Protein AF-A0A7J4PJC7-F1 (afdb_monomer)

Secondary structure (DSSP, 8-state):
---------HHHHHHHHHHHHHHHHHHHT-SS-EEEEETTSBEEEE-HHHHHHH---HHHHHH-BHHHHBTT--GGGHHHHHHHHHHHHHHHSEEEEEEEEE-TTS-EEEEEEEEEEEEETTEEEEEEEEEE-HHHHHHHHHHHHHHHHHHHHHHHHHHHHHHHHTSSEEEEEE-SSTT--EEEE-GGGGGGT--HHHHHTSSS-GGGGB-TTTHHHHHHHHHHHHHTT-SEEEEEEEEE-TT--EEEEEEEEEEEE-TTS-EEEEEEEEEE-HHHHHHHHHHHHHHHHHHHTTS---HHHHHHHHHHHHHHHSS-SEEEEEEE-TTT--EEEEEEES--HHHHHHTSEE-TTSHHHHHHHT---EEEEHHHHHHTSSPPPPGGG---EEEEEEEEETTEEEEEEEEEESS-SS--HHHHHHHHHHHHHHHHHHHHHHHHHHHHHHHHHHHHHHHH-SSEEEEE-TTSBEEEE-HHHHHHHT--HHHHTT-BGGGGS-TTTHHHHHHHHHHHHTTS--EE-PPEE-TTS-EE-EEEEEEEEEETTEEEEEEEEEE-----

Radius of gyration: 55.78 Å; Cα contacts (8 Å, |Δi|>4): 907; chains: 1; bounding box: 103×72×174 Å

Solvent-accessible surface area (backbone atoms only — not comparable to full-atom values): 30239 Å² total; per-residue (Å²): 140,81,82,91,77,80,82,78,54,75,67,58,58,56,49,47,69,56,46,51,62,49,54,52,49,51,56,40,68,30,81,54,28,35,37,31,25,41,86,87,37,37,27,78,41,70,24,58,23,32,25,66,75,35,65,38,54,66,72,56,47,52,74,35,45,53,53,76,37,31,69,86,46,48,83,94,50,36,75,67,53,48,53,54,49,50,55,49,43,65,72,60,36,60,47,76,49,79,47,47,34,41,29,73,89,66,52,73,44,46,26,41,35,41,38,35,51,45,77,56,98,92,43,57,34,36,44,35,39,44,44,79,39,51,70,59,54,54,51,52,53,51,51,52,50,51,52,51,51,50,48,51,53,51,53,50,50,55,50,53,53,52,54,43,48,75,37,76,54,28,42,39,32,32,45,101,51,86,53,32,40,33,73,41,52,42,69,36,40,43,81,44,63,40,60,44,62,50,27,56,72,63,81,37,39,58,52,72,35,36,32,84,90,40,45,64,58,53,51,52,52,53,53,53,36,57,77,69,68,49,52,58,54,74,52,76,48,44,32,43,27,72,88,63,52,80,40,36,30,41,38,41,41,41,49,42,58,47,98,85,69,44,82,73,46,37,37,34,40,39,32,76,40,42,68,58,56,51,51,55,53,49,52,51,52,52,52,56,51,52,58,68,66,70,55,98,64,58,72,60,58,49,43,42,53,54,49,51,51,56,36,72,80,41,96,30,71,25,36,37,34,29,39,52,41,91,86,73,53,24,42,37,57,64,29,73,45,79,71,55,72,70,45,48,66,59,68,33,67,42,58,45,86,36,68,52,47,54,55,48,70,71,60,56,71,44,79,43,36,30,68,60,55,42,70,59,42,100,53,83,68,71,80,86,68,54,62,30,16,31,37,42,35,46,12,31,43,97,90,39,77,52,31,38,41,36,38,28,16,64,85,41,65,69,79,56,70,83,55,50,63,57,51,54,52,48,27,44,54,50,20,53,52,52,53,53,52,49,53,51,50,53,50,54,49,53,54,50,53,54,52,50,54,50,55,68,37,76,51,27,39,37,30,24,41,87,88,37,23,24,77,44,68,25,57,37,41,31,63,73,32,64,47,53,67,76,64,47,49,64,35,48,60,64,75,34,37,53,83,91,46,36,69,57,50,52,49,52,49,51,33,27,77,70,70,75,41,46,73,46,66,72,39,38,41,25,74,87,67,49,78,43,48,26,45,33,39,43,42,77,47,72,54,97,91,36,72,25,36,46,33,44,28,39,74,61,78,80,91,122

Sequence (560 aa):
MDSDNLNLGVTDQIVMKKIFPLVQHSIENGIEPIFWINSEGRFIYVNKAASRYYGYSREELLTMMVYDVETQFSKDSWDEDWEKAWTSHKKEKLVLFEGYYRKKDGSVFPAETTLNYIEFEGEEYLFAFINDITERKKAEEALQKYAEEMRRSHEMKIMIENVINNSPVVIFFWRAEHNWPVEFVSKNINQFGYAAEDFTSGELLYGDIIHPSDILKVRNKYTGSLEAGLKNYIQEYRVLTKSGEVRWVEERTFIEYDEDNTLTSIQGIIVDITENKRSSKFLQIQCDLGNVLAFNNNLQDTYKQVLELALHISPFDSGCLYVFDKSTGALDLVAYKGLSPQYVENDSHYNANSVFVRLLMLGNPVYKTHPEISSMTAVKFPQDEKLRATALMPVKCGGKIIAVLKLISHSKNDIPEASRSSLETIASQVGVVIERVTVEAEFNKKSSDFQNLFDVLEDFLFILSPDGCIIYCNPAFVKRLAYSKEELLGMNILELCARSQMLEAARIFSDTVAGKRSFSDIPFFDKNGIAVPVETRSVKGEWNGYEAIICLSREILDHR

Foldseek 3Di:
DDDPDDDDDPVVVVVCVPVVVVVVVCQQPPQWWKFKAFLLQATCDIHPNNCVVQVHDRVRRNRDGPVVWFVVDDPVCNVVVSVVVSVVCVVVQWDWDWTWTAHPVRDIFIWIKIWGWDADPNTIIIIITIGTCRVVVVVVVVVVVVVVVVVVVVVVVVVVLVVQLPDLKKKFKFDPDPLTQTCFIRQVLCVLVDGRCCRNVSVDGNLNFFDPVCSVVVVVVVVVCVVVVHQKDKDWGWGARPVRDIFIWIKIWGWDADPVRHTDIIMIIIGGCRVVVVVVLLVVLVVLLVVLVVDPDALLVSLASLLVSLCVSAPFPWWWKWFQDPPQRKTATRDIPDDDPQQCVQVGIGGNPQQLNVVVQVQDKDKAFPVVSVVSGPTDGDPVSQWAIWIWHFQDDPNGGGMIMITTHNPDNTGDPVRVVVSNSSSPVVNVVSVVSVVVVVVVVVVVVVLVVQQPDLWWKFKAALQQQTQDTHPNNCVVLVHDPVVRGRDHQLVQADPVCSVVVVVQSVCQSVVNHFWDQTWGAHPVRDTFGWIKGWHFDDDPRHIMIIITIDTDDPPD

Nearest PDB structures (foldseek):
  3bwl-assembly2_D  TM=8.754E-01  e=2.461E-09  Haloarcula marismortui ATCC 43049
  3mjq-assembly1_B  TM=9.221E-01  e=4.104E-08  Desulfitobacterium hafniense Y51
  3bwl-assembly2_C  TM=8.955E-01  e=2.413E-08  Haloarcula marismortui ATCC 43049
  9bkv-assembly1_B  TM=2.701E-01  e=1.233E-17  Escherichia coli
  6kju-assembly1_B  TM=6.498E-01  e=3.999E-04  Vibrio cholerae

pLDDT: mean 86.42, std 10.43, range [35.22, 96.62]

Structure (mmCIF, N/CA/C/O backbone):
data_AF-A0A7J4PJC7-F1
#
_entry.id   AF-A0A7J4PJC7-F1
#
loop_
_atom_site.group_PDB
_atom_site.id
_atom_site.type_symbol
_atom_site.label_atom_id
_atom_site.label_alt_id
_atom_site.label_comp_id
_atom_site.label_asym_id
_atom_site.label_entity_id
_atom_site.label_seq_id
_atom_site.pdbx_PDB_ins_code
_atom_site.Cartn_x
_atom_site.Cartn_y
_atom_site.Cartn_z
_atom_site.occupancy
_atom_site.B_iso_or_equiv
_atom_site.auth_seq_id
_atom_site.auth_comp_id
_atom_site.auth_asym_id
_atom_site.auth_atom_id
_atom_site.pdbx_PDB_model_num
ATOM 1 N N . MET A 1 1 ? 62.719 -40.115 -85.778 1.00 36.06 1 MET A N 1
ATOM 2 C CA . MET A 1 1 ? 62.382 -39.651 -87.131 1.00 36.06 1 MET A CA 1
ATOM 3 C C . MET A 1 1 ? 60.925 -39.978 -87.363 1.00 36.06 1 MET A C 1
ATOM 5 O O . MET A 1 1 ? 60.598 -41.152 -87.333 1.00 36.06 1 MET A O 1
ATOM 9 N N . ASP A 1 2 ? 59.995 -39.064 -87.548 1.00 38.81 2 ASP A N 1
ATOM 10 C CA . ASP A 1 2 ? 59.979 -37.603 -87.486 1.00 38.81 2 ASP A CA 1
ATOM 11 C C . ASP A 1 2 ? 58.489 -37.237 -87.636 1.00 38.81 2 ASP A C 1
ATOM 13 O O . ASP A 1 2 ? 57.799 -37.819 -88.467 1.00 38.81 2 ASP A O 1
ATOM 17 N N . SER A 1 3 ? 57.967 -36.431 -86.711 1.00 37.19 3 SER A N 1
ATOM 18 C CA . SER A 1 3 ? 57.252 -35.171 -86.960 1.00 37.19 3 SER A CA 1
ATOM 19 C C . SER A 1 3 ? 55.908 -35.265 -87.700 1.00 37.19 3 SER A C 1
ATOM 21 O O . SER A 1 3 ? 55.781 -34.944 -88.880 1.00 37.19 3 SER A O 1
ATOM 23 N N . ASP A 1 4 ? 54.852 -35.543 -86.932 1.00 40.00 4 ASP A N 1
ATOM 24 C CA . ASP A 1 4 ? 53.500 -35.090 -87.272 1.00 40.00 4 ASP A CA 1
ATOM 25 C C . ASP A 1 4 ? 53.408 -33.572 -87.040 1.00 40.00 4 ASP A C 1
ATOM 27 O O . ASP A 1 4 ? 53.139 -33.085 -85.942 1.00 40.00 4 ASP A O 1
ATOM 31 N N . ASN A 1 5 ? 53.690 -32.811 -88.098 1.00 41.22 5 ASN A N 1
ATOM 32 C CA . ASN A 1 5 ? 53.486 -31.367 -88.159 1.00 41.22 5 ASN A CA 1
ATOM 33 C C . ASN A 1 5 ? 51.996 -31.058 -88.369 1.00 41.22 5 ASN A C 1
ATOM 35 O O . ASN A 1 5 ? 51.451 -31.238 -89.461 1.00 41.22 5 ASN A O 1
ATOM 39 N N . LEU A 1 6 ? 51.350 -30.545 -87.319 1.00 45.00 6 LEU A N 1
ATOM 40 C CA . LEU A 1 6 ? 50.009 -29.970 -87.367 1.00 45.00 6 LEU A CA 1
ATOM 41 C C . LEU A 1 6 ? 50.035 -28.674 -88.199 1.00 45.00 6 LEU A C 1
ATOM 43 O O . LEU A 1 6 ? 50.624 -27.666 -87.811 1.00 45.00 6 LEU A O 1
ATOM 47 N N . ASN A 1 7 ? 49.387 -28.702 -89.359 1.00 45.19 7 ASN A N 1
ATOM 48 C CA . ASN A 1 7 ? 49.268 -27.565 -90.266 1.00 45.19 7 ASN A CA 1
ATOM 49 C C . ASN A 1 7 ? 48.139 -26.635 -89.766 1.00 45.19 7 ASN A C 1
ATOM 51 O O . ASN A 1 7 ? 46.978 -26.800 -90.140 1.00 45.19 7 ASN A O 1
ATOM 55 N N . LEU A 1 8 ? 48.459 -25.694 -88.868 1.00 45.22 8 LEU A N 1
ATOM 56 C CA . LEU A 1 8 ? 47.541 -24.628 -88.437 1.00 45.22 8 LEU A CA 1
ATOM 57 C C . LEU A 1 8 ? 47.214 -23.701 -89.622 1.00 45.22 8 LEU A C 1
ATOM 59 O O . LEU A 1 8 ? 48.105 -23.110 -90.233 1.00 45.22 8 LEU A O 1
ATOM 63 N N . GLY A 1 9 ? 45.927 -23.576 -89.951 1.00 49.41 9 GLY A N 1
ATOM 64 C CA . GLY A 1 9 ? 45.439 -22.777 -91.074 1.00 49.41 9 GLY A CA 1
ATOM 65 C C . GLY A 1 9 ? 45.694 -21.275 -90.896 1.00 49.41 9 GLY A C 1
ATOM 66 O O . GLY A 1 9 ? 45.627 -20.731 -89.798 1.00 49.41 9 GLY A O 1
ATOM 67 N N . VAL A 1 10 ? 45.942 -20.577 -92.006 1.00 56.94 10 VAL A N 1
ATOM 68 C CA . VAL A 1 10 ? 46.281 -19.138 -92.089 1.00 56.94 10 VAL A CA 1
ATOM 69 C C . VAL A 1 10 ? 45.303 -18.218 -91.323 1.00 56.94 10 VAL A C 1
ATOM 71 O O . VAL A 1 10 ? 45.696 -17.149 -90.855 1.00 56.94 10 VAL A O 1
ATOM 74 N N . THR A 1 11 ? 44.048 -18.635 -91.136 1.00 53.62 11 THR A N 1
ATOM 75 C CA . THR A 1 11 ? 43.026 -17.911 -90.361 1.00 53.62 11 THR A CA 1
ATOM 76 C C . THR A 1 11 ? 43.343 -17.862 -88.858 1.00 53.62 11 THR A C 1
ATOM 78 O O . THR A 1 11 ? 43.197 -16.800 -88.250 1.00 53.62 11 THR A O 1
ATOM 81 N N . ASP A 1 12 ? 43.870 -18.944 -88.273 1.00 58.78 12 ASP A N 1
ATOM 82 C CA . ASP A 1 12 ? 44.225 -19.015 -86.846 1.00 58.78 12 ASP A CA 1
ATOM 83 C C . ASP A 1 12 ? 45.454 -18.157 -86.526 1.00 58.78 12 ASP A C 1
ATOM 85 O O . ASP A 1 12 ? 45.498 -17.484 -85.498 1.00 58.78 12 ASP A O 1
ATOM 89 N N . GLN A 1 13 ? 46.422 -18.067 -87.445 1.00 60.38 13 GLN A N 1
ATOM 90 C CA . GLN A 1 13 ? 47.585 -17.187 -87.274 1.00 60.38 13 GLN A CA 1
ATOM 91 C C . GLN A 1 13 ? 47.219 -15.695 -87.290 1.00 60.38 13 GLN A C 1
ATOM 93 O O . GLN A 1 13 ? 47.832 -14.904 -86.569 1.00 60.38 13 GLN A O 1
ATOM 98 N N . ILE A 1 14 ? 46.234 -15.286 -88.099 1.00 62.69 14 ILE A N 1
ATOM 99 C CA . ILE A 1 14 ? 45.783 -13.884 -88.172 1.00 62.69 14 ILE A CA 1
ATOM 100 C C . ILE A 1 14 ? 44.993 -13.507 -86.916 1.00 62.69 14 ILE A C 1
ATOM 102 O O . ILE A 1 14 ? 45.180 -12.413 -86.374 1.00 62.69 14 ILE A O 1
ATOM 106 N N . VAL A 1 15 ? 44.133 -14.412 -86.446 1.00 64.56 15 VAL A N 1
ATOM 107 C CA . VAL A 1 15 ? 43.363 -14.241 -85.211 1.00 64.56 15 VAL A CA 1
ATOM 108 C C . VAL A 1 15 ? 44.304 -14.199 -84.003 1.00 64.56 15 VAL A C 1
ATOM 110 O O . VAL A 1 15 ? 44.236 -13.252 -83.221 1.00 64.56 15 VAL A O 1
ATOM 113 N N . MET A 1 16 ? 45.266 -15.121 -83.907 1.00 68.44 16 MET A N 1
ATOM 114 C CA . MET A 1 16 ? 46.239 -15.166 -82.810 1.00 68.44 16 MET A CA 1
ATOM 115 C C . MET A 1 16 ? 47.148 -13.926 -82.782 1.00 68.44 16 MET A C 1
ATOM 117 O O . MET A 1 16 ? 47.363 -13.351 -81.717 1.00 68.44 16 MET A O 1
ATOM 121 N N . LYS A 1 17 ? 47.596 -13.419 -83.945 1.00 72.81 17 LYS A N 1
ATOM 122 C CA . LYS A 1 17 ? 48.377 -12.165 -84.032 1.00 72.81 17 LYS A CA 1
ATOM 123 C C . LYS A 1 17 ? 47.626 -10.924 -83.542 1.00 72.81 17 LYS A C 1
ATOM 125 O O . LYS A 1 17 ? 48.275 -9.966 -83.133 1.00 72.81 17 LYS A O 1
ATOM 130 N N . LYS A 1 18 ? 46.290 -10.906 -83.610 1.00 73.06 18 LYS A N 1
ATOM 131 C CA . LYS A 1 18 ? 45.469 -9.776 -83.135 1.00 73.06 18 LYS A CA 1
ATOM 132 C C . LYS A 1 18 ? 44.992 -9.947 -81.694 1.00 73.06 18 LYS A C 1
ATOM 134 O O . LYS A 1 18 ? 44.960 -8.965 -80.960 1.00 73.06 18 LYS A O 1
ATOM 139 N N . ILE A 1 19 ? 44.623 -11.162 -81.294 1.00 79.88 19 ILE A N 1
ATOM 140 C CA . ILE A 1 19 ? 44.065 -11.442 -79.965 1.00 79.88 19 ILE A CA 1
ATOM 141 C C . ILE A 1 19 ? 45.160 -11.501 -78.901 1.00 79.88 19 ILE A C 1
ATOM 143 O O . ILE A 1 19 ? 44.958 -10.970 -77.815 1.00 79.88 19 ILE A O 1
ATOM 147 N N . PHE A 1 20 ? 46.326 -12.079 -79.198 1.00 78.75 20 PHE A N 1
ATOM 148 C CA . PHE A 1 20 ? 47.386 -12.229 -78.199 1.00 78.75 20 PHE A CA 1
ATOM 149 C C . PHE A 1 20 ? 47.851 -10.884 -77.601 1.00 78.75 20 PHE A C 1
ATOM 151 O O . PHE A 1 20 ? 47.840 -10.758 -76.375 1.00 78.75 20 PHE A O 1
ATOM 158 N N . PRO A 1 21 ? 48.143 -9.830 -78.399 1.00 83.31 21 PRO A N 1
ATOM 159 C CA . PRO A 1 21 ? 48.472 -8.516 -77.843 1.00 83.31 21 PRO A CA 1
ATOM 160 C C . PRO A 1 21 ? 47.323 -7.891 -77.045 1.00 83.31 21 PRO A C 1
ATOM 162 O O . PRO A 1 21 ? 47.573 -7.155 -76.094 1.00 83.31 21 PRO A O 1
ATOM 165 N N . LEU A 1 22 ? 46.069 -8.177 -77.417 1.00 83.62 22 LEU A N 1
ATOM 166 C CA . LEU A 1 22 ? 44.892 -7.672 -76.715 1.00 83.62 22 LEU A CA 1
ATOM 167 C C . LEU A 1 22 ? 44.752 -8.327 -75.336 1.00 83.62 22 LEU A C 1
ATOM 169 O O . LEU A 1 22 ? 44.627 -7.613 -74.349 1.00 83.62 22 LEU A O 1
ATOM 173 N N . VAL A 1 23 ? 44.853 -9.658 -75.255 1.00 85.44 23 VAL A N 1
ATOM 174 C CA . VAL A 1 23 ? 44.829 -10.410 -73.987 1.00 85.44 23 VAL A CA 1
ATOM 175 C C . VAL A 1 23 ? 45.976 -9.968 -73.084 1.00 85.44 23 VAL A C 1
ATOM 177 O O . VAL A 1 23 ? 45.755 -9.663 -71.915 1.00 85.44 23 VAL A O 1
ATOM 180 N N . GLN A 1 24 ? 47.187 -9.851 -73.635 1.00 84.62 24 GLN A N 1
ATOM 181 C CA . GLN A 1 24 ? 48.345 -9.369 -72.888 1.00 84.62 24 GLN A CA 1
ATOM 182 C C . GLN A 1 24 ? 48.116 -7.948 -72.358 1.00 84.62 24 GLN A C 1
ATOM 184 O O . GLN A 1 24 ? 48.389 -7.676 -71.193 1.00 84.62 24 GLN A O 1
ATOM 189 N N . HIS A 1 25 ? 47.575 -7.045 -73.179 1.00 86.94 25 HIS A N 1
ATOM 190 C CA . HIS A 1 25 ? 47.264 -5.682 -72.756 1.00 86.94 25 HIS A CA 1
ATOM 191 C C . HIS A 1 25 ? 46.171 -5.632 -71.677 1.00 86.94 25 HIS A C 1
ATOM 193 O O . HIS A 1 25 ? 46.271 -4.820 -70.755 1.00 86.94 25 HIS A O 1
ATOM 199 N N . SER A 1 26 ? 45.152 -6.491 -71.772 1.00 87.38 26 SER A N 1
ATOM 200 C CA . SER A 1 26 ? 44.076 -6.607 -70.783 1.00 87.38 26 SER A CA 1
ATOM 201 C C . SER A 1 26 ? 44.579 -7.122 -69.434 1.00 87.38 26 SER A C 1
ATOM 203 O O . SER A 1 26 ? 44.214 -6.555 -68.410 1.00 87.38 26 SER A O 1
ATOM 205 N N . ILE A 1 27 ? 45.446 -8.140 -69.421 1.00 89.44 27 ILE A N 1
ATOM 206 C CA . ILE A 1 27 ? 46.052 -8.664 -68.185 1.00 89.44 27 ILE A CA 1
ATOM 207 C C . ILE A 1 27 ? 47.001 -7.620 -67.574 1.00 89.44 27 ILE A C 1
ATOM 209 O O . ILE A 1 27 ? 46.929 -7.324 -66.380 1.00 89.44 27 ILE A O 1
ATOM 213 N N . GLU A 1 28 ? 47.842 -6.999 -68.405 1.00 91.25 28 GLU A N 1
ATOM 214 C CA . GLU A 1 28 ? 48.856 -6.029 -67.978 1.00 91.25 28 GLU A CA 1
ATOM 215 C C . GLU A 1 28 ? 48.257 -4.767 -67.342 1.00 91.25 28 GLU A C 1
ATOM 217 O O . GLU A 1 28 ? 48.809 -4.230 -66.377 1.00 91.25 28 GLU A O 1
ATOM 222 N N . ASN A 1 29 ? 47.133 -4.284 -67.880 1.00 88.06 29 ASN A N 1
ATOM 223 C CA . ASN A 1 29 ? 46.444 -3.086 -67.395 1.00 88.06 29 ASN A CA 1
ATOM 224 C C . ASN A 1 29 ? 45.173 -3.408 -66.594 1.00 88.06 29 ASN A C 1
ATOM 226 O O . ASN A 1 29 ? 44.367 -2.507 -66.363 1.00 88.06 29 ASN A O 1
ATOM 230 N N . GLY A 1 30 ? 45.013 -4.662 -66.157 1.00 86.81 30 GLY A N 1
ATOM 231 C CA . GLY A 1 30 ? 43.955 -5.068 -65.236 1.00 86.81 30 GLY A CA 1
ATOM 232 C C . GLY A 1 30 ? 43.947 -4.223 -63.957 1.00 86.81 30 GLY A C 1
ATOM 233 O O . GLY A 1 30 ? 44.954 -3.608 -63.586 1.00 86.81 30 GLY A O 1
ATOM 234 N N . ILE A 1 31 ? 42.784 -4.156 -63.307 1.00 87.31 31 ILE A N 1
ATOM 235 C CA . ILE A 1 31 ? 42.593 -3.368 -62.081 1.00 87.31 31 ILE A CA 1
ATOM 236 C C . ILE A 1 31 ? 43.188 -4.109 -60.885 1.00 87.31 31 ILE A C 1
ATOM 238 O O . ILE A 1 31 ? 43.898 -3.491 -60.091 1.00 87.31 31 ILE A O 1
ATOM 242 N N . GLU A 1 32 ? 42.952 -5.416 -60.796 1.00 90.62 32 GLU A N 1
ATOM 243 C CA . GLU A 1 32 ? 43.457 -6.249 -59.708 1.00 90.62 32 GLU A CA 1
ATOM 244 C C . GLU A 1 32 ? 44.873 -6.781 -59.964 1.00 90.62 32 GLU A C 1
ATOM 246 O O . GLU A 1 32 ? 45.276 -6.988 -61.119 1.00 90.62 32 GLU A O 1
ATOM 251 N N . PRO A 1 33 ? 45.647 -7.010 -58.889 1.00 94.62 33 PRO A N 1
ATOM 252 C CA . PRO A 1 33 ? 46.897 -7.748 -58.948 1.00 94.62 33 PRO A CA 1
ATOM 253 C C . PRO A 1 33 ? 46.732 -9.135 -59.569 1.00 94.62 33 PRO A C 1
ATOM 255 O O . PRO A 1 33 ? 45.918 -9.948 -59.126 1.00 94.62 33 PRO A O 1
ATOM 258 N N . ILE A 1 34 ? 47.555 -9.399 -60.580 1.00 95.31 34 ILE A N 1
ATOM 259 C CA . ILE A 1 34 ? 47.633 -10.689 -61.263 1.00 95.31 34 ILE A CA 1
ATOM 260 C C . ILE A 1 34 ? 49.072 -11.183 -61.214 1.00 95.31 34 ILE A C 1
ATOM 262 O O . ILE A 1 34 ? 49.993 -10.433 -61.557 1.00 95.31 34 ILE A O 1
ATOM 266 N N . PHE A 1 35 ? 49.240 -12.453 -60.853 1.00 95.44 35 PHE A N 1
ATOM 267 C CA . PHE A 1 35 ? 50.529 -13.129 -60.787 1.00 95.44 35 PHE A CA 1
ATOM 268 C C . PHE A 1 35 ? 50.493 -14.438 -61.575 1.00 95.44 35 PHE A C 1
ATOM 270 O O . PHE A 1 35 ? 49.493 -15.151 -61.563 1.00 95.44 35 PHE A O 1
ATOM 277 N N . TRP A 1 36 ? 51.609 -14.774 -62.218 1.00 95.19 36 TRP A N 1
ATOM 278 C CA . TRP A 1 36 ? 51.917 -16.164 -62.547 1.00 95.19 36 TRP A CA 1
ATOM 279 C C . TRP A 1 36 ? 53.023 -16.643 -61.624 1.00 95.19 36 TRP A C 1
ATOM 281 O O . TRP A 1 36 ? 54.019 -15.940 -61.431 1.00 95.19 36 TRP A O 1
ATOM 291 N N . ILE A 1 37 ? 52.840 -17.835 -61.078 1.00 95.44 37 ILE A N 1
ATOM 292 C CA . ILE A 1 37 ? 53.723 -18.444 -60.092 1.00 95.44 37 ILE A CA 1
ATOM 293 C C . ILE A 1 37 ? 54.146 -19.812 -60.630 1.00 95.44 37 ILE A C 1
ATOM 295 O O . ILE A 1 37 ? 53.301 -20.554 -61.128 1.00 95.44 37 ILE A O 1
ATOM 299 N N . ASN A 1 38 ? 55.436 -20.138 -60.573 1.00 93.94 38 ASN A N 1
ATOM 300 C CA . ASN A 1 38 ? 55.932 -21.465 -60.956 1.00 93.94 38 ASN A CA 1
ATOM 301 C C . ASN A 1 38 ? 55.801 -22.482 -59.801 1.00 93.94 38 ASN A C 1
ATOM 303 O O . ASN A 1 38 ? 55.419 -22.125 -58.687 1.00 93.94 38 ASN A O 1
ATOM 307 N N . SER A 1 39 ? 56.171 -23.741 -60.043 1.00 90.81 39 SER A N 1
ATOM 308 C CA . SER A 1 39 ? 56.148 -24.815 -59.034 1.00 90.81 39 SER A CA 1
ATOM 309 C C . SER A 1 39 ? 56.999 -24.556 -57.791 1.00 90.81 39 SER A C 1
ATOM 311 O O . SER A 1 39 ? 56.705 -25.094 -56.731 1.00 90.81 39 SER A O 1
ATOM 313 N N . GLU A 1 40 ? 58.013 -23.696 -57.880 1.00 90.06 40 GLU A N 1
ATOM 314 C CA . GLU A 1 40 ? 58.861 -23.300 -56.747 1.00 90.06 40 GLU A CA 1
ATOM 315 C C . GLU A 1 40 ? 58.265 -22.146 -55.918 1.00 90.06 40 GLU A C 1
ATOM 317 O O . GLU A 1 40 ? 58.856 -21.738 -54.920 1.00 90.06 40 GLU A O 1
ATOM 322 N N . GLY A 1 41 ? 57.124 -21.586 -56.339 1.00 90.62 41 GLY A N 1
ATOM 323 C CA . GLY A 1 41 ? 56.480 -20.433 -55.705 1.00 90.62 41 GLY A CA 1
ATOM 324 C C . GLY A 1 41 ? 57.126 -19.082 -56.016 1.00 90.62 41 GLY A C 1
ATOM 325 O O . GLY A 1 41 ? 56.900 -18.109 -55.294 1.00 90.62 41 GLY A O 1
ATOM 326 N N . ARG A 1 42 ? 57.907 -18.993 -57.098 1.00 94.19 42 ARG A N 1
ATOM 327 C CA . ARG A 1 42 ? 58.476 -17.741 -57.613 1.00 94.19 42 ARG A CA 1
ATOM 328 C C . ARG A 1 42 ? 57.496 -17.051 -58.553 1.00 94.19 42 ARG A C 1
ATOM 330 O O . ARG A 1 42 ? 56.912 -17.688 -59.432 1.00 94.19 42 ARG A O 1
ATOM 337 N N . PHE A 1 43 ? 57.392 -15.728 -58.445 1.00 95.75 43 PHE A N 1
ATOM 338 C CA . PHE A 1 43 ? 56.635 -14.922 -59.400 1.00 95.75 43 PHE A CA 1
ATOM 339 C C . PHE A 1 43 ? 57.370 -14.819 -60.741 1.00 95.75 43 PHE A C 1
ATOM 341 O O . PHE A 1 43 ? 58.440 -14.223 -60.835 1.00 95.75 43 PHE A O 1
ATOM 348 N N . ILE A 1 44 ? 56.781 -15.371 -61.800 1.00 94.31 44 ILE A N 1
ATOM 349 C CA . ILE A 1 44 ? 57.333 -15.320 -63.166 1.00 94.31 44 ILE A CA 1
ATOM 350 C C . ILE A 1 44 ? 56.668 -14.241 -64.029 1.00 94.31 44 ILE A C 1
ATOM 352 O O . ILE A 1 44 ? 57.223 -13.806 -65.037 1.00 94.31 44 ILE A O 1
ATOM 356 N N . TYR A 1 45 ? 55.489 -13.773 -63.621 1.00 94.75 45 TYR A N 1
ATOM 357 C CA . TYR A 1 45 ? 54.819 -12.619 -64.208 1.00 94.75 45 TYR A CA 1
ATOM 358 C C . TYR A 1 45 ? 54.049 -11.866 -63.134 1.00 94.75 45 TYR A C 1
ATOM 360 O O . TYR A 1 45 ? 53.398 -12.482 -62.293 1.00 94.75 45 TYR A O 1
ATOM 368 N N . VAL A 1 46 ? 54.067 -10.538 -63.231 1.00 95.62 46 VAL A N 1
ATOM 369 C CA . VAL A 1 46 ? 53.211 -9.630 -62.465 1.00 95.62 46 VAL A CA 1
ATOM 370 C C . VAL A 1 46 ? 52.706 -8.524 -63.384 1.00 95.62 46 VAL A C 1
ATOM 372 O O . VAL A 1 46 ? 53.464 -8.033 -64.230 1.00 95.62 46 VAL A O 1
ATOM 375 N N . ASN A 1 47 ? 51.441 -8.134 -63.226 1.00 94.88 47 ASN A N 1
ATOM 376 C CA . ASN A 1 47 ? 50.872 -6.999 -63.952 1.00 94.88 47 ASN A CA 1
ATOM 377 C C . ASN A 1 47 ? 51.161 -5.660 -63.244 1.00 94.88 47 ASN A C 1
ATOM 379 O O . ASN A 1 47 ? 51.669 -5.610 -62.122 1.00 94.88 47 ASN A O 1
ATOM 383 N N . LYS A 1 48 ? 50.789 -4.536 -63.871 1.00 92.88 48 LYS A N 1
ATOM 384 C CA . LYS A 1 48 ? 51.016 -3.206 -63.273 1.00 92.88 48 LYS A CA 1
ATOM 385 C C . LYS A 1 48 ? 50.232 -2.984 -61.982 1.00 92.88 48 LYS A C 1
ATOM 387 O O . LYS A 1 48 ? 50.660 -2.185 -61.150 1.00 92.88 48 LYS A O 1
ATOM 392 N N . ALA A 1 49 ? 49.070 -3.620 -61.832 1.00 92.44 49 ALA A N 1
ATOM 393 C CA . ALA A 1 49 ? 48.279 -3.508 -60.615 1.00 92.44 49 ALA A CA 1
ATOM 394 C C . ALA A 1 49 ? 49.002 -4.119 -59.416 1.00 92.44 49 ALA A C 1
ATOM 396 O O . ALA A 1 49 ? 49.063 -3.464 -58.382 1.00 92.44 49 ALA A O 1
ATOM 397 N N . ALA A 1 50 ? 49.634 -5.285 -59.571 1.00 93.25 50 ALA A N 1
ATOM 398 C CA . ALA A 1 50 ? 50.432 -5.907 -58.519 1.00 93.25 50 ALA A CA 1
ATOM 399 C C . ALA A 1 50 ? 51.520 -4.962 -57.983 1.00 93.25 50 ALA A C 1
ATOM 401 O O . ALA A 1 50 ? 51.587 -4.720 -56.778 1.00 93.25 50 ALA A O 1
ATOM 402 N N . SER A 1 51 ? 52.294 -4.323 -58.865 1.00 93.00 51 SER A N 1
ATOM 403 C CA . SER A 1 51 ? 53.302 -3.339 -58.446 1.00 93.00 51 SER A CA 1
ATOM 404 C C . SER A 1 51 ? 52.697 -2.139 -57.705 1.00 93.00 51 SER A C 1
ATOM 406 O O . SER A 1 51 ? 53.226 -1.714 -56.680 1.00 93.00 51 SER A O 1
ATOM 408 N N . ARG A 1 52 ? 51.560 -1.602 -58.179 1.00 89.94 52 ARG A N 1
ATOM 409 C CA . ARG A 1 52 ? 50.876 -0.473 -57.518 1.00 89.94 52 ARG A CA 1
ATOM 410 C C . ARG A 1 52 ? 50.317 -0.841 -56.142 1.00 89.94 52 ARG A C 1
ATOM 412 O O . ARG A 1 52 ? 50.467 -0.059 -55.211 1.00 89.94 52 ARG A O 1
ATOM 419 N N . TYR A 1 53 ? 49.663 -1.996 -56.021 1.00 88.00 53 TYR A N 1
ATOM 420 C CA . TYR A 1 53 ? 48.974 -2.417 -54.796 1.00 88.00 53 TYR A CA 1
ATOM 421 C C . TYR A 1 53 ? 49.941 -2.844 -53.692 1.00 88.00 53 TYR A C 1
ATOM 423 O O . TYR A 1 53 ? 49.724 -2.491 -52.532 1.00 88.00 53 TYR A O 1
ATOM 431 N N . TYR A 1 54 ? 51.002 -3.575 -54.046 1.00 91.00 54 TYR A N 1
ATOM 432 C CA . TYR A 1 54 ? 51.979 -4.079 -53.078 1.00 91.00 54 TYR A CA 1
ATOM 433 C C . TYR A 1 54 ? 53.130 -3.097 -52.805 1.00 91.00 54 TYR A C 1
ATOM 435 O O . TYR A 1 54 ? 53.826 -3.236 -51.799 1.00 91.00 54 TYR A O 1
ATOM 443 N N . GLY A 1 55 ? 53.335 -2.096 -53.670 1.00 92.06 55 GLY A N 1
ATOM 444 C CA . GLY A 1 55 ? 54.372 -1.067 -53.515 1.00 92.06 55 GLY A CA 1
ATOM 445 C C . GLY A 1 55 ? 55.782 -1.500 -53.938 1.00 92.06 55 GLY A C 1
ATOM 446 O O . GLY A 1 55 ? 56.734 -0.743 -53.745 1.00 92.06 55 GLY A O 1
ATOM 447 N N . TYR A 1 56 ? 55.929 -2.694 -54.512 1.00 94.38 56 TYR A N 1
ATOM 448 C CA . TYR A 1 56 ? 57.180 -3.195 -55.087 1.00 94.38 56 TYR A CA 1
ATOM 449 C C . TYR A 1 56 ? 57.272 -2.864 -56.579 1.00 94.38 56 TYR A C 1
ATOM 451 O O . TYR A 1 56 ? 56.262 -2.828 -57.289 1.00 94.38 56 TYR A O 1
ATOM 459 N N . SER A 1 57 ? 58.490 -2.663 -57.082 1.00 94.69 57 SER A N 1
ATOM 460 C CA . SER A 1 57 ? 58.712 -2.613 -58.528 1.00 94.69 57 SER A CA 1
ATOM 461 C C . SER A 1 57 ? 58.428 -3.984 -59.155 1.00 94.69 57 SER A C 1
ATOM 463 O O . SER A 1 57 ? 58.421 -5.016 -58.481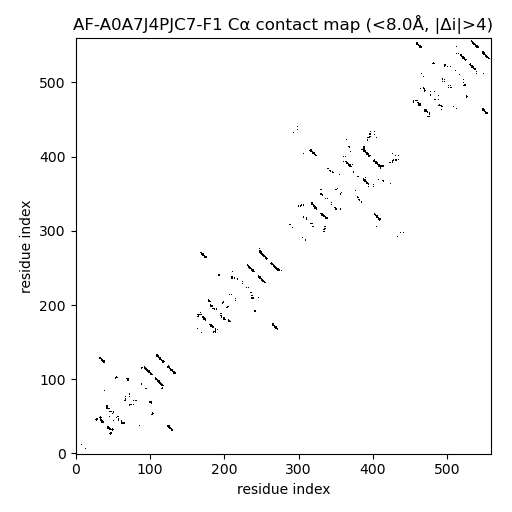 1.00 94.69 57 SER A O 1
ATOM 465 N N . ARG A 1 58 ? 58.179 -4.013 -60.467 1.00 94.38 58 ARG A N 1
ATOM 466 C CA . ARG A 1 58 ? 57.979 -5.271 -61.199 1.00 94.38 58 ARG A CA 1
ATOM 467 C C . ARG A 1 58 ? 59.208 -6.173 -61.089 1.00 94.38 58 ARG A C 1
ATOM 469 O O . ARG A 1 58 ? 59.071 -7.371 -60.885 1.00 94.38 58 ARG A O 1
ATOM 476 N N . GLU A 1 59 ? 60.394 -5.589 -61.203 1.00 94.75 59 GLU A N 1
ATOM 477 C CA . GLU A 1 59 ? 61.674 -6.286 -61.091 1.00 94.75 59 GLU A CA 1
ATOM 478 C C . GLU A 1 59 ? 61.870 -6.866 -59.689 1.00 94.75 59 GLU A C 1
ATOM 480 O O . GLU A 1 59 ? 62.315 -8.002 -59.570 1.00 94.75 59 GLU A O 1
ATOM 485 N N . GLU A 1 60 ? 61.489 -6.126 -58.642 1.00 94.44 60 GLU A N 1
ATOM 486 C CA . GLU A 1 60 ? 61.517 -6.624 -57.264 1.00 94.44 60 GLU A CA 1
ATOM 487 C C . GLU A 1 60 ? 60.580 -7.830 -57.110 1.00 94.44 60 GLU A C 1
ATOM 489 O O . GLU A 1 60 ? 61.035 -8.895 -56.695 1.00 94.44 60 GLU A O 1
ATOM 494 N N . LEU A 1 61 ? 59.315 -7.714 -57.536 1.00 94.06 61 LEU A N 1
ATOM 495 C CA . LEU A 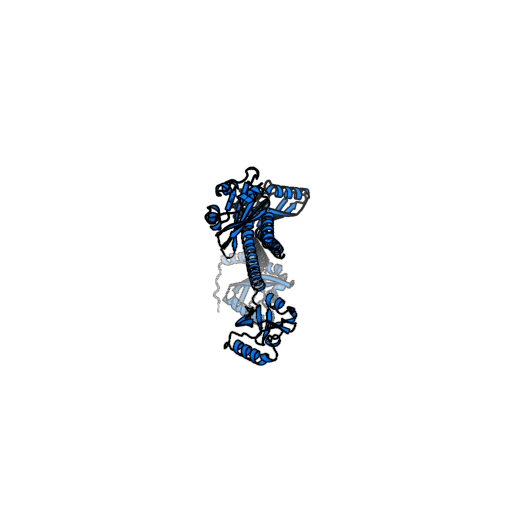1 61 ? 58.338 -8.805 -57.431 1.00 94.06 61 LEU A CA 1
ATOM 496 C C . LEU A 1 61 ? 58.784 -10.076 -58.163 1.00 94.06 61 LEU A C 1
ATOM 498 O O . LEU A 1 61 ? 58.631 -11.161 -57.623 1.00 94.06 61 LEU A O 1
ATOM 502 N N . LEU A 1 62 ? 59.390 -9.972 -59.349 1.00 94.50 62 LEU A N 1
ATOM 503 C CA . LEU A 1 62 ? 59.873 -11.142 -60.103 1.00 94.50 62 LEU A CA 1
ATOM 504 C C . LEU A 1 62 ? 61.049 -11.876 -59.425 1.00 94.50 62 LEU A C 1
ATOM 506 O O . LEU A 1 62 ? 61.380 -13.009 -59.782 1.00 94.50 62 LEU A O 1
ATOM 510 N N . THR A 1 63 ? 61.702 -11.244 -58.446 1.00 94.12 63 THR A N 1
ATOM 511 C CA . THR A 1 63 ? 62.752 -11.886 -57.638 1.00 94.12 63 THR A CA 1
ATOM 512 C C . THR A 1 63 ? 62.231 -12.514 -56.347 1.00 94.12 63 THR A C 1
ATOM 514 O O . THR A 1 63 ? 62.965 -13.295 -55.736 1.00 94.12 63 THR A O 1
ATOM 517 N N . MET A 1 64 ? 60.987 -12.211 -55.968 1.00 94.06 64 MET A N 1
ATOM 518 C CA . MET A 1 64 ? 60.350 -12.624 -54.718 1.00 94.06 64 MET A CA 1
ATOM 519 C C . MET A 1 64 ? 59.628 -13.972 -54.841 1.00 94.06 64 MET A C 1
ATOM 521 O O . MET A 1 64 ? 59.309 -14.448 -55.937 1.00 94.06 64 MET A O 1
ATOM 525 N N . MET A 1 65 ? 59.365 -14.564 -53.680 1.00 93.19 65 MET A N 1
ATOM 526 C CA . MET A 1 65 ? 58.559 -15.767 -53.496 1.00 93.19 65 MET A CA 1
ATOM 527 C C . MET A 1 65 ? 57.194 -15.412 -52.896 1.00 93.19 65 MET A C 1
ATOM 529 O O . MET A 1 65 ? 57.022 -14.350 -52.297 1.00 93.19 65 MET A O 1
ATOM 533 N N . VAL A 1 66 ? 56.221 -16.320 -52.995 1.00 92.25 66 VAL A N 1
ATOM 534 C CA . VAL A 1 66 ? 54.877 -16.123 -52.414 1.00 92.25 66 VAL A CA 1
ATOM 535 C C . VAL A 1 66 ? 54.930 -15.789 -50.916 1.00 92.25 66 VAL A C 1
ATOM 537 O O . VAL A 1 66 ? 54.252 -14.856 -50.486 1.00 92.25 66 VAL A O 1
ATOM 540 N N . TYR A 1 67 ? 55.794 -16.445 -50.132 1.00 91.81 67 TYR A N 1
ATOM 541 C CA . TYR A 1 67 ? 55.935 -16.167 -48.693 1.00 91.81 67 TYR A CA 1
ATOM 542 C C . TYR A 1 67 ? 56.438 -14.747 -48.368 1.00 91.81 67 TYR A C 1
ATOM 544 O O . TYR A 1 67 ? 56.300 -14.291 -47.233 1.00 91.81 67 TYR A O 1
ATOM 552 N N . ASP A 1 68 ? 57.041 -14.032 -49.327 1.00 90.88 68 ASP A N 1
ATOM 553 C CA . ASP A 1 68 ? 57.494 -12.655 -49.104 1.00 90.88 68 ASP A CA 1
ATOM 554 C C . ASP A 1 68 ? 56.309 -11.672 -49.046 1.00 90.88 68 ASP A C 1
ATOM 556 O O . ASP A 1 68 ? 56.417 -10.606 -48.434 1.00 90.88 68 ASP A O 1
ATOM 560 N N . VAL A 1 69 ? 55.174 -12.023 -49.666 1.00 90.81 69 VAL A N 1
ATOM 561 C CA . VAL A 1 69 ? 53.983 -11.163 -49.766 1.00 90.81 69 VAL A CA 1
ATOM 562 C C . VAL A 1 69 ? 52.743 -11.747 -49.099 1.00 90.81 69 VAL A C 1
ATOM 564 O O . VAL A 1 69 ? 51.853 -10.984 -48.738 1.00 90.81 69 VAL A O 1
ATOM 567 N N . GLU A 1 70 ? 52.653 -13.058 -48.905 1.00 89.88 70 GLU A N 1
ATOM 568 C CA . GLU A 1 70 ? 51.522 -13.720 -48.255 1.00 89.88 70 GLU A CA 1
ATOM 569 C C . GLU A 1 70 ? 51.889 -14.147 -46.834 1.00 89.88 70 GLU A C 1
ATOM 571 O O . GLU A 1 70 ? 52.886 -14.826 -46.608 1.00 89.88 70 GLU A O 1
ATOM 576 N N . THR A 1 71 ? 51.085 -13.760 -45.843 1.00 88.50 71 THR A N 1
ATOM 577 C CA . THR A 1 71 ? 51.469 -13.934 -44.434 1.00 88.50 71 THR A CA 1
ATOM 578 C C . THR A 1 71 ? 51.222 -15.334 -43.883 1.00 88.50 71 THR A C 1
ATOM 580 O O . THR A 1 71 ? 51.627 -15.600 -42.754 1.00 88.50 71 THR A O 1
ATOM 583 N N . GLN A 1 72 ? 50.498 -16.192 -44.608 1.00 83.94 72 GLN A N 1
ATOM 584 C CA . GLN A 1 72 ? 50.204 -17.560 -44.164 1.00 83.94 72 GLN A CA 1
ATOM 585 C C . GLN A 1 72 ? 51.399 -18.499 -44.345 1.00 83.94 72 GLN A C 1
ATOM 587 O O . GLN A 1 72 ? 51.524 -19.467 -43.599 1.00 83.94 72 GLN A O 1
ATOM 592 N N . PHE A 1 73 ? 52.297 -18.187 -45.280 1.00 84.69 73 PHE A N 1
ATOM 593 C CA . PHE A 1 73 ? 53.524 -18.940 -45.487 1.00 84.69 73 PHE A CA 1
ATOM 594 C C . PHE A 1 73 ? 54.673 -18.325 -44.687 1.00 84.69 73 PHE A C 1
ATOM 596 O O . PHE A 1 73 ? 54.879 -17.111 -44.684 1.00 84.69 73 PHE A O 1
ATOM 603 N N . SER A 1 74 ? 55.440 -19.179 -44.010 1.00 83.00 74 SER A N 1
ATOM 604 C CA . SER A 1 74 ? 56.699 -18.802 -43.372 1.00 83.00 74 SER A CA 1
ATOM 605 C C . SER A 1 74 ? 57.866 -19.340 -44.183 1.00 83.00 74 SER A C 1
ATOM 607 O O . SER A 1 74 ? 57.801 -20.435 -44.737 1.00 83.00 74 SER A O 1
ATOM 609 N N . LYS A 1 75 ? 58.976 -18.602 -44.188 1.00 84.12 75 LYS A N 1
ATOM 610 C CA . LYS A 1 75 ? 60.224 -19.072 -44.791 1.00 84.12 75 LYS A CA 1
ATOM 611 C C . LYS A 1 75 ? 60.751 -20.345 -44.116 1.00 84.12 75 LYS A C 1
ATOM 613 O O . LYS A 1 75 ? 61.352 -21.176 -44.784 1.00 84.12 75 LYS A O 1
ATOM 618 N N . ASP A 1 76 ? 60.511 -20.499 -42.814 1.00 85.81 76 ASP A N 1
ATOM 619 C CA . ASP A 1 76 ? 61.039 -21.616 -42.021 1.00 85.81 76 ASP A CA 1
ATOM 620 C C . ASP A 1 76 ? 60.334 -22.953 -42.308 1.00 85.81 76 ASP A C 1
ATOM 622 O O . ASP A 1 76 ? 60.909 -24.011 -42.065 1.00 85.81 76 ASP A O 1
ATOM 626 N N . SER A 1 77 ? 59.103 -22.915 -42.829 1.00 87.12 77 SER A N 1
ATOM 627 C CA . SER A 1 77 ? 58.278 -24.092 -43.144 1.00 87.12 77 SER A CA 1
ATOM 628 C C . SER A 1 77 ? 57.909 -24.190 -44.628 1.00 87.12 77 SER A C 1
ATOM 630 O O . SER A 1 77 ? 57.050 -24.988 -45.004 1.00 87.12 77 SER A O 1
ATOM 632 N N . TRP A 1 78 ? 58.573 -23.396 -45.475 1.00 90.62 78 TRP A N 1
ATOM 633 C CA . TRP A 1 78 ? 58.207 -23.206 -46.877 1.00 90.62 78 TRP A CA 1
ATOM 634 C C . TRP A 1 78 ? 58.092 -24.516 -47.656 1.00 90.62 78 TRP A C 1
ATOM 636 O O . TRP A 1 78 ? 57.052 -24.764 -48.252 1.00 90.62 78 TRP A O 1
ATOM 646 N N . ASP A 1 79 ? 59.120 -25.366 -47.614 1.00 86.44 79 ASP A N 1
ATOM 647 C CA . ASP A 1 79 ? 59.166 -26.577 -48.441 1.00 86.44 79 ASP A CA 1
ATOM 648 C C . ASP A 1 79 ? 58.004 -27.535 -48.127 1.00 86.44 79 ASP A C 1
ATOM 650 O O . ASP A 1 79 ? 57.386 -28.091 -49.032 1.00 86.44 79 ASP A O 1
ATOM 654 N N . GLU A 1 80 ? 57.658 -27.704 -46.847 1.00 87.75 80 GLU A N 1
ATOM 655 C CA . GLU A 1 80 ? 56.559 -28.585 -46.443 1.00 87.75 80 GLU A CA 1
ATOM 656 C C . GLU A 1 80 ? 55.176 -27.975 -46.700 1.00 87.75 80 GLU A C 1
ATOM 658 O O . GLU A 1 80 ? 54.251 -28.693 -47.089 1.00 87.75 80 GLU A O 1
ATOM 663 N N . ASP A 1 81 ? 55.006 -26.678 -46.440 1.00 88.62 81 ASP A N 1
ATOM 664 C CA . ASP A 1 81 ? 53.712 -26.001 -46.565 1.00 88.62 81 ASP A CA 1
ATOM 665 C C . ASP A 1 81 ? 53.365 -25.725 -48.030 1.00 88.62 81 ASP A C 1
ATOM 667 O O . ASP A 1 81 ? 52.217 -25.916 -48.444 1.00 88.62 81 ASP A O 1
ATOM 671 N N . TRP A 1 82 ? 54.360 -25.348 -48.836 1.00 90.62 82 TRP A N 1
ATOM 672 C CA . TRP A 1 82 ? 54.189 -25.110 -50.262 1.00 90.62 82 TRP A CA 1
ATOM 673 C C . TRP A 1 82 ? 53.930 -26.403 -51.029 1.00 90.62 82 TRP A C 1
ATOM 675 O O . TRP A 1 82 ? 53.014 -26.429 -51.842 1.00 90.62 82 TRP A O 1
ATOM 685 N N . GLU A 1 83 ? 54.629 -27.504 -50.731 1.00 89.94 83 GLU A N 1
ATOM 686 C CA . GLU A 1 83 ? 54.381 -28.793 -51.399 1.00 89.94 83 GLU A CA 1
ATOM 687 C C . GLU A 1 83 ? 52.947 -29.295 -51.149 1.00 89.94 83 GLU A C 1
ATOM 689 O O . GLU A 1 83 ? 52.264 -29.784 -52.059 1.00 89.94 83 GLU A O 1
ATOM 694 N N . LYS A 1 84 ? 52.443 -29.121 -49.918 1.00 89.12 84 LYS A N 1
ATOM 695 C CA . LYS A 1 84 ? 51.049 -29.439 -49.566 1.00 89.12 84 LYS A CA 1
ATOM 696 C C . LYS A 1 84 ? 50.066 -28.542 -50.318 1.00 89.12 84 LYS A C 1
ATOM 698 O O . LYS A 1 84 ? 49.111 -29.059 -50.905 1.00 89.12 84 LYS A O 1
ATOM 703 N N . ALA A 1 85 ? 50.294 -27.226 -50.316 1.00 87.31 85 ALA A N 1
ATOM 704 C CA . ALA A 1 85 ? 49.450 -26.264 -51.022 1.00 87.31 85 ALA A CA 1
ATOM 705 C C . ALA A 1 85 ? 49.440 -26.540 -52.535 1.00 87.31 85 ALA A C 1
ATOM 707 O O . ALA A 1 85 ? 48.372 -26.678 -53.130 1.00 87.31 85 ALA A O 1
ATOM 708 N N . TRP A 1 86 ? 50.612 -26.743 -53.138 1.00 89.44 86 TRP A N 1
ATOM 709 C CA . TRP A 1 86 ? 50.798 -27.063 -54.553 1.00 89.44 86 TRP A CA 1
ATOM 710 C C . TRP A 1 86 ? 50.065 -28.343 -54.954 1.00 89.44 86 TRP A C 1
ATOM 712 O O . TRP A 1 86 ? 49.288 -28.344 -55.913 1.00 89.44 86 TRP A O 1
ATOM 722 N N . THR A 1 87 ? 50.231 -29.421 -54.179 1.00 90.06 87 THR A N 1
ATOM 723 C CA . THR A 1 87 ? 49.522 -30.691 -54.403 1.00 90.06 87 THR A CA 1
ATOM 724 C C . THR A 1 87 ? 48.004 -30.501 -54.346 1.00 90.06 87 THR A C 1
ATOM 726 O O . THR A 1 87 ? 47.271 -31.056 -55.172 1.00 90.06 87 THR A O 1
ATOM 729 N N . SER A 1 88 ? 47.520 -29.689 -53.401 1.00 89.19 88 SER A N 1
ATOM 730 C CA . SER A 1 88 ? 46.096 -29.369 -53.270 1.00 89.19 88 SER A CA 1
ATOM 731 C C . SER A 1 88 ? 45.582 -28.565 -54.466 1.00 89.19 88 SER A C 1
ATOM 733 O O . SER A 1 88 ? 44.599 -28.958 -55.094 1.00 89.19 88 SER A O 1
ATOM 735 N N . HIS A 1 89 ? 46.274 -27.492 -54.857 1.00 88.81 89 HIS A N 1
ATOM 736 C CA . HIS A 1 89 ? 45.895 -26.651 -55.996 1.00 88.81 89 HIS A CA 1
ATOM 737 C C . HIS A 1 89 ? 45.916 -27.426 -57.319 1.00 88.81 89 HIS A C 1
ATOM 739 O O . HIS A 1 89 ? 45.004 -27.285 -58.135 1.00 88.81 89 HIS A O 1
ATOM 745 N N . LYS A 1 90 ? 46.896 -28.319 -57.509 1.00 89.00 90 LYS A N 1
ATOM 746 C CA . LYS A 1 90 ? 46.972 -29.212 -58.675 1.00 89.00 90 LYS A CA 1
ATOM 747 C C . LYS A 1 90 ? 45.771 -30.155 -58.767 1.00 89.00 90 LYS A C 1
ATOM 749 O O . LYS A 1 90 ? 45.293 -30.430 -59.872 1.00 89.00 90 LYS A O 1
ATOM 754 N N . LYS A 1 91 ? 45.276 -30.637 -57.621 1.00 90.88 91 LYS A N 1
ATOM 755 C CA . LYS A 1 91 ? 44.096 -31.506 -57.527 1.00 90.88 91 LYS A CA 1
ATOM 756 C C . LYS A 1 91 ? 42.790 -30.742 -57.759 1.00 90.88 91 LYS A C 1
ATOM 758 O O . LYS A 1 91 ? 41.936 -31.234 -58.491 1.00 90.88 91 LYS A O 1
ATOM 763 N N . GLU A 1 92 ? 42.628 -29.577 -57.137 1.00 87.81 92 GLU A N 1
ATOM 764 C CA . GLU A 1 92 ? 41.377 -28.801 -57.156 1.00 87.81 92 GLU A CA 1
ATOM 765 C C . GLU A 1 92 ? 41.214 -27.935 -58.413 1.00 87.81 92 GLU A C 1
ATOM 767 O O . GLU A 1 92 ? 40.090 -27.585 -58.767 1.00 87.81 92 GLU A O 1
ATOM 772 N N . LYS A 1 93 ? 42.312 -27.654 -59.132 1.00 88.56 93 LYS A N 1
ATOM 773 C CA . LYS A 1 93 ? 42.416 -26.859 -60.374 1.00 88.56 93 LYS A CA 1
ATOM 774 C C . LYS A 1 93 ? 42.030 -25.381 -60.253 1.00 88.56 93 LYS A C 1
ATOM 776 O O . LYS A 1 93 ? 42.685 -24.554 -60.881 1.00 88.56 93 LYS A O 1
ATOM 781 N N . LEU A 1 94 ? 41.024 -25.047 -59.452 1.00 91.38 94 LEU A N 1
ATOM 782 C CA . LEU A 1 94 ? 40.580 -23.693 -59.135 1.00 91.38 94 LEU A CA 1
ATOM 783 C C . LEU A 1 94 ? 40.301 -23.608 -57.630 1.00 91.38 94 LEU A C 1
ATOM 785 O O . LEU A 1 94 ? 39.457 -24.343 -57.123 1.00 91.38 94 LEU A O 1
ATOM 789 N N . VAL A 1 95 ? 40.980 -22.697 -56.933 1.00 91.88 95 VAL A N 1
ATOM 790 C CA . VAL A 1 95 ? 40.827 -22.489 -55.485 1.00 91.88 95 VAL A CA 1
ATOM 791 C C . VAL A 1 95 ? 40.523 -21.024 -55.201 1.00 91.88 95 VAL A C 1
ATOM 793 O O . VAL A 1 95 ? 41.163 -20.136 -55.759 1.00 91.88 95 VAL A O 1
ATOM 796 N N . LEU A 1 96 ? 39.549 -20.781 -54.325 1.00 92.31 96 LEU A N 1
ATOM 797 C CA . LEU A 1 96 ? 39.202 -19.460 -53.808 1.00 92.31 96 LEU A CA 1
ATOM 798 C C . LEU A 1 96 ? 39.379 -19.466 -52.290 1.00 92.31 96 LEU A C 1
ATOM 800 O O . LEU A 1 96 ? 38.787 -20.306 -51.612 1.00 92.31 96 LEU A O 1
ATOM 804 N N . PHE A 1 97 ? 40.161 -18.536 -51.754 1.00 91.81 97 PHE A N 1
ATOM 805 C CA . PHE A 1 97 ? 40.348 -18.406 -50.309 1.00 91.81 97 PHE A CA 1
ATOM 806 C C . PHE A 1 97 ? 40.616 -16.960 -49.898 1.00 91.81 97 PHE A C 1
ATOM 808 O O . PHE A 1 97 ? 41.023 -16.131 -50.708 1.00 91.81 97 PHE A O 1
ATOM 815 N N . GLU A 1 98 ? 40.404 -16.653 -48.620 1.00 93.38 98 GLU A N 1
ATOM 816 C CA . GLU A 1 98 ? 40.803 -15.371 -48.042 1.00 93.38 98 GLU A CA 1
ATOM 817 C C . GLU A 1 98 ? 42.163 -15.498 -47.353 1.00 93.38 98 GLU A C 1
ATOM 819 O O . GLU A 1 98 ? 42.359 -16.333 -46.467 1.00 93.38 98 GLU A O 1
ATOM 824 N N . GLY A 1 99 ? 43.093 -14.637 -47.751 1.00 91.44 99 GLY A N 1
ATOM 825 C CA . GLY A 1 99 ? 44.433 -14.533 -47.195 1.00 91.44 99 GLY A CA 1
ATOM 826 C C . GLY A 1 99 ? 44.702 -13.143 -46.629 1.00 91.44 99 GLY A C 1
ATOM 827 O O . GLY A 1 99 ? 43.945 -12.193 -46.842 1.00 91.44 99 GLY A O 1
ATOM 828 N N . TYR A 1 100 ? 45.808 -13.026 -45.903 1.00 93.06 100 TYR A N 1
ATOM 829 C CA . TYR A 1 100 ? 46.367 -11.738 -45.509 1.00 93.06 100 TYR A CA 1
ATOM 830 C C . TYR A 1 100 ? 47.695 -11.549 -46.229 1.00 93.06 100 TYR A C 1
ATOM 832 O O . TYR A 1 100 ? 48.527 -12.455 -46.285 1.00 93.06 100 TYR A O 1
ATOM 840 N N . TYR A 1 101 ? 47.883 -10.356 -46.776 1.00 93.25 101 TYR A N 1
ATOM 841 C CA . TYR A 1 101 ? 49.012 -10.017 -47.624 1.00 93.25 101 TYR A CA 1
ATOM 842 C C . TYR A 1 101 ? 49.756 -8.821 -47.067 1.00 93.25 101 TYR A C 1
ATOM 844 O O . TYR A 1 101 ? 49.148 -7.903 -46.523 1.00 93.25 101 TYR A O 1
ATOM 852 N N . ARG A 1 102 ? 51.076 -8.826 -47.213 1.00 93.69 102 ARG A N 1
ATOM 853 C CA . ARG A 1 102 ? 51.981 -7.796 -46.722 1.00 93.69 102 ARG A CA 1
ATOM 854 C C . ARG A 1 102 ? 52.506 -6.961 -47.885 1.00 93.69 102 ARG A C 1
ATOM 856 O O . ARG A 1 102 ? 53.001 -7.494 -48.876 1.00 93.69 102 ARG A O 1
ATOM 863 N N . LYS A 1 103 ? 52.408 -5.642 -47.753 1.00 93.94 103 LYS A N 1
ATOM 864 C CA . LYS A 1 103 ? 52.984 -4.668 -48.690 1.00 93.94 103 LYS A CA 1
ATOM 865 C C . LYS A 1 103 ? 54.439 -4.361 -48.330 1.00 93.94 103 LYS A C 1
ATOM 867 O O . LYS A 1 103 ? 54.895 -4.663 -47.227 1.00 93.94 103 LYS A O 1
ATOM 872 N N . LYS A 1 104 ? 55.150 -3.679 -49.233 1.00 93.31 104 LYS A N 1
ATOM 873 C CA . LYS A 1 104 ? 56.545 -3.243 -49.034 1.00 93.31 104 LYS A CA 1
ATOM 874 C C . LYS A 1 104 ? 56.751 -2.359 -47.804 1.00 93.31 104 LYS A C 1
ATOM 876 O O . LYS A 1 104 ? 57.800 -2.425 -47.172 1.00 93.31 104 LYS A O 1
ATOM 881 N N . ASP A 1 105 ? 55.759 -1.542 -47.462 1.00 91.94 105 ASP A N 1
ATOM 882 C CA . ASP A 1 105 ? 55.777 -0.686 -46.268 1.00 91.94 105 ASP A CA 1
ATOM 883 C C . ASP A 1 105 ? 55.512 -1.454 -44.956 1.00 91.94 105 ASP A C 1
ATOM 885 O O . ASP A 1 105 ? 55.532 -0.863 -43.877 1.00 91.94 105 ASP A O 1
ATOM 889 N N . GLY A 1 106 ? 55.279 -2.768 -45.039 1.00 88.75 106 GLY A N 1
ATOM 890 C CA . GLY A 1 106 ? 54.985 -3.648 -43.914 1.00 88.75 106 GLY A CA 1
ATOM 891 C C . GLY A 1 106 ? 53.506 -3.721 -43.530 1.00 88.75 106 GLY A C 1
ATOM 892 O O . GLY A 1 106 ? 53.159 -4.547 -42.683 1.00 88.75 106 GLY A O 1
ATOM 893 N N . SER A 1 107 ? 52.629 -2.912 -44.136 1.00 91.94 107 SER A N 1
ATOM 894 C CA . SER A 1 107 ? 51.187 -2.971 -43.880 1.00 91.94 107 SER A CA 1
ATOM 895 C C . SER A 1 107 ? 50.590 -4.290 -44.368 1.00 91.94 107 SER A C 1
ATOM 897 O O . SER A 1 107 ? 51.011 -4.848 -45.384 1.00 91.94 107 SER A O 1
ATOM 899 N N . VAL A 1 108 ? 49.611 -4.801 -43.620 1.00 92.81 108 VAL A N 1
ATOM 900 C CA . VAL A 1 108 ? 48.917 -6.054 -43.930 1.00 92.81 108 VAL A CA 1
ATOM 901 C C . VAL A 1 108 ? 47.481 -5.749 -44.333 1.00 92.81 108 VAL A C 1
ATOM 903 O O . VAL A 1 108 ? 46.814 -4.956 -43.669 1.00 92.81 108 VAL A O 1
ATOM 906 N N . PHE A 1 109 ? 47.001 -6.380 -45.401 1.00 92.00 109 PHE A N 1
ATOM 907 C CA . PHE A 1 109 ? 45.633 -6.233 -45.885 1.00 92.00 109 PHE A CA 1
ATOM 908 C C . PHE A 1 109 ? 44.996 -7.601 -46.166 1.00 92.00 109 PHE A C 1
ATOM 910 O O . PHE A 1 109 ? 45.690 -8.519 -46.614 1.00 92.00 109 PHE A O 1
ATOM 917 N N . PRO A 1 110 ? 43.697 -7.776 -45.877 1.00 94.25 110 PRO A N 1
ATOM 918 C CA . PRO A 1 110 ? 42.970 -8.970 -46.276 1.00 94.25 110 PRO A CA 1
ATOM 919 C C . PRO A 1 110 ? 42.673 -8.932 -47.778 1.00 94.25 110 PRO A C 1
ATOM 921 O O . PRO A 1 110 ? 42.212 -7.916 -48.302 1.00 94.25 110 PRO A O 1
ATOM 924 N N . ALA A 1 111 ? 42.864 -10.055 -48.460 1.00 93.62 111 ALA A N 1
ATOM 925 C CA . ALA A 1 111 ? 42.463 -10.200 -49.851 1.00 93.62 111 ALA A CA 1
ATOM 926 C C . ALA A 1 111 ? 41.870 -11.581 -50.126 1.00 93.62 111 ALA A C 1
ATOM 928 O O . ALA A 1 111 ? 42.284 -12.589 -49.557 1.00 93.62 111 ALA A O 1
ATOM 929 N N . GLU A 1 112 ? 40.896 -11.618 -51.020 1.00 95.56 112 GLU A N 1
ATOM 930 C CA . GLU A 1 112 ? 40.316 -12.838 -51.558 1.00 95.56 112 GLU A CA 1
ATOM 931 C C . GLU A 1 112 ? 41.105 -13.235 -52.808 1.00 95.56 112 GLU A C 1
ATOM 933 O O . GLU A 1 112 ? 41.314 -12.428 -53.712 1.00 95.56 112 GLU A O 1
ATOM 938 N N . THR A 1 113 ? 41.607 -14.463 -52.839 1.00 94.56 113 THR A N 1
ATOM 939 C CA . THR A 1 113 ? 42.552 -14.935 -53.851 1.00 94.56 113 THR A CA 1
ATOM 940 C C . THR A 1 113 ? 41.948 -16.068 -54.639 1.00 94.56 113 THR A C 1
ATOM 942 O O . THR A 1 113 ? 41.553 -17.085 -54.075 1.00 94.56 113 THR A O 1
ATOM 945 N N . THR A 1 114 ? 41.901 -15.886 -55.954 1.00 95.56 114 THR A N 1
ATOM 946 C CA . THR A 1 114 ? 41.536 -16.928 -56.908 1.00 95.56 114 THR A CA 1
ATOM 947 C C . THR A 1 114 ? 42.810 -17.491 -57.526 1.00 95.56 114 THR A C 1
ATOM 949 O O . THR A 1 114 ? 43.535 -16.767 -58.209 1.00 95.56 114 THR A O 1
ATOM 952 N N . LEU A 1 115 ? 43.077 -18.777 -57.309 1.00 94.31 115 LEU A N 1
ATOM 953 C CA . LEU A 1 115 ? 44.201 -19.504 -57.895 1.00 94.31 115 LEU A CA 1
ATOM 954 C C . LEU A 1 115 ? 43.702 -20.487 -58.947 1.00 94.31 115 LEU A C 1
ATOM 956 O O . LEU A 1 115 ? 42.891 -21.359 -58.647 1.00 94.31 115 LEU A O 1
ATOM 960 N N . ASN A 1 116 ? 44.230 -20.374 -60.162 1.00 95.00 116 ASN A N 1
ATOM 961 C CA . ASN A 1 116 ? 43.992 -21.312 -61.253 1.00 95.00 116 ASN A CA 1
ATOM 962 C C . ASN A 1 116 ? 45.272 -22.080 -61.569 1.00 95.00 116 ASN A C 1
ATOM 964 O O . ASN A 1 116 ? 46.277 -21.476 -61.936 1.00 95.00 116 ASN A O 1
ATOM 968 N N . TYR A 1 117 ? 45.226 -23.403 -61.479 1.00 94.75 117 TYR A N 1
ATOM 969 C CA . TYR A 1 117 ? 46.331 -24.259 -61.891 1.00 94.75 117 TYR A CA 1
ATOM 970 C C . TYR A 1 117 ? 46.299 -24.504 -63.400 1.00 94.75 117 TYR A C 1
ATOM 972 O O . TYR A 1 117 ? 45.280 -24.930 -63.951 1.00 94.75 117 TYR A O 1
ATOM 980 N N . ILE A 1 118 ? 47.432 -24.280 -64.061 1.00 93.12 118 ILE A N 1
ATOM 981 C CA . ILE A 1 118 ? 47.588 -24.375 -65.512 1.00 93.12 118 ILE A CA 1
ATOM 982 C C . ILE A 1 118 ? 48.851 -25.178 -65.821 1.00 93.12 118 ILE A C 1
ATOM 984 O O . ILE A 1 118 ? 49.921 -24.889 -65.301 1.00 93.12 118 ILE A O 1
ATOM 988 N N . GLU A 1 119 ? 48.724 -26.165 -66.702 1.00 92.19 119 GLU A N 1
ATOM 989 C CA . GLU A 1 119 ? 49.850 -26.904 -67.275 1.00 92.19 119 GLU A CA 1
ATOM 990 C C . GLU A 1 119 ? 49.981 -26.495 -68.746 1.00 92.19 119 GLU A C 1
ATOM 992 O O . GLU A 1 119 ? 49.014 -26.594 -69.507 1.00 92.19 119 GLU A O 1
ATOM 997 N N . PHE A 1 120 ? 51.147 -25.986 -69.142 1.00 88.56 120 PHE A N 1
ATOM 998 C CA . PHE A 1 120 ? 51.400 -25.490 -70.492 1.00 88.56 120 PHE A CA 1
ATOM 999 C C . PHE A 1 120 ? 52.792 -25.915 -70.962 1.00 88.56 120 PHE A C 1
ATOM 1001 O O . PHE A 1 120 ? 53.783 -25.632 -70.301 1.00 88.56 120 PHE A O 1
ATOM 1008 N N . GLU A 1 121 ? 52.860 -26.612 -72.101 1.00 86.88 121 GLU A N 1
ATOM 1009 C CA . GLU A 1 121 ? 54.112 -27.120 -72.697 1.00 86.88 121 GLU A CA 1
ATOM 1010 C C . GLU A 1 121 ? 54.990 -27.964 -71.742 1.00 86.88 121 GLU A C 1
ATOM 1012 O O . GLU A 1 121 ? 56.205 -28.028 -71.896 1.00 86.88 121 GLU A O 1
ATOM 1017 N N . GLY A 1 122 ? 54.365 -28.666 -70.787 1.00 86.31 122 GLY A N 1
ATOM 1018 C CA . GLY A 1 122 ? 55.046 -29.517 -69.799 1.00 86.31 122 GLY A CA 1
ATOM 1019 C C . GLY A 1 122 ? 55.498 -28.786 -68.531 1.00 86.31 122 GLY A C 1
ATOM 1020 O O . GLY A 1 122 ? 56.012 -29.430 -67.622 1.00 86.31 122 GLY A O 1
ATOM 1021 N N . GLU A 1 123 ? 55.267 -27.475 -68.453 1.00 90.38 123 GLU A N 1
ATOM 1022 C CA . GLU A 1 123 ? 55.539 -26.646 -67.281 1.00 90.38 123 GLU A CA 1
ATOM 1023 C C . GLU A 1 123 ? 54.245 -26.336 -66.519 1.00 90.38 123 GLU A C 1
ATOM 1025 O O . GLU A 1 123 ? 53.168 -26.170 -67.104 1.00 90.38 123 GLU A O 1
ATOM 1030 N N . GLU A 1 124 ? 54.347 -26.252 -65.194 1.00 92.81 124 GLU A N 1
ATOM 1031 C CA . GLU A 1 124 ? 53.204 -26.063 -64.302 1.00 92.81 124 GLU A CA 1
ATOM 1032 C C . GLU A 1 124 ? 53.207 -24.666 -63.676 1.00 92.81 124 GLU A C 1
ATOM 1034 O O . GLU A 1 124 ? 54.220 -24.195 -63.149 1.00 92.81 124 GLU A O 1
ATOM 1039 N N . TYR A 1 125 ? 52.042 -24.023 -63.680 1.00 93.94 125 TYR A N 1
ATOM 1040 C CA . TYR A 1 125 ? 51.871 -22.667 -63.188 1.00 93.94 125 TYR A CA 1
ATOM 1041 C C . TYR A 1 125 ? 50.603 -22.495 -62.355 1.00 93.94 125 TYR A C 1
ATOM 1043 O O . TYR A 1 125 ? 49.579 -23.135 -62.597 1.00 93.94 125 TYR A O 1
ATOM 1051 N N . LEU A 1 126 ? 50.643 -21.537 -61.432 1.00 94.50 126 LEU A N 1
ATOM 1052 C CA . LEU A 1 126 ? 49.455 -20.956 -60.818 1.00 94.50 126 LEU A CA 1
ATOM 1053 C C . LEU A 1 126 ? 49.238 -19.552 -61.374 1.00 94.50 126 LEU A C 1
ATOM 1055 O O . LEU A 1 126 ? 50.105 -18.684 -61.267 1.00 94.50 126 LEU A O 1
ATOM 1059 N N . PHE A 1 127 ? 48.061 -19.325 -61.941 1.00 94.31 127 PHE A N 1
ATOM 1060 C CA . PHE A 1 127 ? 47.555 -18.005 -62.271 1.00 94.31 127 PHE A CA 1
ATOM 1061 C C . PHE A 1 127 ? 46.735 -17.484 -61.093 1.00 94.31 127 PHE A C 1
ATOM 1063 O O . PHE A 1 127 ? 45.641 -17.983 -60.816 1.00 94.31 127 PHE A O 1
ATOM 1070 N N . ALA A 1 128 ? 47.288 -16.499 -60.392 1.00 94.25 128 ALA A N 1
ATOM 1071 C CA . ALA A 1 128 ? 46.697 -15.907 -59.206 1.00 94.25 128 ALA A CA 1
ATOM 1072 C C . ALA A 1 128 ? 46.083 -14.545 -59.518 1.00 94.25 128 ALA A C 1
ATOM 1074 O O . ALA A 1 128 ? 46.694 -13.697 -60.172 1.00 94.25 128 ALA A O 1
ATOM 1075 N N . PHE A 1 129 ? 44.891 -14.332 -58.986 1.00 92.19 129 PHE A N 1
ATOM 1076 C CA . PHE A 1 129 ? 44.153 -13.083 -59.032 1.00 92.19 129 PHE A CA 1
ATOM 1077 C C . PHE A 1 129 ? 43.764 -12.700 -57.606 1.00 92.19 129 PHE A C 1
ATOM 1079 O O . PHE A 1 129 ? 43.193 -13.523 -56.889 1.00 92.19 129 PHE A O 1
ATOM 1086 N N . ILE A 1 130 ? 44.097 -11.479 -57.187 1.00 94.25 130 ILE A N 1
ATOM 1087 C CA . ILE A 1 130 ? 43.977 -11.050 -55.788 1.00 94.25 130 ILE A CA 1
ATOM 1088 C C . ILE A 1 130 ? 43.047 -9.844 -55.704 1.00 94.25 130 ILE A C 1
ATOM 1090 O O . ILE A 1 130 ? 43.354 -8.780 -56.233 1.00 94.25 130 ILE A O 1
ATOM 1094 N N . ASN A 1 131 ? 41.930 -10.000 -55.005 1.00 93.06 131 ASN A N 1
ATOM 1095 C CA . ASN A 1 131 ? 40.944 -8.953 -54.777 1.00 93.06 131 ASN A CA 1
ATOM 1096 C C . ASN A 1 131 ? 41.069 -8.416 -53.344 1.00 93.06 131 ASN A C 1
ATOM 1098 O O . ASN A 1 131 ? 40.871 -9.157 -52.383 1.00 93.06 131 ASN A O 1
ATOM 1102 N N . ASP A 1 132 ? 41.403 -7.136 -53.181 1.00 90.88 132 ASP A N 1
ATOM 1103 C CA . ASP A 1 132 ? 41.503 -6.496 -51.863 1.00 90.88 132 ASP A CA 1
ATOM 1104 C C . ASP A 1 132 ? 40.104 -6.344 -51.241 1.00 90.88 132 ASP A C 1
ATOM 1106 O O . ASP A 1 132 ? 39.244 -5.630 -51.760 1.00 90.88 132 ASP A O 1
ATOM 1110 N N . ILE A 1 133 ? 39.883 -7.001 -50.100 1.00 92.69 133 ILE A N 1
ATOM 1111 C CA . ILE A 1 133 ? 38.591 -7.007 -49.397 1.00 92.69 133 ILE A CA 1
ATOM 1112 C C . ILE A 1 133 ? 38.609 -6.137 -48.135 1.00 92.69 133 ILE A C 1
ATOM 1114 O O . ILE A 1 133 ? 37.734 -6.269 -47.278 1.00 92.69 133 ILE A O 1
ATOM 1118 N N . THR A 1 134 ? 39.583 -5.231 -48.001 1.00 90.94 134 THR A N 1
ATOM 1119 C CA . THR A 1 134 ? 39.728 -4.346 -46.835 1.00 90.94 134 THR A CA 1
ATOM 1120 C C . THR A 1 134 ? 38.465 -3.529 -46.581 1.00 90.94 134 THR A C 1
ATOM 1122 O O . THR A 1 134 ? 37.945 -3.518 -45.466 1.00 90.94 134 THR A O 1
ATOM 1125 N N . GLU A 1 135 ? 37.944 -2.858 -47.610 1.00 91.38 135 GLU A N 1
ATOM 1126 C CA . GLU A 1 135 ? 36.750 -2.017 -47.469 1.00 91.38 135 GLU A CA 1
ATOM 1127 C C . GLU A 1 135 ? 35.492 -2.854 -47.196 1.00 91.38 135 GLU A C 1
ATOM 1129 O O . GLU A 1 135 ? 34.654 -2.444 -46.393 1.00 91.38 135 GLU A O 1
ATOM 1134 N N . ARG A 1 136 ? 35.403 -4.069 -47.765 1.00 92.12 136 ARG A N 1
ATOM 1135 C CA . ARG A 1 136 ? 34.334 -5.037 -47.460 1.00 92.12 136 ARG A CA 1
ATOM 1136 C C . ARG A 1 136 ? 34.344 -5.406 -45.976 1.00 92.12 136 ARG A C 1
ATOM 1138 O O . ARG A 1 136 ? 33.336 -5.218 -45.301 1.00 92.12 136 ARG A O 1
ATOM 1145 N N . LYS A 1 137 ? 35.492 -5.846 -45.446 1.00 90.50 137 LYS A N 1
ATOM 1146 C CA . LYS A 1 137 ? 35.620 -6.250 -44.034 1.00 90.50 137 LYS A CA 1
ATOM 1147 C C . LYS A 1 137 ? 35.374 -5.095 -43.064 1.00 90.50 137 LYS A C 1
ATOM 1149 O O . LYS A 1 137 ? 34.671 -5.276 -42.074 1.00 90.50 137 LYS A O 1
ATOM 1154 N N . LYS A 1 138 ? 35.862 -3.885 -43.365 1.00 90.56 138 LYS A N 1
ATOM 1155 C CA . LYS A 1 138 ? 35.563 -2.690 -42.551 1.00 90.56 138 LYS A CA 1
ATOM 1156 C C . LYS A 1 138 ? 34.067 -2.374 -42.514 1.00 90.56 138 LYS A C 1
ATOM 1158 O O . LYS A 1 138 ? 33.544 -2.040 -41.451 1.00 90.56 138 LYS A O 1
ATOM 1163 N N . ALA A 1 139 ? 33.383 -2.460 -43.656 1.00 91.56 139 ALA A N 1
ATOM 1164 C CA . ALA A 1 139 ? 31.945 -2.219 -43.727 1.00 91.56 139 ALA A CA 1
ATOM 1165 C C . ALA A 1 139 ? 31.153 -3.277 -42.941 1.00 91.56 139 ALA A C 1
ATOM 1167 O O . ALA A 1 139 ? 30.231 -2.927 -42.205 1.00 91.56 139 ALA A O 1
ATOM 1168 N N . GLU A 1 140 ? 31.537 -4.551 -43.041 1.00 91.88 140 GLU A N 1
ATOM 1169 C CA . GLU A 1 140 ? 30.928 -5.649 -42.282 1.00 91.88 140 GLU A CA 1
ATOM 1170 C C . GLU A 1 140 ? 31.110 -5.479 -40.768 1.00 91.88 140 GLU A C 1
ATOM 1172 O O . GLU A 1 140 ? 30.136 -5.573 -40.020 1.00 91.88 140 GLU A O 1
ATOM 1177 N N . GLU A 1 141 ? 32.319 -5.156 -40.302 1.00 93.25 141 GLU A N 1
ATOM 1178 C CA . GLU A 1 141 ? 32.583 -4.894 -38.882 1.00 93.25 141 GLU A CA 1
ATOM 1179 C C . GLU A 1 141 ? 31.796 -3.687 -38.355 1.00 93.25 141 GLU A C 1
ATOM 1181 O O . GLU A 1 141 ? 31.257 -3.729 -37.245 1.00 93.25 141 GLU A O 1
ATOM 1186 N N . ALA A 1 142 ? 31.705 -2.608 -39.139 1.00 93.31 142 ALA A N 1
ATOM 1187 C CA . ALA A 1 142 ? 30.913 -1.437 -38.773 1.00 93.31 142 ALA A CA 1
ATOM 1188 C C . ALA A 1 142 ? 29.424 -1.792 -38.650 1.00 93.31 142 ALA A C 1
ATOM 1190 O O . ALA A 1 142 ? 28.791 -1.442 -37.654 1.00 93.31 142 ALA A O 1
ATOM 1191 N N . LEU A 1 143 ? 28.876 -2.539 -39.614 1.00 94.50 143 LEU A N 1
ATOM 1192 C CA . LEU A 1 143 ? 27.491 -3.013 -39.574 1.00 94.50 143 LEU A CA 1
ATOM 1193 C C . LEU A 1 143 ? 27.225 -3.913 -38.364 1.00 94.50 143 LEU A C 1
ATOM 1195 O O . LEU A 1 143 ? 26.204 -3.745 -37.700 1.00 94.50 143 LEU A O 1
ATOM 1199 N N . GLN A 1 144 ? 28.141 -4.828 -38.039 1.00 93.38 144 GLN A N 1
ATOM 1200 C CA . GLN A 1 144 ? 28.023 -5.679 -36.853 1.00 93.38 144 GLN A CA 1
ATOM 1201 C C . GLN A 1 144 ? 28.016 -4.858 -35.559 1.00 93.38 144 GLN A C 1
ATOM 1203 O O . GLN A 1 144 ? 27.182 -5.104 -34.686 1.00 93.38 144 GLN A O 1
ATOM 1208 N N . LYS A 1 145 ? 28.894 -3.851 -35.443 1.00 93.56 145 LYS A N 1
ATOM 1209 C CA . LYS A 1 145 ? 28.909 -2.939 -34.288 1.00 93.56 145 LYS A CA 1
ATOM 1210 C C . LYS A 1 145 ? 27.597 -2.171 -34.158 1.00 93.56 145 LYS A C 1
ATOM 1212 O O . LYS A 1 145 ? 27.007 -2.182 -33.081 1.00 93.56 145 LYS A O 1
ATOM 1217 N N . TYR A 1 146 ? 27.099 -1.586 -35.247 1.00 93.94 146 TYR A N 1
ATOM 1218 C CA . TYR A 1 146 ? 25.814 -0.883 -35.235 1.00 93.94 146 TYR A CA 1
ATOM 1219 C C . TYR A 1 146 ? 24.642 -1.806 -34.881 1.00 93.94 146 TYR A C 1
ATOM 1221 O O . TYR A 1 146 ? 23.764 -1.411 -34.117 1.00 93.94 146 TYR A O 1
ATOM 1229 N N . ALA A 1 147 ? 24.621 -3.040 -35.395 1.00 94.12 147 ALA A N 1
ATOM 1230 C CA . ALA A 1 147 ? 23.577 -4.010 -35.073 1.00 94.12 147 ALA A CA 1
ATOM 1231 C C . ALA A 1 147 ? 23.579 -4.381 -33.581 1.00 94.12 147 ALA A C 1
ATOM 1233 O O . ALA A 1 147 ? 22.517 -4.437 -32.960 1.00 94.12 147 ALA A O 1
ATOM 1234 N N . GLU A 1 148 ? 24.757 -4.585 -32.989 1.00 94.44 148 GLU A N 1
ATOM 1235 C CA . GLU A 1 148 ? 24.891 -4.875 -31.560 1.00 94.44 148 GLU A CA 1
ATOM 1236 C C . GLU A 1 148 ? 24.509 -3.667 -30.687 1.00 94.44 148 GLU A C 1
ATOM 1238 O O . GLU A 1 148 ? 23.803 -3.830 -29.691 1.00 94.44 148 GLU A O 1
ATOM 1243 N N . GLU A 1 149 ? 24.897 -2.445 -31.066 1.00 94.19 149 GLU A N 1
ATOM 1244 C CA . GLU A 1 149 ? 24.480 -1.217 -30.373 1.00 94.19 149 GLU A CA 1
ATOM 1245 C C . GLU A 1 149 ? 22.959 -1.015 -30.425 1.00 94.19 149 GLU A C 1
ATOM 1247 O O . GLU A 1 149 ? 22.331 -0.742 -29.398 1.00 94.19 149 GLU A O 1
ATOM 1252 N N . MET A 1 150 ? 22.347 -1.220 -31.595 1.00 92.69 150 MET A N 1
ATOM 1253 C CA . MET A 1 150 ? 20.893 -1.157 -31.769 1.00 92.69 150 MET A CA 1
ATOM 1254 C C . MET A 1 150 ? 20.178 -2.216 -30.932 1.00 92.69 150 MET A C 1
ATOM 1256 O O . MET A 1 150 ? 19.177 -1.911 -30.281 1.00 92.69 150 MET A O 1
ATOM 1260 N N . ARG A 1 151 ? 20.704 -3.447 -30.898 1.00 93.69 151 ARG A N 1
ATOM 1261 C CA . ARG A 1 151 ? 20.155 -4.526 -30.071 1.00 93.69 151 ARG A CA 1
ATOM 1262 C C . ARG A 1 151 ? 20.192 -4.158 -28.591 1.00 93.69 151 ARG A C 1
ATOM 1264 O O . ARG A 1 151 ? 19.163 -4.247 -27.929 1.00 93.69 151 ARG A O 1
ATOM 1271 N N . ARG A 1 152 ? 21.326 -3.657 -28.091 1.00 92.19 152 ARG A N 1
ATOM 1272 C CA . ARG A 1 152 ? 21.459 -3.199 -26.696 1.00 92.19 152 ARG A CA 1
ATOM 1273 C C . ARG A 1 152 ? 20.515 -2.048 -26.362 1.00 92.19 152 ARG A C 1
ATOM 1275 O O . ARG A 1 152 ? 19.901 -2.056 -25.298 1.00 92.19 152 ARG A O 1
ATOM 1282 N N . SER A 1 153 ? 20.374 -1.074 -27.261 1.00 91.06 153 SER A N 1
ATOM 1283 C CA . SER A 1 153 ? 19.431 0.039 -27.092 1.00 91.06 153 SER A CA 1
ATOM 1284 C C . SER A 1 153 ? 17.985 -0.462 -26.998 1.00 91.06 153 SER A C 1
ATOM 1286 O O . SER A 1 153 ? 17.232 -0.048 -26.114 1.00 91.06 153 SER A O 1
ATOM 1288 N N . HIS A 1 154 ? 17.614 -1.416 -27.854 1.00 88.94 154 HIS A N 1
ATOM 1289 C CA . HIS A 1 154 ? 16.288 -2.022 -27.849 1.00 88.94 154 HIS A CA 1
ATOM 1290 C C . HIS A 1 154 ? 16.016 -2.851 -26.582 1.00 88.94 154 HIS A C 1
ATOM 1292 O O . HIS A 1 154 ? 14.968 -2.689 -25.958 1.00 88.94 154 HIS A O 1
ATOM 1298 N N . GLU A 1 155 ? 16.969 -3.687 -26.161 1.00 92.81 155 GLU A N 1
ATOM 1299 C CA . GLU A 1 155 ? 16.882 -4.476 -24.925 1.00 92.81 155 GLU A CA 1
ATOM 1300 C C . GLU A 1 155 ? 16.737 -3.566 -23.689 1.00 92.81 155 GLU A C 1
ATOM 1302 O O . GLU A 1 155 ? 15.879 -3.806 -22.836 1.00 92.81 155 GLU A O 1
ATOM 1307 N N . MET A 1 156 ? 17.505 -2.472 -23.622 1.00 87.81 156 MET A N 1
ATOM 1308 C CA . MET A 1 156 ? 17.394 -1.480 -22.548 1.00 87.81 156 MET A CA 1
ATOM 1309 C C . MET A 1 156 ? 16.020 -0.796 -22.537 1.00 87.81 156 MET A C 1
ATOM 1311 O O . MET A 1 156 ? 15.417 -0.639 -21.474 1.00 87.81 156 MET A O 1
ATOM 1315 N N . LYS A 1 157 ? 15.490 -0.425 -23.711 1.00 87.06 157 LYS A N 1
ATOM 1316 C CA . LYS A 1 157 ? 14.152 0.169 -23.826 1.00 87.06 157 LYS A CA 1
ATOM 1317 C C . LYS A 1 157 ? 13.077 -0.762 -23.257 1.00 87.06 157 LYS A C 1
ATOM 1319 O O . LYS A 1 157 ? 12.275 -0.323 -22.435 1.00 87.06 157 LYS A O 1
ATOM 1324 N N . ILE A 1 158 ? 13.097 -2.044 -23.633 1.00 86.88 158 ILE A N 1
ATOM 1325 C CA . ILE A 1 158 ? 12.155 -3.049 -23.112 1.00 86.88 158 ILE A CA 1
ATOM 1326 C C . ILE A 1 158 ? 12.290 -3.187 -21.590 1.00 86.88 158 ILE A C 1
ATOM 1328 O O . ILE A 1 158 ? 11.288 -3.267 -20.880 1.00 86.88 158 ILE A O 1
ATOM 1332 N N . MET A 1 159 ? 13.520 -3.202 -21.069 1.00 87.94 159 MET A N 1
ATOM 1333 C CA . MET A 1 159 ? 13.762 -3.300 -19.629 1.00 87.94 159 MET A CA 1
ATOM 1334 C C . MET A 1 159 ? 13.141 -2.122 -18.866 1.00 87.94 159 MET A C 1
ATOM 1336 O O . MET A 1 159 ? 12.434 -2.346 -17.883 1.00 87.94 159 MET A O 1
ATOM 1340 N N . ILE A 1 160 ? 13.359 -0.887 -19.328 1.00 83.81 160 ILE A N 1
ATOM 1341 C CA . ILE A 1 160 ? 12.798 0.321 -18.703 1.00 83.81 160 ILE A CA 1
ATOM 1342 C C . ILE A 1 160 ? 11.265 0.297 -18.753 1.00 83.81 160 ILE A C 1
ATOM 1344 O O . ILE A 1 160 ? 10.620 0.536 -17.731 1.00 83.81 160 ILE A O 1
ATOM 1348 N N . GLU A 1 161 ? 10.672 -0.055 -19.899 1.00 84.19 161 GLU A N 1
ATOM 1349 C CA . GLU A 1 161 ? 9.215 -0.193 -20.031 1.00 84.19 161 GLU A CA 1
ATOM 1350 C C . GLU A 1 161 ? 8.651 -1.224 -19.041 1.00 84.19 161 GLU A C 1
ATOM 1352 O O . GLU A 1 161 ? 7.639 -0.967 -18.387 1.00 84.19 161 GLU A O 1
ATOM 1357 N N . ASN A 1 162 ? 9.324 -2.364 -18.865 1.00 85.94 162 ASN A N 1
ATOM 1358 C CA . ASN A 1 162 ? 8.910 -3.392 -17.911 1.00 85.94 162 ASN A CA 1
ATOM 1359 C C . ASN A 1 162 ? 9.009 -2.929 -16.453 1.00 85.94 162 ASN A C 1
ATOM 1361 O O . ASN A 1 162 ? 8.120 -3.240 -15.660 1.00 85.94 162 ASN A O 1
ATOM 1365 N N . VAL A 1 163 ? 10.062 -2.194 -16.085 1.00 86.50 163 VAL A N 1
ATOM 1366 C CA . VAL A 1 163 ? 10.206 -1.642 -14.727 1.00 86.50 163 VAL A CA 1
ATOM 1367 C C . VAL A 1 163 ? 9.085 -0.649 -14.432 1.00 86.50 163 VAL A C 1
ATOM 1369 O O . VAL A 1 163 ? 8.467 -0.731 -13.373 1.00 86.50 163 VAL A O 1
ATOM 1372 N N . ILE A 1 164 ? 8.778 0.246 -15.373 1.00 86.19 164 ILE A N 1
ATOM 1373 C CA . ILE A 1 164 ? 7.693 1.221 -15.216 1.00 86.19 164 ILE A CA 1
ATOM 1374 C C . ILE A 1 164 ? 6.345 0.499 -15.101 1.00 86.19 164 ILE A C 1
ATOM 1376 O O . ILE A 1 164 ? 5.579 0.775 -14.182 1.00 86.19 164 ILE A O 1
ATOM 1380 N N . ASN A 1 165 ? 6.071 -0.473 -15.975 1.00 83.19 165 ASN A N 1
ATOM 1381 C CA . ASN A 1 165 ? 4.782 -1.170 -16.002 1.00 83.19 165 ASN A CA 1
ATOM 1382 C C . ASN A 1 165 ? 4.504 -2.014 -14.745 1.00 83.19 165 ASN A C 1
ATOM 1384 O O . ASN A 1 165 ? 3.341 -2.250 -14.430 1.00 83.19 165 ASN A O 1
ATOM 1388 N N . ASN A 1 166 ? 5.545 -2.449 -14.028 1.00 79.50 166 ASN A N 1
ATOM 1389 C CA . ASN A 1 166 ? 5.422 -3.209 -12.777 1.00 79.50 166 ASN A CA 1
ATOM 1390 C C . ASN A 1 166 ? 5.633 -2.352 -11.515 1.00 79.50 166 ASN A C 1
ATOM 1392 O O . ASN A 1 166 ? 5.674 -2.881 -10.405 1.00 79.50 166 ASN A O 1
ATOM 1396 N N . SER A 1 167 ? 5.786 -1.037 -11.670 1.00 83.62 167 SER A N 1
ATOM 1397 C CA . SER A 1 167 ? 5.934 -0.082 -10.574 1.00 83.62 167 SER A CA 1
ATOM 1398 C C . SER A 1 167 ? 4.585 0.580 -10.255 1.00 83.62 167 SER A C 1
ATOM 1400 O O . SER A 1 167 ? 3.793 0.795 -11.172 1.00 83.62 167 SER A O 1
ATOM 1402 N N . PRO A 1 168 ? 4.306 0.982 -8.999 1.00 80.25 168 PRO A N 1
ATOM 1403 C CA . PRO A 1 168 ? 3.125 1.792 -8.667 1.00 80.25 168 PRO A CA 1
ATOM 1404 C C . PRO A 1 168 ? 3.199 3.231 -9.216 1.00 80.25 168 PRO A C 1
ATOM 1406 O O . PRO A 1 168 ? 2.259 4.009 -9.067 1.00 80.25 168 PRO A O 1
ATOM 1409 N N . VAL A 1 169 ? 4.325 3.600 -9.827 1.00 89.75 169 VAL A N 1
ATOM 1410 C CA . VAL A 1 169 ? 4.643 4.947 -10.298 1.00 89.75 169 VAL A CA 1
ATOM 1411 C C . VAL A 1 169 ? 4.128 5.162 -11.722 1.00 89.75 169 VAL A C 1
ATOM 1413 O O . VAL A 1 169 ? 4.704 4.622 -12.666 1.00 89.75 169 VAL A O 1
ATOM 1416 N N . VAL A 1 170 ? 3.082 5.969 -11.904 1.00 94.94 170 VAL A N 1
ATOM 1417 C CA . VAL A 1 170 ? 2.579 6.339 -13.237 1.00 94.94 170 VAL A CA 1
ATOM 1418 C C . VAL A 1 170 ? 3.282 7.594 -13.729 1.00 94.94 170 VAL A C 1
ATOM 1420 O O . VAL A 1 170 ? 3.405 8.572 -12.995 1.00 94.94 170 VAL A O 1
ATOM 1423 N N . ILE A 1 171 ? 3.725 7.574 -14.979 1.00 94.62 171 ILE A N 1
ATOM 1424 C CA . ILE A 1 171 ? 4.366 8.705 -15.642 1.00 94.62 171 ILE A CA 1
ATOM 1425 C C . ILE A 1 171 ? 3.357 9.319 -16.603 1.00 94.62 171 ILE A C 1
ATOM 1427 O O . ILE A 1 171 ? 2.760 8.594 -17.396 1.00 94.62 171 ILE A O 1
ATOM 1431 N N . PHE A 1 172 ? 3.205 10.637 -16.547 1.00 95.44 172 PHE A N 1
ATOM 1432 C CA . PHE A 1 172 ? 2.382 11.428 -17.452 1.00 95.44 172 PHE A CA 1
ATOM 1433 C C . PHE A 1 172 ? 3.210 12.531 -18.097 1.00 95.44 172 PHE A C 1
ATOM 1435 O O . PHE A 1 172 ? 3.935 13.234 -17.396 1.00 95.44 172 PHE A O 1
ATOM 1442 N N . PHE A 1 173 ? 3.048 12.723 -19.404 1.00 94.56 173 PHE A N 1
ATOM 1443 C CA . PHE A 1 173 ? 3.462 13.940 -20.101 1.00 94.56 173 PHE A CA 1
ATOM 1444 C C . PHE A 1 173 ? 2.210 14.703 -20.515 1.00 94.56 173 PHE A C 1
ATOM 1446 O O . PHE A 1 173 ? 1.319 14.142 -21.160 1.00 94.56 173 PHE A O 1
ATOM 1453 N N . TRP A 1 174 ? 2.140 15.970 -20.126 1.00 93.69 174 TRP A N 1
ATOM 1454 C CA . TRP A 1 174 ? 0.988 16.825 -20.364 1.00 93.69 174 TRP A CA 1
ATOM 1455 C C . TRP A 1 174 ? 1.336 17.976 -21.292 1.00 93.69 174 TRP A C 1
ATOM 1457 O O . TRP A 1 174 ? 2.413 18.570 -21.198 1.00 93.69 174 TRP A O 1
ATOM 1467 N N . ARG A 1 175 ? 0.356 18.377 -22.102 1.00 88.19 175 ARG A N 1
ATOM 1468 C CA . ARG A 1 175 ? 0.382 19.686 -22.749 1.00 88.19 175 ARG A CA 1
ATOM 1469 C C . ARG A 1 175 ? 0.021 20.773 -21.751 1.00 88.19 175 ARG A C 1
ATOM 1471 O O . ARG A 1 175 ? -0.859 20.601 -20.903 1.00 88.19 175 ARG A O 1
ATOM 1478 N N . ALA A 1 176 ? 0.669 21.922 -21.901 1.00 85.69 176 ALA A N 1
ATOM 1479 C CA . ALA A 1 176 ? 0.407 23.136 -21.139 1.00 85.69 176 ALA A CA 1
ATOM 1480 C C . ALA A 1 176 ? -0.894 23.836 -21.579 1.00 85.69 176 ALA A C 1
ATOM 1482 O O . ALA A 1 176 ? -0.910 25.013 -21.933 1.00 85.69 176 ALA A O 1
ATOM 1483 N N . GLU A 1 177 ? -1.995 23.092 -21.581 1.00 86.75 177 GLU A N 1
ATOM 1484 C CA . GLU A 1 177 ? -3.314 23.524 -22.031 1.00 86.75 177 GLU A CA 1
ATOM 1485 C C . GLU A 1 177 ? -4.364 23.322 -20.925 1.00 86.75 177 GLU A C 1
ATOM 1487 O O . GLU A 1 177 ? -4.089 22.792 -19.844 1.00 86.75 177 GLU A O 1
ATOM 1492 N N . HIS A 1 178 ? -5.602 23.750 -21.187 1.00 84.56 178 HIS A N 1
ATOM 1493 C CA . HIS A 1 178 ? -6.696 23.601 -20.233 1.00 84.56 178 HIS A CA 1
ATOM 1494 C C . HIS A 1 178 ? -6.914 22.130 -19.845 1.00 84.56 178 HIS A C 1
ATOM 1496 O O . HIS A 1 178 ? -7.039 21.270 -20.710 1.00 84.56 178 HIS A O 1
ATOM 1502 N N . ASN A 1 179 ? -7.001 21.862 -18.538 1.00 84.31 179 ASN A N 1
ATOM 1503 C CA . ASN A 1 179 ? -7.189 20.523 -17.961 1.00 84.31 179 ASN A CA 1
ATOM 1504 C C . ASN A 1 179 ? -6.106 19.488 -18.302 1.00 84.31 179 ASN A C 1
ATOM 1506 O O . ASN A 1 179 ? -6.318 18.304 -18.038 1.00 84.31 179 ASN A O 1
ATOM 1510 N N . TRP A 1 180 ? -4.942 19.931 -18.784 1.00 91.88 180 TRP A N 1
ATOM 1511 C CA . TRP A 1 180 ? -3.763 19.094 -19.015 1.00 91.88 180 TRP A CA 1
ATOM 1512 C C . TRP A 1 180 ? -4.069 17.867 -19.893 1.00 91.88 180 TRP A C 1
ATOM 1514 O O . TRP A 1 180 ? -4.135 16.735 -19.396 1.00 91.88 180 TRP A O 1
ATOM 1524 N N . PRO A 1 181 ? -4.270 18.070 -21.208 1.00 93.31 181 PRO A N 1
ATOM 1525 C CA . PRO A 1 181 ? -4.317 16.974 -22.164 1.00 93.31 181 PRO A CA 1
ATOM 1526 C C . PRO A 1 181 ? -3.047 16.133 -22.068 1.00 93.31 181 PRO A C 1
ATOM 1528 O O . PRO A 1 181 ? -1.947 16.667 -21.915 1.00 93.31 181 PRO A O 1
ATOM 1531 N N . VAL A 1 182 ? -3.199 14.819 -22.161 1.00 94.62 182 VAL A N 1
ATOM 1532 C CA . VAL A 1 182 ? -2.105 13.868 -21.962 1.00 94.62 182 VAL A CA 1
ATOM 1533 C C . VAL A 1 182 ? -1.518 13.478 -23.316 1.00 94.62 182 VAL A C 1
ATOM 1535 O O . VAL A 1 182 ? -2.226 12.976 -24.184 1.00 94.62 182 VAL A O 1
ATOM 1538 N N . GLU A 1 183 ? -0.217 13.689 -23.500 1.00 93.25 183 GLU A N 1
ATOM 1539 C CA . GLU A 1 183 ? 0.517 13.227 -24.689 1.00 93.25 183 GLU A CA 1
ATOM 1540 C C . GLU A 1 183 ? 1.015 11.796 -24.527 1.00 93.25 183 GLU A C 1
ATOM 1542 O O . GLU A 1 183 ? 1.049 11.017 -25.478 1.00 93.25 183 GLU A O 1
ATOM 1547 N N . PHE A 1 184 ? 1.395 11.445 -23.302 1.00 93.88 184 PHE A N 1
ATOM 1548 C CA . PHE A 1 184 ? 1.886 10.126 -22.958 1.00 93.88 184 PHE A CA 1
ATOM 1549 C C . PHE A 1 184 ? 1.483 9.776 -21.531 1.00 93.88 184 PHE A C 1
ATOM 1551 O O . PHE A 1 184 ? 1.584 10.603 -20.625 1.00 93.88 184 PHE A O 1
ATOM 1558 N N . VAL A 1 185 ? 1.079 8.525 -21.331 1.00 95.00 185 VAL A N 1
ATOM 1559 C CA . VAL A 1 185 ? 0.920 7.928 -20.009 1.00 95.00 185 VAL A CA 1
ATOM 1560 C C . VAL A 1 185 ? 1.460 6.501 -20.026 1.00 95.00 185 VAL A C 1
ATOM 1562 O O . VAL A 1 185 ? 1.270 5.761 -20.994 1.00 95.00 185 VAL A O 1
ATOM 1565 N N . SER A 1 186 ? 2.150 6.098 -18.962 1.00 94.31 186 SER A N 1
ATOM 1566 C CA . SER A 1 186 ? 2.643 4.727 -18.823 1.00 94.31 186 SER A CA 1
ATOM 1567 C C . SER A 1 186 ? 1.505 3.713 -18.626 1.00 94.31 186 SER A C 1
ATOM 1569 O O . SER A 1 186 ? 0.482 4.004 -18.007 1.00 94.31 186 SER A O 1
ATOM 1571 N N . LYS A 1 187 ? 1.676 2.475 -19.116 1.00 92.19 187 LYS A N 1
ATOM 1572 C CA . LYS A 1 187 ? 0.597 1.460 -19.159 1.00 92.19 187 LYS A CA 1
ATOM 1573 C C . LYS A 1 187 ? 0.124 0.976 -17.786 1.00 92.19 187 LYS A C 1
ATOM 1575 O O . LYS A 1 187 ? -0.958 0.403 -17.677 1.00 92.19 187 LYS A O 1
ATOM 1580 N N . ASN A 1 188 ? 0.900 1.198 -16.730 1.00 93.31 188 ASN A N 1
ATOM 1581 C CA . ASN A 1 188 ? 0.483 0.914 -15.356 1.00 93.31 188 ASN A CA 1
ATOM 1582 C C . ASN A 1 188 ? -0.627 1.848 -14.838 1.00 93.31 188 ASN A C 1
ATOM 1584 O O . ASN A 1 188 ? -1.144 1.599 -13.754 1.00 93.31 188 ASN A O 1
ATOM 1588 N N . ILE A 1 189 ? -1.076 2.848 -15.610 1.00 95.06 189 ILE A N 1
ATOM 1589 C CA . ILE A 1 189 ? -2.320 3.599 -15.348 1.00 95.06 189 ILE A CA 1
ATOM 1590 C C . ILE A 1 189 ? -3.555 2.690 -15.186 1.00 95.06 189 ILE A C 1
ATOM 1592 O O . ILE A 1 189 ? -4.497 3.045 -14.474 1.00 95.06 189 ILE A O 1
ATOM 1596 N N . ASN A 1 190 ? -3.491 1.462 -15.717 1.00 93.06 190 ASN A N 1
ATOM 1597 C CA . ASN A 1 190 ? -4.460 0.389 -15.476 1.00 93.06 190 ASN A CA 1
ATOM 1598 C C . ASN A 1 190 ? -4.729 0.120 -13.985 1.00 93.06 190 ASN A C 1
ATOM 1600 O O . ASN A 1 190 ? -5.816 -0.342 -13.646 1.00 93.06 190 ASN A O 1
ATOM 1604 N N . GLN A 1 191 ? -3.800 0.444 -13.075 1.00 91.94 191 GLN A N 1
ATOM 1605 C CA . GLN A 1 191 ? -4.032 0.331 -11.628 1.00 91.94 191 GLN A CA 1
ATOM 1606 C C . GLN A 1 191 ? -5.172 1.235 -11.119 1.00 91.94 191 GLN A C 1
ATOM 1608 O O . GLN A 1 191 ? -5.787 0.939 -10.097 1.00 91.94 191 GLN A O 1
ATOM 1613 N N . PHE A 1 192 ? -5.489 2.309 -11.852 1.00 93.56 192 PHE A N 1
ATOM 1614 C CA . PHE A 1 192 ? -6.640 3.184 -11.611 1.00 93.56 192 PHE A CA 1
ATOM 1615 C C . PHE A 1 192 ? -7.856 2.822 -12.489 1.00 93.56 192 PHE A C 1
ATOM 1617 O O . PHE A 1 192 ? -8.862 3.533 -12.490 1.00 93.56 192 PHE A O 1
ATOM 1624 N N . GLY A 1 193 ? -7.781 1.717 -13.235 1.00 93.56 193 GLY A N 1
ATOM 1625 C CA . GLY A 1 193 ? -8.847 1.198 -14.094 1.00 93.56 193 GLY A CA 1
ATOM 1626 C C . GLY A 1 193 ? -8.925 1.813 -15.493 1.00 93.56 193 GLY A C 1
ATOM 1627 O O . GLY A 1 193 ? -9.816 1.435 -16.249 1.00 93.56 193 GLY A O 1
ATOM 1628 N N . TYR A 1 194 ? -8.030 2.736 -15.849 1.00 95.50 194 TYR A N 1
ATOM 1629 C CA . TYR A 1 194 ? -7.986 3.369 -17.172 1.00 95.50 194 TYR A CA 1
ATOM 1630 C C . TYR A 1 194 ? -6.951 2.710 -18.080 1.00 95.50 194 TYR A C 1
ATOM 1632 O O . TYR A 1 194 ? -5.895 2.296 -17.608 1.00 95.50 194 TYR A O 1
ATOM 1640 N N . ALA A 1 195 ? -7.228 2.685 -19.381 1.00 95.56 195 ALA A N 1
ATOM 1641 C CA . ALA A 1 195 ? -6.245 2.333 -20.398 1.00 95.56 195 ALA A CA 1
ATOM 1642 C C . ALA A 1 195 ? -5.406 3.566 -20.778 1.00 95.56 195 ALA A C 1
ATOM 1644 O O . ALA A 1 195 ? -5.855 4.701 -20.624 1.00 95.56 195 ALA A O 1
ATOM 1645 N N . ALA A 1 196 ? -4.192 3.368 -21.298 1.00 94.94 196 ALA A N 1
ATOM 1646 C CA . ALA A 1 196 ? -3.356 4.494 -21.731 1.00 94.94 196 ALA A CA 1
ATOM 1647 C C . ALA A 1 196 ? -4.006 5.265 -22.895 1.00 94.94 196 ALA A C 1
ATOM 1649 O O . ALA A 1 196 ? -3.915 6.489 -22.976 1.00 94.94 196 ALA A O 1
ATOM 1650 N N . GLU A 1 197 ? -4.715 4.537 -23.754 1.00 95.31 197 GLU A N 1
ATOM 1651 C CA . GLU A 1 197 ? -5.450 5.041 -24.909 1.00 95.31 197 GLU A CA 1
ATOM 1652 C C . GLU A 1 197 ? -6.637 5.933 -24.517 1.00 95.31 197 GLU A C 1
ATOM 1654 O O . GLU A 1 197 ? -6.983 6.837 -25.278 1.00 95.31 197 GLU A O 1
ATOM 1659 N N . ASP A 1 198 ? -7.214 5.745 -23.319 1.00 94.94 198 ASP A N 1
ATOM 1660 C CA . ASP A 1 198 ? -8.283 6.615 -22.799 1.00 94.94 198 ASP A CA 1
ATOM 1661 C C . ASP A 1 198 ? -7.786 8.078 -22.728 1.00 94.94 198 ASP A C 1
ATOM 1663 O O . ASP A 1 198 ? -8.532 9.012 -23.008 1.00 94.94 198 ASP A O 1
ATOM 1667 N N . PHE A 1 199 ? -6.500 8.276 -22.413 1.00 95.56 199 PHE A N 1
ATOM 1668 C CA . PHE A 1 199 ? -5.877 9.593 -22.277 1.00 95.56 199 PHE A CA 1
ATOM 1669 C C . PHE A 1 199 ? -5.245 10.103 -23.577 1.00 95.56 199 PHE A C 1
ATOM 1671 O O . PHE A 1 199 ? -5.446 11.256 -23.954 1.00 95.56 199 PHE A O 1
ATOM 1678 N N . THR A 1 200 ? -4.482 9.262 -24.284 1.00 92.69 200 THR A N 1
ATOM 1679 C CA . THR A 1 200 ? -3.735 9.694 -25.484 1.00 92.69 200 THR A CA 1
ATOM 1680 C C . THR A 1 200 ? -4.626 9.936 -26.702 1.00 92.69 200 THR A C 1
ATOM 1682 O O . THR A 1 200 ? -4.233 10.668 -27.610 1.00 92.69 200 THR A O 1
ATOM 1685 N N . SER A 1 201 ? -5.842 9.380 -26.718 1.00 91.88 201 SER A N 1
ATOM 1686 C CA . SER A 1 201 ? -6.876 9.716 -27.708 1.00 91.88 201 SER A CA 1
ATOM 1687 C C . SER A 1 201 ? -7.403 11.149 -27.567 1.00 91.88 201 SER A C 1
ATOM 1689 O O . SER A 1 201 ? -7.966 11.690 -28.519 1.00 91.88 201 SER A O 1
ATOM 1691 N N . GLY A 1 202 ? -7.221 11.770 -26.395 1.00 86.31 202 GLY A N 1
ATOM 1692 C CA . GLY A 1 202 ? -7.807 13.060 -26.044 1.00 86.31 202 GLY A CA 1
ATOM 1693 C C . GLY A 1 202 ? -9.269 12.987 -25.591 1.00 86.31 202 GLY A C 1
ATOM 1694 O O . GLY A 1 202 ? -9.857 14.036 -25.339 1.00 86.31 202 GLY A O 1
ATOM 1695 N N . GLU A 1 203 ? -9.859 11.790 -25.474 1.00 89.00 203 GLU A N 1
ATOM 1696 C CA . GLU A 1 203 ? -11.219 11.614 -24.942 1.00 89.00 203 GLU A CA 1
ATOM 1697 C C . GLU A 1 203 ? -11.306 11.937 -23.444 1.00 89.00 203 GLU A C 1
ATOM 1699 O O . GLU A 1 203 ? -12.328 12.448 -22.984 1.00 89.00 203 GLU A O 1
ATOM 1704 N N . LEU A 1 204 ? -10.233 11.664 -22.696 1.00 92.62 204 LEU A N 1
ATOM 1705 C CA . LEU A 1 204 ? -10.122 11.935 -21.268 1.00 92.62 204 LEU A CA 1
ATOM 1706 C C . LEU A 1 204 ? -8.932 12.859 -20.988 1.00 92.62 204 LEU A C 1
ATOM 1708 O O . LEU A 1 204 ? -7.791 12.551 -21.340 1.00 92.62 204 LEU A O 1
ATOM 1712 N N . LEU A 1 205 ? -9.177 13.981 -20.314 1.00 95.12 205 LEU A N 1
ATOM 1713 C CA . LEU A 1 205 ? -8.117 14.877 -19.856 1.00 95.12 205 LEU A CA 1
ATOM 1714 C C . LEU A 1 205 ? -7.683 14.490 -18.441 1.00 95.12 205 LEU A C 1
ATOM 1716 O O . LEU A 1 205 ? -8.461 13.943 -17.657 1.00 95.12 205 LEU A O 1
ATOM 1720 N N . TYR A 1 206 ? -6.446 14.818 -18.058 1.00 95.12 206 TYR A N 1
ATOM 1721 C CA . TYR A 1 206 ? -5.978 14.502 -16.707 1.00 95.12 206 TYR A CA 1
ATOM 1722 C C . TYR A 1 206 ? -6.799 15.232 -15.632 1.00 95.12 206 TYR A C 1
ATOM 1724 O O . TYR A 1 206 ? -7.106 14.672 -14.582 1.00 95.12 206 TYR A O 1
ATOM 1732 N N . GLY A 1 207 ? -7.226 16.468 -15.909 1.00 93.81 207 GLY A N 1
ATOM 1733 C CA . GLY A 1 207 ? -8.091 17.230 -15.009 1.00 93.81 207 GLY A CA 1
ATOM 1734 C C . GLY A 1 207 ? -9.441 16.564 -14.705 1.00 93.81 207 GLY A C 1
ATOM 1735 O O . GLY A 1 207 ? -10.001 16.829 -13.642 1.00 93.81 207 GLY A O 1
ATOM 1736 N N . ASP A 1 208 ? -9.939 15.688 -15.582 1.00 94.94 208 ASP A N 1
ATOM 1737 C CA . ASP A 1 208 ? -11.256 15.052 -15.441 1.00 94.94 208 ASP A CA 1
ATOM 1738 C C . ASP A 1 208 ? -11.260 13.935 -14.391 1.00 94.94 208 ASP A C 1
ATOM 1740 O O . ASP A 1 208 ? -12.294 13.646 -13.788 1.00 94.94 208 ASP A O 1
ATOM 1744 N N . ILE A 1 209 ? -10.095 13.335 -14.124 1.00 96.12 209 ILE A N 1
ATOM 1745 C CA . ILE A 1 209 ? -9.947 12.303 -13.091 1.00 96.12 209 ILE A CA 1
ATOM 1746 C C . ILE A 1 209 ? -9.632 12.891 -11.714 1.00 96.12 209 ILE A C 1
ATOM 1748 O O . ILE A 1 209 ? -9.625 12.164 -10.724 1.00 96.12 209 ILE A O 1
ATOM 1752 N N . ILE A 1 210 ? -9.364 14.192 -11.601 1.00 95.81 210 ILE A N 1
ATOM 1753 C CA . ILE A 1 210 ? -9.086 14.828 -10.310 1.00 95.81 210 ILE A CA 1
ATOM 1754 C C . ILE A 1 210 ? -10.394 14.990 -9.538 1.00 95.81 210 ILE A C 1
ATOM 1756 O O . ILE A 1 210 ? -11.416 15.423 -10.068 1.00 95.81 210 ILE A O 1
ATOM 1760 N N . HIS A 1 211 ? -10.364 14.686 -8.241 1.00 93.94 211 HIS A N 1
ATOM 1761 C CA . HIS A 1 211 ? -11.537 14.821 -7.390 1.00 93.94 211 HIS A CA 1
ATOM 1762 C C . HIS A 1 211 ? -12.080 16.271 -7.428 1.00 93.94 211 HIS A C 1
ATOM 1764 O O . HIS A 1 211 ? -11.308 17.214 -7.217 1.00 93.94 211 HIS A O 1
ATOM 1770 N N . PRO A 1 212 ? -13.402 16.494 -7.594 1.00 89.75 212 PRO A N 1
ATOM 1771 C CA . PRO A 1 212 ? -13.974 17.831 -7.808 1.00 89.75 212 PRO A CA 1
ATOM 1772 C C . PRO A 1 212 ? -13.657 18.864 -6.719 1.00 89.75 212 PRO A C 1
ATOM 1774 O O . PRO A 1 212 ? -13.548 20.054 -6.994 1.00 89.75 212 PRO A O 1
ATOM 1777 N N . SER A 1 213 ? -13.492 18.429 -5.467 1.00 92.12 213 SER A N 1
ATOM 1778 C CA . SER A 1 213 ? -13.094 19.325 -4.367 1.00 92.12 213 SER A CA 1
ATOM 1779 C C . SER A 1 213 ? -11.621 19.753 -4.404 1.00 92.12 213 SER A C 1
ATOM 1781 O O . SER A 1 213 ? -11.270 20.727 -3.744 1.00 92.12 213 SER A O 1
ATOM 1783 N N . ASP A 1 214 ? -10.770 19.040 -5.144 1.00 92.38 214 ASP A N 1
ATOM 1784 C CA . ASP A 1 214 ? -9.318 19.241 -5.146 1.00 92.38 214 ASP A CA 1
ATOM 1785 C C . ASP A 1 214 ? -8.836 19.947 -6.430 1.00 92.38 214 ASP A C 1
ATOM 1787 O O . ASP A 1 214 ? -7.769 20.558 -6.417 1.00 92.38 214 ASP A O 1
ATOM 1791 N N . ILE A 1 215 ? -9.632 19.963 -7.510 1.00 93.00 215 ILE A N 1
ATOM 1792 C CA . ILE A 1 215 ? -9.247 20.546 -8.813 1.00 93.00 215 ILE A CA 1
ATOM 1793 C C . ILE A 1 215 ? -8.781 22.007 -8.721 1.00 93.00 215 ILE A C 1
ATOM 1795 O O . ILE A 1 215 ? -7.797 22.391 -9.352 1.00 93.00 215 ILE A O 1
ATOM 1799 N N . LEU A 1 216 ? -9.445 22.829 -7.900 1.00 92.25 216 LEU A N 1
ATOM 1800 C CA . LEU A 1 216 ? -9.065 24.234 -7.714 1.00 92.25 216 LEU A CA 1
ATOM 1801 C C . LEU A 1 216 ? -7.711 24.364 -7.010 1.00 92.25 216 LEU A C 1
ATOM 1803 O O . LEU A 1 216 ? -6.899 25.204 -7.388 1.00 92.25 216 LEU A O 1
ATOM 1807 N N . LYS A 1 217 ? -7.446 23.507 -6.018 1.00 93.88 217 LYS A N 1
ATOM 1808 C CA . LYS A 1 217 ? -6.159 23.464 -5.313 1.00 93.88 217 LYS A CA 1
ATOM 1809 C C . LYS A 1 217 ? -5.032 23.100 -6.283 1.00 93.88 217 LYS A C 1
ATOM 1811 O O . LYS A 1 217 ? -4.005 23.773 -6.278 1.00 93.88 217 LYS A O 1
ATOM 1816 N N . VAL A 1 218 ? -5.247 22.082 -7.120 1.00 94.62 218 VAL A N 1
ATOM 1817 C CA . VAL A 1 218 ? -4.265 21.619 -8.115 1.00 94.62 218 VAL A CA 1
ATOM 1818 C C . VAL A 1 218 ? -3.964 22.715 -9.138 1.00 94.62 218 VAL A C 1
ATOM 1820 O O . VAL A 1 218 ? -2.797 23.031 -9.364 1.00 94.62 218 VAL A O 1
ATOM 1823 N N . ARG A 1 219 ? -4.997 23.365 -9.696 1.00 93.56 219 ARG A N 1
ATOM 1824 C CA . ARG A 1 219 ? -4.822 24.490 -10.635 1.00 93.56 219 ARG A CA 1
ATOM 1825 C C . ARG A 1 219 ? -4.045 25.645 -10.011 1.00 93.56 219 ARG A C 1
ATOM 1827 O O . ARG A 1 219 ? -3.078 26.107 -10.602 1.00 93.56 219 ARG A O 1
ATOM 1834 N N . ASN A 1 220 ? -4.419 26.067 -8.803 1.00 93.19 220 ASN A N 1
ATOM 1835 C CA . ASN A 1 220 ? -3.739 27.166 -8.117 1.00 93.19 220 ASN A CA 1
ATOM 1836 C C . ASN A 1 220 ? -2.265 26.844 -7.846 1.00 93.19 220 ASN A C 1
ATOM 1838 O O . ASN A 1 220 ? -1.412 27.719 -7.971 1.00 93.19 220 ASN A O 1
ATOM 1842 N N . LYS A 1 221 ? -1.956 25.591 -7.486 1.00 92.88 221 LYS A N 1
ATOM 1843 C CA . LYS A 1 221 ? -0.575 25.150 -7.279 1.00 92.88 221 LYS A CA 1
ATOM 1844 C C . LYS A 1 221 ? 0.223 25.181 -8.580 1.00 92.88 221 LYS A C 1
ATOM 1846 O O . LYS A 1 221 ? 1.338 25.687 -8.568 1.00 92.88 221 LYS A O 1
ATOM 1851 N N . TYR A 1 222 ? -0.349 24.682 -9.673 1.00 91.56 222 TYR A N 1
ATOM 1852 C CA . TYR A 1 222 ? 0.265 24.720 -10.999 1.00 91.56 222 TYR A CA 1
ATOM 1853 C C . TYR A 1 222 ? 0.551 26.160 -11.451 1.00 91.56 222 TYR A C 1
ATOM 1855 O O . TYR A 1 222 ? 1.702 26.497 -11.720 1.00 91.56 222 TYR A O 1
ATOM 1863 N N . THR A 1 223 ? -0.460 27.036 -11.445 1.00 90.44 223 THR A N 1
ATOM 1864 C CA . THR A 1 223 ? -0.308 28.443 -11.848 1.00 90.44 223 THR A CA 1
ATOM 1865 C C . THR A 1 223 ? 0.699 29.178 -10.964 1.00 90.44 223 THR A C 1
ATOM 1867 O O . THR A 1 223 ? 1.613 29.808 -11.485 1.00 90.44 223 THR A O 1
ATOM 1870 N N . GLY A 1 224 ? 0.611 29.030 -9.637 1.00 90.50 224 GLY A N 1
ATOM 1871 C CA . GLY A 1 224 ? 1.559 29.665 -8.719 1.00 90.50 224 GLY A CA 1
ATOM 1872 C C . GLY A 1 224 ? 2.999 29.157 -8.874 1.00 90.50 224 GLY A C 1
ATOM 1873 O O . GLY A 1 224 ? 3.940 29.922 -8.685 1.00 90.50 224 GLY A O 1
ATOM 1874 N N . SER A 1 225 ? 3.195 27.887 -9.247 1.00 90.38 225 SER A N 1
ATOM 1875 C CA . SER A 1 225 ? 4.523 27.340 -9.558 1.00 90.38 225 SER A CA 1
ATOM 1876 C C . SER A 1 225 ? 5.110 27.925 -10.846 1.00 90.38 225 SER A C 1
ATOM 1878 O O . SER A 1 225 ? 6.309 28.204 -10.878 1.00 90.38 225 SER A O 1
ATOM 1880 N N . LEU A 1 226 ? 4.284 28.130 -11.880 1.00 87.69 226 LEU A N 1
ATOM 1881 C CA . LEU A 1 226 ? 4.704 28.785 -13.124 1.00 87.69 226 LEU A CA 1
ATOM 1882 C C . LEU A 1 226 ? 5.076 30.252 -12.885 1.00 87.69 226 LEU A C 1
ATOM 1884 O O . LEU A 1 226 ? 6.144 30.688 -13.300 1.00 87.69 226 LEU A O 1
ATOM 1888 N N . GLU A 1 227 ? 4.233 30.999 -12.167 1.00 88.94 227 GLU A N 1
ATOM 1889 C CA . GLU A 1 227 ? 4.483 32.409 -11.829 1.00 88.94 227 GLU A CA 1
ATOM 1890 C C . GLU A 1 227 ? 5.757 32.592 -10.994 1.00 88.94 227 GLU A C 1
ATOM 1892 O O . GLU A 1 227 ? 6.491 33.562 -11.171 1.00 88.94 227 GLU A O 1
ATOM 1897 N N . ALA A 1 228 ? 6.048 31.640 -10.105 1.00 88.88 228 ALA A N 1
ATOM 1898 C CA . ALA A 1 228 ? 7.267 31.628 -9.304 1.00 88.88 228 ALA A CA 1
ATOM 1899 C C . ALA A 1 228 ? 8.512 31.128 -10.067 1.00 88.88 228 ALA A C 1
ATOM 1901 O O . ALA A 1 228 ? 9.602 31.118 -9.493 1.00 88.88 228 ALA A O 1
ATOM 1902 N N . GLY A 1 229 ? 8.375 30.687 -11.325 1.00 86.62 229 GLY A N 1
ATOM 1903 C CA . GLY A 1 229 ? 9.482 30.168 -12.136 1.00 86.62 229 GLY A CA 1
ATOM 1904 C C . GLY A 1 229 ? 10.083 28.862 -11.603 1.00 86.62 229 GLY A C 1
ATOM 1905 O O . GLY A 1 229 ? 11.281 28.615 -11.758 1.00 86.62 229 GLY A O 1
ATOM 1906 N N . LEU A 1 230 ? 9.287 28.028 -10.925 1.00 87.75 230 LEU A N 1
ATOM 1907 C CA . LEU A 1 230 ? 9.766 26.757 -10.382 1.00 87.75 230 LEU A CA 1
ATOM 1908 C C . LEU A 1 230 ? 9.980 25.727 -11.500 1.00 87.75 230 LEU A C 1
ATOM 1910 O O . LEU A 1 230 ? 9.169 25.601 -12.414 1.00 87.75 230 LEU A O 1
ATOM 1914 N N . LYS A 1 231 ? 11.056 24.939 -11.383 1.00 88.69 231 LYS A N 1
ATOM 1915 C CA . LYS A 1 231 ? 11.356 23.814 -12.293 1.00 88.69 231 LYS A CA 1
ATOM 1916 C C . LYS A 1 231 ? 10.697 22.502 -11.871 1.00 88.69 231 LYS A C 1
ATOM 1918 O O . LYS A 1 231 ? 10.601 21.575 -12.666 1.00 88.69 231 LYS A O 1
ATOM 1923 N N . ASN A 1 232 ? 10.293 22.390 -10.608 1.00 92.75 232 ASN A N 1
ATOM 1924 C CA . ASN A 1 232 ? 9.536 21.251 -10.106 1.00 92.75 232 ASN A CA 1
ATOM 1925 C C . ASN A 1 232 ? 8.734 21.616 -8.855 1.00 92.75 232 ASN A C 1
ATOM 1927 O O . ASN A 1 232 ? 9.045 22.588 -8.162 1.00 92.75 232 ASN A O 1
ATOM 1931 N N . TYR A 1 233 ? 7.708 20.821 -8.564 1.00 93.75 233 TYR A N 1
ATOM 1932 C CA . TYR A 1 233 ? 6.980 20.875 -7.302 1.00 93.75 233 TYR A CA 1
ATOM 1933 C C . TYR A 1 233 ? 6.335 19.528 -6.969 1.00 93.75 233 TYR A C 1
ATOM 1935 O O . TYR A 1 233 ? 6.187 18.656 -7.822 1.00 93.75 233 TYR A O 1
ATOM 1943 N N . ILE A 1 234 ? 5.933 19.384 -5.705 1.00 93.81 234 ILE A N 1
ATOM 1944 C CA . ILE A 1 234 ? 5.211 18.216 -5.198 1.00 93.81 234 ILE A CA 1
ATOM 1945 C C . ILE A 1 234 ? 3.870 18.671 -4.627 1.00 93.81 234 ILE A C 1
ATOM 1947 O O . ILE A 1 234 ? 3.782 19.738 -4.004 1.00 93.81 234 ILE A O 1
ATOM 1951 N N . GLN A 1 235 ? 2.827 17.873 -4.831 1.00 95.62 235 GLN A N 1
ATOM 1952 C CA . GLN A 1 235 ? 1.534 18.066 -4.185 1.00 95.62 235 GLN A CA 1
ATOM 1953 C C . GLN A 1 235 ? 0.781 16.748 -3.998 1.00 95.62 235 GLN A C 1
ATOM 1955 O O . GLN A 1 235 ? 0.932 15.813 -4.774 1.00 95.62 235 GLN A O 1
ATOM 1960 N N . GLU A 1 236 ? -0.080 16.707 -2.984 1.00 95.50 236 GLU A N 1
ATOM 1961 C CA . GLU A 1 236 ? -0.987 15.586 -2.736 1.00 95.50 236 GLU A CA 1
ATOM 1962 C C . GLU A 1 236 ? -2.446 16.005 -2.955 1.00 95.50 236 GLU A C 1
ATOM 1964 O O . GLU A 1 236 ? -2.883 17.074 -2.487 1.00 95.50 236 GLU A O 1
ATOM 1969 N N . TYR A 1 237 ? -3.212 15.149 -3.623 1.00 94.38 237 TYR A N 1
ATOM 1970 C CA . TYR A 1 237 ? -4.644 15.325 -3.875 1.00 94.38 237 TYR A CA 1
ATOM 1971 C C . TYR A 1 237 ? -5.313 13.986 -4.178 1.00 94.38 237 TYR A C 1
ATOM 1973 O O . TYR A 1 237 ? -4.671 12.935 -4.203 1.00 94.38 237 TYR A O 1
ATOM 1981 N N . ARG A 1 238 ? -6.632 14.018 -4.360 1.00 94.31 238 ARG A N 1
ATOM 1982 C CA . ARG A 1 238 ? -7.425 12.839 -4.690 1.00 94.31 238 ARG A CA 1
ATOM 1983 C C . ARG A 1 238 ? -7.731 12.759 -6.179 1.00 94.31 238 ARG A C 1
ATOM 1985 O O . ARG A 1 238 ? -8.077 13.767 -6.794 1.00 94.31 238 ARG A O 1
ATOM 1992 N N . VAL A 1 239 ? -7.693 11.545 -6.713 1.00 96.06 239 VAL A N 1
ATOM 1993 C CA . VAL A 1 239 ? -8.155 11.189 -8.059 1.00 96.06 239 VAL A CA 1
ATOM 1994 C C . VAL A 1 239 ? -9.269 10.146 -7.984 1.00 96.06 239 VAL A C 1
ATOM 1996 O O . VAL A 1 239 ? -9.436 9.463 -6.970 1.00 96.06 239 VAL A O 1
ATOM 1999 N N . LEU A 1 240 ? -10.043 10.044 -9.056 1.00 92.62 240 LEU A N 1
ATOM 2000 C CA . LEU A 1 240 ? -11.120 9.090 -9.256 1.00 92.62 240 LEU A CA 1
ATOM 2001 C C . LEU A 1 240 ? -10.665 8.017 -10.243 1.00 92.62 240 LEU A C 1
ATOM 2003 O O . LEU A 1 240 ? -10.260 8.311 -11.368 1.00 92.62 240 LEU A O 1
ATOM 2007 N N . THR A 1 241 ? -10.756 6.761 -9.822 1.00 94.06 241 THR A N 1
ATOM 2008 C CA . THR A 1 241 ? -10.596 5.599 -10.711 1.00 94.06 241 THR A CA 1
ATOM 2009 C C . THR A 1 241 ? -11.747 5.515 -11.716 1.00 94.06 241 THR A C 1
ATOM 2011 O O . THR A 1 241 ? -12.796 6.133 -11.514 1.00 94.06 241 THR A O 1
ATOM 2014 N N . LYS A 1 242 ? -11.605 4.688 -12.759 1.00 92.31 242 LYS A N 1
ATOM 2015 C CA . LYS A 1 242 ? -12.666 4.478 -13.766 1.00 92.31 242 LYS A CA 1
ATOM 2016 C C . LYS A 1 242 ? -13.981 3.962 -13.160 1.00 92.31 242 LYS A C 1
ATOM 2018 O O . LYS A 1 242 ? -15.049 4.207 -13.711 1.00 92.31 242 LYS A O 1
ATOM 2023 N N . SER A 1 243 ? -13.922 3.277 -12.014 1.00 90.19 243 SER A N 1
ATOM 2024 C CA . SER A 1 243 ? -15.097 2.810 -11.263 1.00 90.19 243 SER A CA 1
ATOM 2025 C C . SER A 1 243 ? -15.659 3.836 -10.269 1.00 90.19 243 SER A C 1
ATOM 2027 O O . SER A 1 243 ? -16.669 3.558 -9.627 1.00 90.19 243 SER A O 1
ATOM 2029 N N . GLY A 1 244 ? -15.017 4.998 -10.107 1.00 84.69 244 GLY A N 1
ATOM 2030 C CA . GLY A 1 244 ? -15.414 6.051 -9.169 1.00 84.69 244 GLY A CA 1
ATOM 2031 C C . GLY A 1 244 ? -14.808 5.941 -7.764 1.00 84.69 244 GLY A C 1
ATOM 2032 O O . GLY A 1 244 ? -15.117 6.766 -6.906 1.00 84.69 244 GLY A O 1
ATOM 2033 N N . GLU A 1 245 ? -13.928 4.966 -7.503 1.00 86.25 245 GLU A N 1
ATOM 2034 C CA . GLU A 1 245 ? -13.195 4.886 -6.231 1.00 86.25 245 GLU A CA 1
ATOM 2035 C C . GLU A 1 245 ? -12.242 6.082 -6.087 1.00 86.25 245 GLU A C 1
ATOM 2037 O O . GLU A 1 245 ? -11.543 6.444 -7.037 1.00 86.25 245 GLU A O 1
ATOM 2042 N N . VAL A 1 246 ? -12.180 6.658 -4.885 1.00 88.50 246 VAL A N 1
ATOM 2043 C CA . VAL A 1 246 ? -11.281 7.766 -4.544 1.00 88.50 246 VAL A CA 1
ATOM 2044 C C . VAL A 1 246 ? -9.913 7.231 -4.117 1.00 88.50 246 VAL A C 1
ATOM 2046 O O . VAL A 1 246 ? -9.810 6.519 -3.116 1.00 88.50 246 VAL A O 1
ATOM 2049 N N . ARG A 1 247 ? -8.852 7.650 -4.812 1.00 90.62 247 ARG A N 1
ATOM 2050 C CA . ARG A 1 247 ? -7.451 7.352 -4.469 1.00 90.62 247 ARG A CA 1
ATOM 2051 C C . ARG A 1 247 ? -6.684 8.622 -4.133 1.00 90.62 247 ARG A C 1
ATOM 2053 O O . ARG A 1 247 ? -6.906 9.661 -4.746 1.00 90.62 247 ARG A O 1
ATOM 2060 N N . TRP A 1 248 ? -5.802 8.549 -3.143 1.00 92.62 248 TRP A N 1
ATOM 2061 C CA . TRP A 1 248 ? -4.854 9.617 -2.831 1.00 92.62 248 TRP A CA 1
ATOM 2062 C C . TRP A 1 248 ? -3.593 9.432 -3.654 1.00 92.62 248 TRP A C 1
ATOM 2064 O O . TRP A 1 248 ? -3.011 8.351 -3.640 1.00 92.62 248 TRP A O 1
ATOM 2074 N N . VAL A 1 249 ? -3.147 10.499 -4.304 1.00 95.81 249 VAL A N 1
ATOM 2075 C CA . VAL A 1 249 ? -1.912 10.494 -5.081 1.00 95.81 249 VAL A CA 1
ATOM 2076 C C . VAL A 1 249 ? -0.951 11.570 -4.599 1.00 95.81 249 VAL A C 1
ATOM 2078 O O . VAL A 1 249 ? -1.370 12.666 -4.219 1.00 95.81 249 VAL A O 1
ATOM 2081 N N . GLU A 1 250 ? 0.337 11.240 -4.616 1.00 96.06 250 GLU A N 1
ATOM 2082 C CA . GLU A 1 250 ? 1.419 12.221 -4.631 1.00 96.06 250 GLU A CA 1
ATOM 2083 C C . GLU A 1 250 ? 1.802 12.458 -6.090 1.00 96.06 250 GLU A C 1
ATOM 2085 O O . GLU A 1 250 ? 2.182 11.525 -6.798 1.00 96.06 250 GLU A O 1
ATOM 2090 N N . GLU A 1 251 ? 1.702 13.707 -6.529 1.00 95.75 251 GLU A N 1
ATOM 2091 C CA . GLU A 1 251 ? 2.216 14.157 -7.814 1.00 95.75 251 GLU A CA 1
ATOM 2092 C C . GLU A 1 251 ? 3.546 14.875 -7.609 1.00 95.75 251 GLU A C 1
ATOM 2094 O O . GLU A 1 251 ? 3.644 15.798 -6.793 1.00 95.75 251 GLU A O 1
ATOM 2099 N N . ARG A 1 252 ? 4.539 14.514 -8.421 1.00 96.62 252 ARG A N 1
ATOM 2100 C CA . ARG A 1 252 ? 5.742 15.320 -8.643 1.00 96.62 252 ARG A CA 1
ATOM 2101 C C . ARG A 1 252 ? 5.753 15.804 -10.077 1.00 96.62 252 ARG A C 1
ATOM 2103 O O . ARG A 1 252 ? 5.835 14.983 -10.983 1.00 96.62 252 ARG A O 1
ATOM 2110 N N . THR A 1 253 ? 5.705 17.112 -10.265 1.00 95.50 253 THR A N 1
ATOM 2111 C CA . THR A 1 253 ? 5.688 17.749 -11.583 1.00 95.50 253 THR A CA 1
ATOM 2112 C C . THR A 1 253 ? 7.058 18.350 -11.870 1.00 95.50 253 THR A C 1
ATOM 2114 O O . THR A 1 253 ? 7.622 19.032 -11.014 1.00 95.50 253 THR A O 1
ATOM 2117 N N . PHE A 1 254 ? 7.572 18.128 -13.073 1.00 93.75 254 PHE A N 1
ATOM 2118 C CA . PHE A 1 254 ? 8.766 18.733 -13.646 1.00 93.75 254 PHE A CA 1
ATOM 2119 C C . PHE A 1 254 ? 8.341 19.626 -14.808 1.00 93.75 254 PHE A C 1
ATOM 2121 O O . PHE A 1 254 ? 7.511 19.237 -15.630 1.00 93.75 254 PHE A O 1
ATOM 2128 N N . ILE A 1 255 ? 8.887 20.836 -14.840 1.00 91.81 255 ILE A N 1
ATOM 2129 C CA . ILE A 1 255 ? 8.542 21.866 -15.812 1.00 91.81 255 ILE A CA 1
ATOM 2130 C C . ILE A 1 255 ? 9.812 22.223 -16.577 1.00 91.81 255 ILE A C 1
ATOM 2132 O O . ILE A 1 255 ? 10.800 22.663 -15.980 1.00 91.81 255 ILE A O 1
ATOM 2136 N N . GLU A 1 256 ? 9.776 22.029 -17.889 1.00 86.19 256 GLU A N 1
ATOM 2137 C CA . GLU A 1 256 ? 10.864 22.363 -18.799 1.00 86.19 256 GLU A CA 1
ATOM 2138 C C . GLU A 1 256 ? 10.529 23.628 -19.585 1.00 86.19 256 GLU A C 1
ATOM 2140 O O . GLU A 1 256 ? 9.404 23.825 -20.046 1.00 86.19 256 GLU A O 1
ATOM 2145 N N . TYR A 1 257 ? 11.536 24.485 -19.725 1.00 84.06 257 TYR A N 1
ATOM 2146 C CA . TYR A 1 257 ? 11.475 25.711 -20.506 1.00 84.06 257 TYR A CA 1
ATOM 2147 C C . TYR A 1 257 ? 12.579 25.664 -21.565 1.00 84.06 257 TYR A C 1
ATOM 2149 O O . TYR A 1 257 ? 13.639 25.081 -21.313 1.00 84.06 257 TYR A O 1
ATOM 2157 N N . ASP A 1 258 ? 12.344 26.261 -22.729 1.00 78.75 258 ASP A N 1
ATOM 2158 C CA . ASP A 1 258 ? 13.394 26.491 -23.723 1.00 78.75 258 ASP A CA 1
ATOM 2159 C C . ASP A 1 258 ? 14.320 27.659 -23.337 1.00 78.75 258 ASP A C 1
ATOM 2161 O O . ASP A 1 258 ? 14.172 28.298 -22.291 1.00 78.75 258 ASP A O 1
ATOM 2165 N N . GLU A 1 259 ? 15.314 27.921 -24.192 1.00 79.81 259 GLU A N 1
ATOM 2166 C CA . GLU A 1 259 ? 16.272 29.023 -24.041 1.00 79.81 259 GLU A CA 1
ATOM 2167 C C . GLU A 1 259 ? 15.601 30.410 -24.066 1.00 79.81 259 GLU A C 1
ATOM 2169 O O . GLU A 1 259 ? 16.125 31.347 -23.464 1.00 79.81 259 GLU A O 1
ATOM 2174 N N . ASP A 1 260 ? 14.414 30.520 -24.673 1.00 77.56 260 ASP A N 1
ATOM 2175 C CA . ASP A 1 260 ? 13.592 31.733 -24.728 1.00 77.56 260 ASP A CA 1
ATOM 2176 C C . ASP A 1 260 ? 12.617 31.841 -23.535 1.00 77.56 260 ASP A C 1
ATOM 2178 O O . ASP A 1 260 ? 11.779 32.746 -23.474 1.00 77.56 260 ASP A O 1
ATOM 2182 N N . ASN A 1 261 ? 12.753 30.949 -22.545 1.00 73.44 261 ASN A N 1
ATOM 2183 C CA . ASN A 1 261 ? 11.930 30.858 -21.339 1.00 73.44 261 ASN A CA 1
ATOM 2184 C C . ASN A 1 261 ? 10.443 30.556 -21.623 1.00 73.44 261 ASN A C 1
ATOM 2186 O O . ASN A 1 261 ? 9.559 30.879 -20.823 1.00 73.44 261 ASN A O 1
ATOM 2190 N N . THR A 1 262 ? 10.170 29.908 -22.753 1.00 78.00 262 THR A N 1
ATOM 2191 C CA . THR A 1 262 ? 8.858 29.391 -23.140 1.00 78.00 262 THR A CA 1
ATOM 2192 C C . THR A 1 262 ? 8.701 27.968 -22.620 1.00 78.00 262 THR A C 1
ATOM 2194 O O . THR A 1 262 ? 9.618 27.154 -22.679 1.00 78.00 262 THR A O 1
ATOM 2197 N N . LEU A 1 263 ? 7.525 27.658 -22.081 1.00 82.38 263 LEU A N 1
ATOM 2198 C CA . LEU A 1 263 ? 7.191 26.344 -21.536 1.00 82.38 263 LEU A CA 1
ATOM 2199 C C . LEU A 1 263 ? 7.168 25.283 -22.649 1.00 82.38 263 LEU A C 1
ATOM 2201 O O . LEU A 1 263 ? 6.308 25.340 -23.527 1.00 82.38 263 LEU A O 1
ATOM 2205 N N . THR A 1 264 ? 8.084 24.316 -22.598 1.00 76.56 264 THR A N 1
ATOM 2206 C CA . THR A 1 264 ? 8.226 23.271 -23.626 1.00 76.56 264 THR A CA 1
ATOM 2207 C C . THR A 1 264 ? 7.557 21.962 -23.246 1.00 76.56 264 THR A C 1
ATOM 2209 O O . THR A 1 264 ? 6.990 21.297 -24.107 1.00 76.56 264 THR A O 1
ATOM 2212 N N . SER A 1 265 ? 7.628 21.566 -21.974 1.00 79.44 265 SER A N 1
ATOM 2213 C CA . SER A 1 265 ? 7.196 20.236 -21.542 1.00 79.44 265 SER A CA 1
ATOM 2214 C C . SER A 1 265 ? 6.816 20.236 -20.062 1.00 79.44 265 SER A C 1
ATOM 2216 O O . SER A 1 265 ? 7.475 20.860 -19.224 1.00 79.44 265 SER A O 1
ATOM 2218 N N . ILE A 1 266 ? 5.710 19.558 -19.742 1.00 91.06 266 ILE A N 1
ATOM 2219 C CA . ILE A 1 266 ? 5.283 19.298 -18.367 1.00 91.06 266 ILE A CA 1
ATOM 2220 C C . ILE A 1 266 ? 5.225 17.790 -18.199 1.00 91.06 266 ILE A C 1
ATOM 2222 O O . ILE A 1 266 ? 4.440 17.100 -18.850 1.00 91.06 266 ILE A O 1
ATOM 2226 N N . GLN A 1 267 ? 6.039 17.282 -17.291 1.00 93.75 267 GLN A N 1
ATOM 2227 C CA . GLN A 1 267 ? 6.105 15.862 -16.992 1.00 93.75 267 GLN A CA 1
ATOM 2228 C C . GLN A 1 267 ? 5.740 15.667 -15.539 1.00 93.75 267 GLN A C 1
ATOM 2230 O O . GLN A 1 267 ? 6.094 16.484 -14.690 1.00 93.75 267 GLN A O 1
ATOM 2235 N N . GLY A 1 268 ? 5.074 14.573 -15.212 1.00 92.75 268 GLY A N 1
ATOM 2236 C CA . GLY A 1 268 ? 4.841 14.270 -13.821 1.00 92.75 268 GLY A CA 1
ATOM 2237 C C . GLY A 1 268 ? 4.728 12.809 -13.508 1.00 92.75 268 GLY A C 1
ATOM 2238 O O . GLY A 1 268 ? 4.458 11.946 -14.341 1.00 92.75 268 GLY A O 1
ATOM 2239 N N . ILE A 1 269 ? 5.010 12.570 -12.243 1.00 94.88 269 ILE A N 1
ATOM 2240 C CA . ILE A 1 269 ? 5.059 11.269 -11.630 1.00 94.88 269 ILE A CA 1
ATOM 2241 C C . ILE A 1 269 ? 3.926 11.220 -10.619 1.00 94.88 269 ILE A C 1
ATOM 2243 O O . ILE A 1 269 ? 3.903 12.026 -9.691 1.00 94.88 269 ILE A O 1
ATOM 2247 N N . ILE A 1 270 ? 3.014 10.272 -10.800 1.00 96.19 270 ILE A N 1
ATOM 2248 C CA . ILE A 1 270 ? 1.851 10.051 -9.948 1.00 96.19 270 ILE A CA 1
ATOM 2249 C C . ILE A 1 270 ? 2.043 8.734 -9.206 1.00 96.19 270 ILE A C 1
ATOM 2251 O O . ILE A 1 270 ? 2.163 7.672 -9.818 1.00 96.19 270 ILE A O 1
ATOM 2255 N N . VAL A 1 271 ? 2.068 8.801 -7.879 1.00 94.50 271 VAL A N 1
ATOM 2256 C CA . VAL A 1 271 ? 2.199 7.628 -7.009 1.00 94.50 271 VAL A CA 1
ATOM 2257 C C . VAL A 1 271 ? 0.931 7.485 -6.184 1.00 94.50 271 VAL A C 1
ATOM 2259 O O . VAL A 1 271 ? 0.541 8.431 -5.500 1.00 94.50 271 VAL A O 1
ATOM 2262 N N . ASP A 1 272 ? 0.295 6.310 -6.217 1.00 92.94 272 ASP A N 1
ATOM 2263 C CA . ASP A 1 272 ? -0.808 6.003 -5.301 1.00 92.94 272 ASP A CA 1
ATOM 2264 C C . ASP A 1 272 ? -0.262 5.880 -3.868 1.00 92.94 272 ASP A C 1
ATOM 2266 O O . ASP A 1 272 ? 0.522 4.987 -3.547 1.00 92.94 272 ASP A O 1
ATOM 2270 N N . ILE A 1 273 ? -0.676 6.800 -2.998 1.00 90.19 273 ILE A N 1
ATOM 2271 C CA . ILE A 1 273 ? -0.308 6.839 -1.577 1.00 90.19 273 ILE A CA 1
ATOM 2272 C C . ILE A 1 273 ? -1.494 6.474 -0.676 1.00 90.19 273 ILE A C 1
ATOM 2274 O O . ILE A 1 273 ? -1.463 6.727 0.532 1.00 90.19 273 ILE A O 1
ATOM 2278 N N . THR A 1 274 ? -2.558 5.891 -1.234 1.00 85.19 274 THR A N 1
ATOM 2279 C CA . THR A 1 274 ? -3.786 5.558 -0.501 1.00 85.19 274 THR A CA 1
ATOM 2280 C C . THR A 1 274 ? -3.507 4.606 0.658 1.00 85.19 274 THR A C 1
ATOM 2282 O O . THR A 1 274 ? -3.956 4.866 1.777 1.00 85.19 274 THR A O 1
ATOM 2285 N N . GLU A 1 275 ? -2.735 3.539 0.435 1.00 78.88 275 GLU A N 1
ATOM 2286 C CA . GLU A 1 275 ? -2.367 2.592 1.498 1.00 78.88 275 GLU A CA 1
ATOM 2287 C C . GLU A 1 275 ? -1.506 3.237 2.584 1.00 78.88 275 GLU A C 1
ATOM 2289 O O . GLU A 1 275 ? -1.742 3.003 3.771 1.00 78.88 275 GLU A O 1
ATOM 2294 N N . ASN A 1 276 ? -0.575 4.115 2.202 1.00 76.44 276 ASN A N 1
ATOM 2295 C CA . ASN A 1 276 ? 0.249 4.860 3.153 1.00 76.44 276 ASN A CA 1
ATOM 2296 C C . ASN A 1 276 ? -0.621 5.767 4.029 1.00 76.44 276 ASN A C 1
ATOM 2298 O O . ASN A 1 276 ? -0.520 5.727 5.254 1.00 76.44 276 ASN A O 1
ATOM 2302 N N . LYS A 1 277 ? -1.549 6.526 3.428 1.00 74.50 277 LYS A N 1
ATOM 2303 C CA . LYS A 1 277 ? -2.493 7.371 4.178 1.00 74.50 277 LYS A CA 1
ATOM 2304 C C . LYS A 1 277 ? -3.387 6.543 5.107 1.00 74.50 277 LYS A C 1
ATOM 2306 O O . LYS A 1 277 ? -3.623 6.967 6.239 1.00 74.50 277 LYS A O 1
ATOM 2311 N N . ARG A 1 278 ? -3.865 5.370 4.667 1.00 68.12 278 ARG A N 1
ATOM 2312 C CA . ARG A 1 278 ? -4.668 4.453 5.502 1.00 68.12 278 ARG A CA 1
ATOM 2313 C C . ARG A 1 278 ? -3.851 3.903 6.675 1.00 68.12 278 ARG A C 1
ATOM 2315 O O . ARG A 1 278 ? -4.317 3.970 7.810 1.00 68.12 278 ARG A O 1
ATOM 2322 N N . SER A 1 279 ? -2.628 3.446 6.423 1.00 67.38 279 SER A N 1
ATOM 2323 C CA . SER A 1 279 ? -1.732 2.865 7.431 1.00 67.38 279 SER A CA 1
ATOM 2324 C C . SER A 1 279 ? -1.280 3.887 8.475 1.00 67.38 279 SER A C 1
ATOM 2326 O O . SER A 1 279 ? -1.350 3.616 9.672 1.00 67.38 279 SER A O 1
ATOM 2328 N N . SER A 1 280 ? -0.886 5.094 8.055 1.00 68.38 280 SER A N 1
ATOM 2329 C CA . SER A 1 280 ? -0.521 6.167 8.988 1.00 68.38 280 SER A CA 1
ATOM 2330 C C . SER A 1 280 ? -1.699 6.578 9.868 1.00 68.38 280 SER A C 1
ATOM 2332 O O . SER A 1 280 ? -1.534 6.750 11.074 1.00 68.38 280 SER A O 1
ATOM 2334 N N . LYS A 1 281 ? -2.903 6.683 9.290 1.00 65.06 281 LYS A N 1
ATOM 2335 C CA . LYS A 1 281 ? -4.106 7.009 10.061 1.00 65.06 281 LYS A CA 1
ATOM 2336 C C . LYS A 1 281 ? -4.475 5.889 11.036 1.00 65.06 281 LYS A C 1
ATOM 2338 O O . LYS A 1 281 ? -4.866 6.177 12.160 1.00 65.06 281 LYS A O 1
ATOM 2343 N N . PHE A 1 282 ? -4.301 4.630 10.641 1.00 62.22 282 PHE A N 1
ATOM 2344 C CA . PHE A 1 282 ? -4.504 3.479 11.518 1.00 62.22 282 PHE A CA 1
ATOM 2345 C C . PHE A 1 282 ? -3.543 3.478 12.718 1.00 62.22 282 PHE A C 1
ATOM 2347 O O . PHE A 1 282 ? -3.994 3.342 13.854 1.00 62.22 282 PHE A O 1
ATOM 2354 N N . LEU A 1 283 ? -2.242 3.688 12.487 1.00 65.50 283 LEU A N 1
ATOM 2355 C CA . LEU A 1 283 ? -1.237 3.781 13.555 1.00 65.50 283 LEU A CA 1
ATOM 2356 C C . LEU A 1 283 ? -1.541 4.920 14.530 1.00 65.50 283 LEU A C 1
ATOM 2358 O O . LEU A 1 283 ? -1.462 4.729 15.739 1.00 65.50 283 LEU A O 1
ATOM 2362 N N . GLN A 1 284 ? -1.944 6.082 14.014 1.00 66.88 284 GLN A N 1
ATOM 2363 C CA . GLN A 1 284 ? -2.322 7.218 14.849 1.00 66.88 284 GLN A CA 1
ATOM 2364 C C . GLN A 1 284 ? -3.510 6.879 15.760 1.00 66.88 284 GLN A C 1
ATOM 2366 O O . GLN A 1 284 ? -3.437 7.103 16.965 1.00 66.88 284 GLN A O 1
ATOM 2371 N N . ILE A 1 285 ? -4.550 6.238 15.214 1.00 65.50 285 ILE A N 1
ATOM 2372 C CA . ILE A 1 285 ? -5.702 5.771 16.000 1.00 65.50 285 ILE A CA 1
ATOM 2373 C C . ILE A 1 285 ? -5.263 4.764 17.074 1.00 65.50 285 ILE A C 1
ATOM 2375 O O . ILE A 1 285 ? -5.742 4.843 18.202 1.00 65.50 285 ILE A O 1
ATOM 2379 N N . GLN A 1 286 ? -4.349 3.835 16.766 1.00 62.66 286 GLN A N 1
ATOM 2380 C CA . GLN A 1 286 ? -3.833 2.885 17.761 1.00 62.66 286 GLN A CA 1
ATOM 2381 C C . GLN A 1 286 ? -3.051 3.569 18.887 1.00 62.66 286 GLN A C 1
ATOM 2383 O O . GLN A 1 286 ? -3.241 3.212 20.049 1.00 62.66 286 GLN A O 1
ATOM 2388 N N . CYS A 1 287 ? -2.198 4.546 18.571 1.00 63.00 287 CYS A N 1
ATOM 2389 C CA . CYS A 1 287 ? -1.477 5.323 19.577 1.00 63.00 287 CYS A CA 1
ATOM 2390 C C . CYS A 1 287 ? -2.436 6.115 20.474 1.00 63.00 287 CYS A C 1
ATOM 2392 O O . CYS A 1 287 ? -2.309 6.065 21.698 1.00 63.00 287 CYS A O 1
ATOM 2394 N N . ASP A 1 288 ? -3.425 6.789 19.884 1.00 65.62 288 ASP A N 1
ATOM 2395 C CA . ASP A 1 288 ? -4.421 7.568 20.625 1.00 65.62 288 ASP A CA 1
ATOM 2396 C C . ASP A 1 288 ? -5.258 6.672 21.553 1.00 65.62 288 ASP A C 1
ATOM 2398 O O . ASP A 1 288 ? -5.494 7.014 22.715 1.00 65.62 288 ASP A O 1
ATOM 2402 N N . LEU A 1 289 ? -5.635 5.476 21.084 1.00 65.56 289 LEU A N 1
ATOM 2403 C CA . LEU A 1 289 ? -6.341 4.486 21.896 1.00 65.56 289 LEU A CA 1
ATOM 2404 C C . LEU A 1 289 ? -5.449 3.929 23.017 1.00 65.56 289 LEU A C 1
ATOM 2406 O O . LEU A 1 289 ? -5.902 3.794 24.150 1.00 65.56 289 LEU A O 1
ATOM 2410 N N . GLY A 1 290 ? -4.176 3.645 22.729 1.00 63.50 290 GLY A N 1
ATOM 2411 C CA . GLY A 1 290 ? -3.194 3.206 23.724 1.00 63.50 290 GLY A CA 1
ATOM 2412 C C . GLY A 1 290 ? -3.000 4.222 24.854 1.00 63.50 290 GLY A C 1
ATOM 2413 O O . GLY A 1 290 ? -2.903 3.831 26.015 1.00 63.50 290 GLY A O 1
ATOM 2414 N N . ASN A 1 291 ? -3.031 5.518 24.533 1.00 64.25 291 ASN A N 1
ATOM 2415 C CA . ASN A 1 291 ? -2.921 6.597 25.514 1.00 64.25 291 ASN A CA 1
ATOM 2416 C C . ASN A 1 291 ? -4.164 6.719 26.405 1.00 64.25 291 ASN A C 1
ATOM 2418 O O . ASN A 1 291 ? -4.025 6.883 27.615 1.00 64.25 291 ASN A O 1
ATOM 2422 N N . VAL A 1 292 ? -5.372 6.590 25.842 1.00 62.53 292 VAL A N 1
ATOM 2423 C CA . VAL A 1 292 ? -6.622 6.541 26.632 1.00 62.53 292 VAL A CA 1
ATOM 2424 C C . VAL A 1 292 ? -6.614 5.375 27.622 1.00 62.53 292 VAL A C 1
ATOM 2426 O O . VAL A 1 292 ? -7.089 5.494 28.746 1.00 62.53 292 VAL A O 1
ATOM 2429 N N . LEU A 1 293 ? -5.997 4.261 27.238 1.00 57.50 293 LEU A N 1
ATOM 2430 C CA . LEU A 1 293 ? -5.908 3.052 28.051 1.00 57.50 293 LEU A CA 1
ATOM 2431 C C . LEU A 1 293 ? -4.820 3.070 29.130 1.00 57.50 293 LEU A C 1
ATOM 2433 O O . LEU A 1 293 ? -4.806 2.165 29.962 1.00 57.50 293 LEU A O 1
ATOM 2437 N N . ALA A 1 294 ? -3.892 4.028 29.097 1.00 56.41 294 ALA A N 1
ATOM 2438 C CA . ALA A 1 294 ? -2.761 4.085 30.022 1.00 56.41 294 ALA A CA 1
ATOM 2439 C C . ALA A 1 294 ? -3.124 4.685 31.397 1.00 56.41 294 ALA A C 1
ATOM 2441 O O . ALA A 1 294 ? -2.310 4.641 32.319 1.00 56.41 294 ALA A O 1
ATOM 2442 N N . PHE A 1 295 ? -4.333 5.234 31.554 1.00 56.09 295 PHE A N 1
ATOM 2443 C CA . PHE A 1 295 ? -4.796 5.830 32.807 1.00 56.09 295 PHE A CA 1
ATOM 2444 C C . PHE A 1 295 ? -5.704 4.865 33.585 1.00 56.09 295 PHE A C 1
ATOM 2446 O O . PHE A 1 295 ? -6.720 4.407 33.067 1.00 56.09 295 PHE A O 1
ATOM 2453 N N . ASN A 1 296 ? -5.361 4.597 34.852 1.00 54.41 296 ASN A N 1
ATOM 2454 C CA . ASN A 1 296 ? -6.187 3.850 35.812 1.00 54.41 296 ASN A CA 1
ATOM 2455 C C . ASN A 1 296 ? -7.421 4.669 36.232 1.00 54.41 296 ASN A C 1
ATOM 2457 O O . ASN A 1 296 ? -7.507 5.156 37.360 1.00 54.41 296 ASN A O 1
ATOM 2461 N N . ASN A 1 297 ? -8.370 4.841 35.317 1.00 59.28 297 ASN A N 1
ATOM 2462 C CA . ASN A 1 297 ? -9.622 5.542 35.576 1.00 59.28 297 ASN A CA 1
ATOM 2463 C C . ASN A 1 297 ? -10.774 4.546 35.773 1.00 59.28 2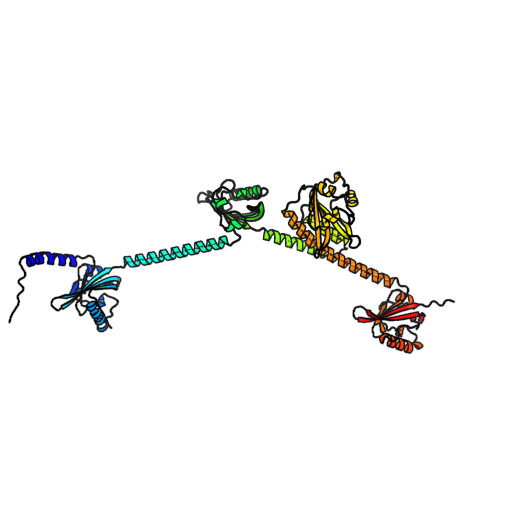97 ASN A C 1
ATOM 2465 O O . ASN A 1 297 ? -10.709 3.388 35.362 1.00 59.28 297 ASN A O 1
ATOM 2469 N N . ASN A 1 298 ? -11.849 4.994 36.423 1.00 73.75 298 ASN A N 1
ATOM 2470 C CA . ASN A 1 298 ? -13.051 4.180 36.587 1.00 73.75 298 ASN A CA 1
ATOM 2471 C C . ASN A 1 298 ? -13.695 3.850 35.214 1.00 73.75 298 ASN A C 1
ATOM 2473 O O . ASN A 1 298 ? -13.435 4.494 34.192 1.00 73.75 298 ASN A O 1
ATOM 2477 N N . LEU A 1 299 ? -14.571 2.841 35.194 1.00 78.75 299 LEU A N 1
ATOM 2478 C CA . LEU A 1 299 ? -15.248 2.363 33.979 1.00 78.75 299 LEU A CA 1
ATOM 2479 C C . LEU A 1 299 ? -16.023 3.481 33.242 1.00 78.75 299 LEU A C 1
ATOM 2481 O O . LEU A 1 299 ? -16.017 3.543 32.014 1.00 78.75 299 LEU A O 1
ATOM 2485 N N . GLN A 1 300 ? -16.643 4.397 33.990 1.00 82.56 300 GLN A N 1
ATOM 2486 C CA . GLN A 1 300 ? -17.412 5.536 33.472 1.00 82.56 300 GLN A CA 1
ATOM 2487 C C . GLN A 1 300 ? -16.542 6.533 32.688 1.00 82.56 300 GLN A C 1
ATOM 2489 O O . GLN A 1 300 ? -16.920 6.978 31.603 1.00 82.56 300 GLN A O 1
ATOM 2494 N N . ASP A 1 301 ? -15.362 6.862 33.205 1.00 82.94 301 ASP A N 1
ATOM 2495 C CA . ASP A 1 301 ? -14.431 7.786 32.559 1.00 82.94 301 ASP A CA 1
ATOM 2496 C C . ASP A 1 301 ? -13.842 7.181 31.281 1.00 82.94 301 ASP A C 1
ATOM 2498 O O . ASP A 1 301 ? -13.695 7.881 30.277 1.00 82.94 301 ASP A O 1
ATOM 2502 N N . THR A 1 302 ? -13.609 5.865 31.270 1.00 81.38 302 THR A N 1
ATOM 2503 C CA . THR A 1 302 ? -13.181 5.140 30.064 1.00 81.38 302 THR A CA 1
ATOM 2504 C C . THR A 1 302 ? -14.220 5.260 28.946 1.00 81.38 302 THR A C 1
ATOM 2506 O O . THR A 1 302 ? -13.871 5.575 27.808 1.00 81.38 302 THR A O 1
ATOM 2509 N N . TYR A 1 303 ? -15.509 5.070 29.252 1.00 87.19 303 TYR A N 1
ATOM 2510 C CA . TYR A 1 303 ? -16.584 5.221 28.264 1.00 87.19 303 TYR A CA 1
ATOM 2511 C C . TYR A 1 303 ? -16.645 6.627 27.662 1.00 87.19 303 TYR A C 1
ATOM 2513 O O . TYR A 1 303 ? -16.832 6.771 26.451 1.00 87.19 303 TYR A O 1
ATOM 2521 N N . LYS A 1 304 ? -16.441 7.666 28.480 1.00 87.44 304 LYS A N 1
ATOM 2522 C CA . LYS A 1 304 ? -16.385 9.054 28.001 1.00 87.44 304 LYS A CA 1
ATOM 2523 C C . LYS A 1 304 ? -15.196 9.281 27.074 1.00 87.44 304 LYS A C 1
ATOM 2525 O O . LYS A 1 304 ? -15.386 9.817 25.987 1.00 87.44 304 LYS A O 1
ATOM 2530 N N . GLN A 1 305 ? -14.002 8.833 27.456 1.00 84.00 305 GLN A N 1
ATOM 2531 C CA . GLN A 1 305 ? -12.793 9.000 26.642 1.00 84.00 305 GLN A CA 1
ATOM 2532 C C . GLN A 1 305 ? -12.895 8.270 25.297 1.00 84.00 305 GLN A C 1
ATOM 2534 O O . GLN A 1 305 ? -12.552 8.829 24.257 1.00 84.00 305 GLN A O 1
ATOM 2539 N N . VAL A 1 306 ? -13.441 7.051 25.294 1.00 84.25 306 VAL A N 1
ATOM 2540 C CA . VAL A 1 306 ? -13.735 6.286 24.073 1.00 84.25 306 VAL A CA 1
ATOM 2541 C C . VAL A 1 306 ? -14.663 7.060 23.135 1.00 84.25 306 VAL A C 1
ATOM 2543 O O . VAL A 1 306 ? -14.402 7.150 21.932 1.00 84.25 306 VAL A O 1
ATOM 2546 N N . LEU A 1 307 ? -15.742 7.634 23.673 1.00 88.75 307 LEU A N 1
ATOM 2547 C CA . LEU A 1 307 ? -16.677 8.431 22.887 1.00 88.75 307 LEU A CA 1
ATOM 2548 C C . LEU A 1 307 ? -16.013 9.706 22.348 1.00 88.75 307 LEU A C 1
ATOM 2550 O O . LEU A 1 307 ? -16.213 10.060 21.188 1.00 88.75 307 LEU A O 1
ATOM 2554 N N . GLU A 1 308 ? -15.202 10.387 23.157 1.00 87.31 308 GLU A N 1
ATOM 2555 C CA . GLU A 1 308 ? -14.479 11.587 22.731 1.00 87.31 308 GLU A CA 1
ATOM 2556 C C . GLU A 1 308 ? -13.491 11.311 21.600 1.00 87.31 308 GLU A C 1
ATOM 2558 O O . GLU A 1 308 ? -13.461 12.069 20.630 1.00 87.31 308 GLU A O 1
ATOM 2563 N N . LEU A 1 309 ? -12.740 10.209 21.674 1.00 80.38 309 LEU A N 1
ATOM 2564 C CA . LEU A 1 309 ? -11.866 9.778 20.584 1.00 80.38 309 LEU A CA 1
ATOM 2565 C C . LEU A 1 309 ? -12.658 9.524 19.301 1.00 80.38 309 LEU A C 1
ATOM 2567 O O . LEU A 1 309 ? -12.286 10.013 18.232 1.00 80.38 309 LEU A O 1
ATOM 2571 N N . ALA A 1 310 ? -13.774 8.797 19.400 1.00 82.44 310 ALA A N 1
ATOM 2572 C CA . ALA A 1 310 ? -14.616 8.523 18.245 1.00 82.44 310 ALA A CA 1
ATOM 2573 C C . ALA A 1 310 ? -15.131 9.812 17.586 1.00 82.44 310 ALA A C 1
ATOM 2575 O O . ALA A 1 310 ? -15.176 9.897 16.359 1.00 82.44 310 ALA A O 1
ATOM 2576 N N . LEU A 1 311 ? -15.474 10.829 18.378 1.00 86.12 311 LEU A N 1
ATOM 2577 C CA . LEU A 1 311 ? -15.883 12.141 17.875 1.00 86.12 311 LEU A CA 1
ATOM 2578 C C . LEU A 1 311 ? -14.715 12.925 17.269 1.00 86.12 311 LEU A C 1
ATOM 2580 O O . LEU A 1 311 ? -14.891 13.566 16.242 1.00 86.12 311 LEU A O 1
ATOM 2584 N N . HIS A 1 312 ? -13.511 12.836 17.836 1.00 80.75 312 HIS A N 1
ATOM 2585 C CA . HIS A 1 312 ? -12.347 13.558 17.317 1.00 80.75 312 HIS A CA 1
ATOM 2586 C C . HIS A 1 312 ? -11.882 13.046 15.945 1.00 80.75 312 HIS A C 1
ATOM 2588 O O . HIS A 1 312 ? -11.461 13.823 15.090 1.00 80.75 312 HIS A O 1
ATOM 2594 N N . ILE A 1 313 ? -11.976 11.734 15.720 1.00 71.19 313 ILE A N 1
ATOM 2595 C CA . ILE A 1 313 ? -11.493 11.088 14.489 1.00 71.19 313 ILE A CA 1
ATOM 2596 C C . ILE A 1 313 ? -12.563 11.107 13.376 1.00 71.19 313 ILE A C 1
ATOM 2598 O O . ILE A 1 313 ? -12.268 10.843 12.203 1.00 71.19 313 ILE 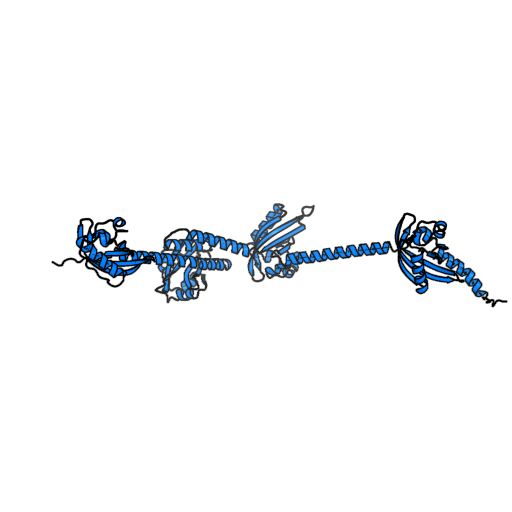A O 1
ATOM 2602 N N . SER A 1 314 ? -13.811 11.430 13.718 1.00 73.44 314 SER A N 1
ATOM 2603 C CA . SER A 1 314 ? -14.961 11.386 12.816 1.00 73.44 314 SER A CA 1
ATOM 2604 C C . SER A 1 314 ? -15.508 12.782 12.489 1.00 73.44 314 SER A C 1
ATOM 2606 O O . SER A 1 314 ? -15.196 13.753 13.167 1.00 73.44 314 SER A O 1
ATOM 2608 N N . PRO A 1 315 ? -16.334 12.932 11.435 1.00 72.19 315 PRO A N 1
ATOM 2609 C CA . PRO A 1 315 ? -16.961 14.216 11.111 1.00 72.19 315 PRO A CA 1
ATOM 2610 C C . PRO A 1 315 ? -18.171 14.555 12.008 1.00 72.19 315 PRO A C 1
ATOM 2612 O O . PRO A 1 315 ? -18.954 15.439 11.655 1.00 72.19 315 PRO A O 1
ATOM 2615 N N . PHE A 1 316 ? -18.378 13.829 13.110 1.00 86.38 316 PHE A N 1
ATOM 2616 C CA . PHE A 1 316 ? -19.527 13.999 13.997 1.00 86.38 316 PHE A CA 1
ATOM 2617 C C . PHE A 1 316 ? -19.199 14.944 15.148 1.00 86.38 316 PHE A C 1
ATOM 2619 O O . PHE A 1 316 ? -18.118 14.892 15.726 1.00 86.38 316 PHE A O 1
ATOM 2626 N N . ASP A 1 317 ? -20.156 15.800 15.493 1.00 88.75 317 ASP A N 1
ATOM 2627 C CA . ASP A 1 317 ? -20.038 16.767 16.586 1.00 88.75 317 ASP A CA 1
ATOM 2628 C C . ASP A 1 317 ? -20.702 16.265 17.875 1.00 88.75 317 ASP A C 1
ATOM 2630 O O . ASP A 1 317 ? -20.574 16.891 18.928 1.00 88.75 317 ASP A O 1
ATOM 2634 N N . SER A 1 318 ? -21.430 15.148 17.819 1.00 92.69 318 SER A N 1
ATOM 2635 C CA . SER A 1 318 ? -22.196 14.616 18.945 1.00 92.69 318 SER A CA 1
ATOM 2636 C C . SER A 1 318 ? -22.323 13.103 18.889 1.00 92.69 318 SER A C 1
ATOM 2638 O O . SER A 1 318 ? -22.217 12.490 17.826 1.00 92.69 318 SER A O 1
ATOM 2640 N N . GLY A 1 319 ? -22.554 12.471 20.034 1.00 93.25 319 GLY A N 1
ATOM 2641 C CA . GLY A 1 319 ? -22.726 11.027 20.067 1.00 93.25 319 GLY A CA 1
ATOM 2642 C C . GLY A 1 319 ? -23.059 10.451 21.432 1.00 93.25 319 GLY A C 1
ATOM 2643 O O . GLY A 1 319 ? -23.002 11.133 22.454 1.00 93.25 319 GLY A O 1
ATOM 2644 N N . CYS A 1 320 ? -23.382 9.165 21.405 1.00 94.44 320 CYS A N 1
ATOM 2645 C CA . CYS A 1 320 ? -23.762 8.325 22.525 1.00 94.44 320 CYS A CA 1
ATOM 2646 C C . CYS A 1 320 ? -23.030 6.984 22.422 1.00 94.44 320 CYS A C 1
ATOM 2648 O O . CYS A 1 320 ? -22.911 6.408 21.337 1.00 94.44 320 CYS A O 1
ATOM 2650 N N . LEU A 1 321 ? -22.582 6.466 23.559 1.00 93.94 321 LEU A N 1
ATOM 2651 C CA . LEU A 1 321 ? -22.095 5.103 23.702 1.00 93.94 321 LEU A CA 1
ATOM 2652 C C . LEU A 1 321 ? -23.081 4.326 24.565 1.00 93.94 321 LEU A C 1
ATOM 2654 O O . LEU A 1 321 ? -23.374 4.720 25.696 1.00 93.94 321 LEU A O 1
ATOM 2658 N N . TYR A 1 322 ? -23.550 3.212 24.023 1.00 93.06 322 TYR A N 1
ATOM 2659 C CA . TYR A 1 322 ? -24.439 2.284 24.695 1.00 93.06 322 TYR A CA 1
ATOM 2660 C C . TYR A 1 322 ? -23.740 0.960 24.949 1.00 93.06 322 TYR A C 1
ATOM 2662 O O . TYR A 1 322 ? -22.995 0.495 24.088 1.00 93.06 322 TYR A O 1
ATOM 2670 N N . VAL A 1 323 ? -24.023 0.322 26.078 1.00 91.19 323 VAL A N 1
ATOM 2671 C CA . VAL A 1 323 ? -23.512 -1.011 26.420 1.00 91.19 323 VAL A CA 1
ATOM 2672 C C . VAL A 1 323 ? -24.690 -1.954 26.619 1.00 91.19 323 VAL A C 1
ATOM 2674 O O . VAL A 1 323 ? -25.741 -1.552 27.115 1.00 91.19 323 VAL A O 1
ATOM 2677 N N . PHE A 1 324 ? -24.529 -3.204 26.187 1.00 89.50 324 PHE A N 1
ATOM 2678 C CA . PHE A 1 324 ? -25.530 -4.235 26.427 1.00 89.50 324 PHE A CA 1
ATOM 2679 C C . PHE A 1 324 ? -25.444 -4.755 27.860 1.00 89.50 324 PHE A C 1
ATOM 2681 O O . PHE A 1 324 ? -24.388 -5.215 28.303 1.00 89.50 324 PHE A O 1
ATOM 2688 N N . ASP A 1 325 ? -26.574 -4.761 28.560 1.00 85.62 325 ASP A N 1
ATOM 2689 C CA . ASP A 1 325 ? -26.700 -5.466 29.828 1.00 85.62 325 ASP A CA 1
ATOM 2690 C C . ASP A 1 325 ? -26.734 -6.983 29.565 1.00 85.62 325 ASP A C 1
ATOM 2692 O O . ASP A 1 325 ? -27.617 -7.505 28.878 1.00 85.62 325 ASP A O 1
ATOM 2696 N N . LYS A 1 326 ? -25.758 -7.711 30.125 1.00 79.50 326 LYS A N 1
ATOM 2697 C CA . LYS A 1 326 ? -25.604 -9.166 29.936 1.00 79.50 326 LYS A CA 1
ATOM 2698 C C . LYS A 1 326 ? -26.775 -9.989 30.497 1.00 79.50 326 LYS A C 1
ATOM 2700 O O . LYS A 1 326 ? -26.950 -11.133 30.087 1.00 79.50 326 LYS A O 1
ATOM 2705 N N . SER A 1 327 ? -27.535 -9.449 31.448 1.00 80.94 327 SER A N 1
ATOM 2706 C CA . SER A 1 327 ? -28.629 -10.129 32.147 1.00 80.94 327 SER A CA 1
ATOM 2707 C C . SER A 1 327 ? -29.994 -9.870 31.513 1.00 80.94 327 SER A C 1
ATOM 2709 O O . SER A 1 327 ? -30.790 -10.799 31.372 1.00 80.94 327 SER A O 1
ATOM 2711 N N . THR A 1 328 ? -30.261 -8.631 31.098 1.00 85.75 328 THR A N 1
ATOM 2712 C CA . THR A 1 328 ? -31.565 -8.233 30.545 1.00 85.75 328 THR A CA 1
ATOM 2713 C C . THR A 1 328 ? -31.574 -8.191 29.017 1.00 85.75 328 THR A C 1
ATOM 2715 O O . THR A 1 328 ? -32.644 -8.254 28.411 1.00 85.75 328 THR A O 1
ATOM 2718 N N . GLY A 1 329 ? -30.402 -8.080 28.380 1.00 84.00 329 GLY A N 1
ATOM 2719 C CA . GLY A 1 329 ? -30.266 -7.829 26.944 1.00 84.00 329 GLY A CA 1
ATOM 2720 C C . GLY A 1 329 ? -30.696 -6.419 26.527 1.00 84.00 329 GLY A C 1
ATOM 2721 O O . GLY A 1 329 ? -30.821 -6.151 25.330 1.00 84.00 329 GLY A O 1
ATOM 2722 N N . ALA A 1 330 ? -30.977 -5.538 27.492 1.00 90.25 330 ALA A N 1
ATOM 2723 C CA . ALA A 1 330 ? -31.273 -4.141 27.232 1.00 90.25 330 ALA A CA 1
ATOM 2724 C C . ALA A 1 330 ? -30.012 -3.388 26.793 1.00 90.25 330 ALA A C 1
ATOM 2726 O O . ALA A 1 330 ? -28.883 -3.838 27.001 1.00 90.25 330 ALA A O 1
ATOM 2727 N N . LEU A 1 331 ? -30.230 -2.249 26.146 1.00 91.25 331 LEU A N 1
ATOM 2728 C CA . LEU A 1 331 ? -29.176 -1.369 25.672 1.00 91.25 331 LEU A CA 1
ATOM 2729 C C . LEU A 1 331 ? -29.252 -0.056 26.455 1.00 91.25 331 LEU A C 1
ATOM 2731 O O . LEU A 1 331 ? -30.211 0.705 26.299 1.00 91.25 331 LEU A O 1
ATOM 2735 N N . ASP A 1 332 ? -28.234 0.185 27.277 1.00 92.38 332 ASP A N 1
ATOM 2736 C CA . ASP A 1 332 ? -28.184 1.285 28.240 1.00 92.38 332 ASP A CA 1
ATOM 2737 C C . ASP A 1 332 ? -27.121 2.310 27.861 1.00 92.38 332 ASP A C 1
ATOM 2739 O O . ASP A 1 332 ? -26.000 1.964 27.474 1.00 92.38 332 ASP A O 1
ATOM 2743 N N . LEU A 1 333 ? -27.469 3.589 27.974 1.00 93.75 333 LEU A N 1
ATOM 2744 C CA . LEU A 1 333 ? -26.557 4.693 27.714 1.00 93.75 333 LEU A CA 1
ATOM 2745 C C . LEU A 1 333 ? -25.528 4.819 28.843 1.00 93.75 333 LEU A C 1
ATOM 2747 O O . LEU A 1 333 ? -25.884 5.026 30.002 1.00 93.75 333 LEU A O 1
ATOM 2751 N N . VAL A 1 334 ? -24.241 4.778 28.492 1.00 91.88 334 VAL A N 1
ATOM 2752 C CA . VAL A 1 334 ? -23.138 4.886 29.465 1.00 91.88 334 VAL A CA 1
ATOM 2753 C C . VAL A 1 334 ? -22.296 6.151 29.303 1.00 91.88 334 VAL A C 1
ATOM 2755 O O . VAL A 1 334 ? -21.673 6.593 30.267 1.00 91.88 334 VAL A O 1
ATOM 2758 N N . ALA A 1 335 ? -22.286 6.759 28.113 1.00 92.75 335 ALA A N 1
ATOM 2759 C CA . ALA A 1 335 ? -21.635 8.043 27.859 1.00 92.75 335 ALA A CA 1
ATOM 2760 C C . ALA A 1 335 ? -22.321 8.797 26.713 1.00 92.75 335 ALA A C 1
ATOM 2762 O O . ALA A 1 335 ? -22.827 8.187 25.774 1.00 92.75 335 ALA A O 1
ATOM 2763 N N . TYR A 1 336 ? -22.305 10.128 26.766 1.00 95.12 336 TYR A N 1
ATOM 2764 C CA . TYR A 1 336 ? -22.833 10.993 25.711 1.00 95.12 336 TYR A CA 1
ATOM 2765 C C . TYR A 1 336 ? -22.050 12.310 25.637 1.00 95.12 336 TYR A C 1
ATOM 2767 O O . TYR A 1 336 ? -21.409 12.716 26.610 1.00 95.12 336 TYR A O 1
ATOM 2775 N N . LYS A 1 337 ? -22.103 12.986 24.486 1.00 94.44 337 LYS A N 1
ATOM 2776 C CA . LYS A 1 337 ? -21.508 14.314 24.279 1.00 94.44 337 LYS A CA 1
ATOM 2777 C C . LYS A 1 337 ? -22.247 15.077 23.181 1.00 94.44 337 LYS A C 1
ATOM 2779 O O . LYS A 1 337 ? -22.645 14.486 22.181 1.00 94.44 337 LYS A O 1
ATOM 2784 N N . GLY A 1 338 ? -22.392 16.390 23.370 1.00 90.56 338 GLY A N 1
ATOM 2785 C CA . GLY A 1 338 ? -22.973 17.301 22.375 1.00 90.56 338 GLY A CA 1
ATOM 2786 C C . GLY A 1 338 ? -24.502 17.252 22.249 1.00 90.56 338 GLY A C 1
ATOM 2787 O O . GLY A 1 338 ? -25.039 17.798 21.297 1.00 90.56 338 GLY A O 1
ATOM 2788 N N . LEU A 1 339 ? -25.199 16.627 23.203 1.00 91.31 339 LEU A N 1
ATOM 2789 C CA . LEU A 1 339 ? -26.656 16.447 23.189 1.00 91.31 339 LEU A CA 1
ATOM 2790 C C . LEU A 1 339 ? -27.307 17.097 24.413 1.00 91.31 339 LEU A C 1
ATOM 2792 O O . LEU A 1 339 ? -26.680 17.216 25.472 1.00 91.31 339 LEU A O 1
ATOM 2796 N N . SER A 1 340 ? -28.563 17.517 24.267 1.00 89.88 340 SER A N 1
ATOM 2797 C CA . SER A 1 340 ? -29.346 18.151 25.323 1.00 89.88 340 SER A CA 1
ATOM 2798 C C . SER A 1 340 ? -29.732 17.143 26.418 1.00 89.88 340 SER A C 1
ATOM 2800 O O . SER A 1 340 ? -29.941 15.962 26.130 1.00 89.88 340 SER A O 1
ATOM 2802 N N . PRO A 1 341 ? -29.885 17.573 27.687 1.00 87.75 341 PRO A N 1
ATOM 2803 C CA . PRO A 1 341 ? -30.328 16.682 28.762 1.00 87.75 341 PRO A CA 1
ATOM 2804 C C . PRO A 1 341 ? -31.665 15.992 28.458 1.00 87.75 341 PRO A C 1
ATOM 2806 O O . PRO A 1 341 ? -31.833 14.816 28.762 1.00 87.75 341 PRO A O 1
ATOM 2809 N N . GLN A 1 342 ? -32.588 16.702 27.803 1.00 87.38 342 GLN A N 1
ATOM 2810 C CA . GLN A 1 342 ? -33.899 16.170 27.435 1.00 87.38 342 GLN A CA 1
ATOM 2811 C C . GLN A 1 342 ? -33.803 15.091 26.347 1.00 87.38 342 GLN A C 1
ATOM 2813 O O . GLN A 1 342 ? -34.515 14.090 26.402 1.00 87.38 342 GLN A O 1
ATOM 2818 N N . TYR A 1 343 ? -32.912 15.267 25.368 1.00 89.00 343 TYR A N 1
ATOM 2819 C CA . TYR A 1 343 ? -32.627 14.231 24.379 1.00 89.00 343 TYR A CA 1
ATOM 2820 C C . TYR A 1 343 ? -32.030 12.992 25.047 1.00 89.00 343 TYR A C 1
ATOM 2822 O O . TYR A 1 343 ? -32.482 11.878 24.799 1.00 89.00 343 TYR A O 1
ATOM 2830 N N . VAL A 1 344 ? -31.049 13.192 25.927 1.00 89.56 344 VAL A N 1
ATOM 2831 C CA . VAL A 1 344 ? -30.347 12.118 26.639 1.00 89.56 344 VAL A CA 1
ATOM 2832 C C . VAL A 1 344 ? -31.299 11.295 27.500 1.00 89.56 344 VAL A C 1
ATOM 2834 O O . VAL A 1 344 ? -31.229 10.072 27.462 1.00 89.56 344 VAL A O 1
ATOM 2837 N N . GLU A 1 345 ? -32.207 11.939 28.233 1.00 88.12 345 GLU A N 1
ATOM 2838 C CA . GLU A 1 345 ? -33.211 11.256 29.056 1.00 88.12 345 GLU A CA 1
ATOM 2839 C C . GLU A 1 345 ? -34.100 10.337 28.204 1.00 88.12 345 GLU A C 1
ATOM 2841 O O . GLU A 1 345 ? -34.266 9.157 28.519 1.00 88.12 345 GLU A O 1
ATOM 2846 N N . ASN A 1 346 ? -34.581 10.845 27.068 1.00 86.88 346 ASN A N 1
ATOM 2847 C CA . ASN A 1 346 ? -35.432 10.103 26.139 1.00 86.88 346 ASN A CA 1
ATOM 2848 C C . ASN A 1 346 ? -34.690 8.967 25.405 1.00 86.88 346 ASN A C 1
ATOM 2850 O O . ASN A 1 346 ? -35.302 7.958 25.058 1.00 86.88 346 ASN A O 1
ATOM 2854 N N . ASP A 1 347 ? -33.387 9.127 25.161 1.00 88.31 347 ASP A N 1
ATOM 2855 C CA . ASP A 1 347 ? -32.527 8.202 24.406 1.00 88.31 347 ASP A CA 1
ATOM 2856 C C . ASP A 1 347 ? -31.681 7.291 25.318 1.00 88.31 347 ASP A C 1
ATOM 2858 O O . ASP A 1 347 ? -30.716 6.691 24.842 1.00 88.31 347 ASP A O 1
ATOM 2862 N N . SER A 1 348 ? -31.988 7.229 26.621 1.00 91.06 348 SER A N 1
ATOM 2863 C CA . SER A 1 348 ? -31.133 6.615 27.652 1.00 91.06 348 SER A CA 1
ATOM 2864 C C . SER A 1 348 ? -31.221 5.090 27.737 1.00 91.06 348 SER A C 1
ATOM 2866 O O . SER A 1 348 ? -30.239 4.448 28.110 1.00 91.06 348 SER A O 1
ATOM 2868 N N . HIS A 1 349 ? -32.370 4.505 27.391 1.00 91.62 349 HIS A N 1
ATOM 2869 C CA . HIS A 1 349 ? -32.639 3.083 27.595 1.00 91.62 349 HIS A CA 1
ATOM 2870 C C . HIS A 1 349 ? -33.486 2.479 26.474 1.00 91.62 349 HIS A C 1
ATOM 2872 O O . HIS A 1 349 ? -34.527 3.018 26.091 1.00 91.62 349 HIS A O 1
ATOM 2878 N N . TYR A 1 350 ? -33.085 1.294 26.009 1.00 90.62 350 TYR A N 1
ATOM 2879 C CA . TYR A 1 350 ? -33.841 0.501 25.048 1.00 90.62 350 TYR A CA 1
ATOM 2880 C C . TYR A 1 350 ? -34.024 -0.942 25.520 1.00 90.62 350 TYR A C 1
ATOM 2882 O O . TYR A 1 350 ? -33.064 -1.681 25.728 1.00 90.62 350 TYR A O 1
ATOM 2890 N N . ASN A 1 351 ? -35.281 -1.386 25.570 1.00 89.06 351 ASN A N 1
ATOM 2891 C CA . ASN A 1 351 ? -35.620 -2.774 25.875 1.00 89.06 351 ASN A CA 1
ATOM 2892 C C . ASN A 1 351 ? -35.050 -3.748 24.827 1.00 89.06 351 ASN A C 1
ATOM 2894 O O . ASN A 1 351 ? -35.103 -3.468 23.621 1.00 89.06 351 ASN A O 1
ATOM 2898 N N . ALA A 1 352 ? -34.644 -4.941 25.275 1.00 87.75 352 ALA A N 1
ATOM 2899 C CA . ALA A 1 352 ? -34.099 -6.020 24.439 1.00 87.75 352 ALA A CA 1
ATOM 2900 C C . ALA A 1 352 ? -34.986 -6.372 23.226 1.00 87.75 352 ALA A C 1
ATOM 2902 O O . ALA A 1 352 ? -34.505 -6.656 22.131 1.00 87.75 352 ALA A O 1
ATOM 2903 N N . ASN A 1 353 ? -36.309 -6.292 23.407 1.00 85.44 353 ASN A N 1
ATOM 2904 C CA . ASN A 1 353 ? -37.307 -6.612 22.383 1.00 85.44 353 ASN A CA 1
ATOM 2905 C C . ASN A 1 353 ? -37.725 -5.408 21.518 1.00 85.44 353 ASN A C 1
ATOM 2907 O O . ASN A 1 353 ? -38.710 -5.495 20.778 1.00 85.44 353 ASN A O 1
ATOM 2911 N N . SER A 1 354 ? -37.025 -4.276 21.587 1.00 87.19 354 SER A N 1
ATOM 2912 C CA . SER A 1 354 ? -37.305 -3.139 20.707 1.00 87.19 354 SER A CA 1
ATOM 2913 C C . SER A 1 354 ? -36.860 -3.423 19.264 1.00 87.19 354 SER A C 1
ATOM 2915 O O . SER A 1 354 ? -35.923 -4.183 19.011 1.00 87.19 354 SER A O 1
ATOM 2917 N N . VAL A 1 355 ? -37.539 -2.806 18.288 1.00 84.56 355 VAL A N 1
ATOM 2918 C CA . VAL A 1 355 ? -37.134 -2.872 16.867 1.00 84.56 355 VAL A CA 1
ATOM 2919 C C . VAL A 1 355 ? -35.707 -2.348 16.696 1.00 84.56 355 VAL A C 1
ATOM 2921 O O . VAL A 1 355 ? -34.920 -2.938 15.961 1.00 84.56 355 VAL A O 1
ATOM 2924 N N . PHE A 1 356 ? -35.374 -1.288 17.432 1.00 85.69 356 PHE A N 1
ATOM 2925 C CA . PHE A 1 356 ? -34.062 -0.659 17.430 1.00 85.69 356 PHE A CA 1
ATOM 2926 C C . PHE A 1 356 ? -32.952 -1.625 17.863 1.00 85.69 356 PHE A C 1
ATOM 2928 O O . PHE A 1 356 ? -31.990 -1.815 17.123 1.00 85.69 356 PHE A O 1
ATOM 2935 N N . VAL A 1 357 ? -33.116 -2.316 18.996 1.00 87.69 357 VAL A N 1
ATOM 2936 C CA . VAL A 1 357 ? -32.131 -3.306 19.462 1.00 87.69 357 VAL A CA 1
ATOM 2937 C C . VAL A 1 357 ? -31.999 -4.467 18.474 1.00 87.69 357 VAL A C 1
ATOM 2939 O O . VAL A 1 357 ? -30.883 -4.833 18.115 1.00 87.69 357 VAL A O 1
ATOM 2942 N N . ARG A 1 358 ? -33.109 -5.002 17.944 1.00 86.12 358 ARG A N 1
ATOM 2943 C CA . ARG A 1 358 ? -33.054 -6.086 16.942 1.00 86.12 358 ARG A CA 1
ATOM 2944 C C . ARG A 1 358 ? -32.293 -5.698 15.674 1.00 86.12 358 ARG A C 1
ATOM 2946 O O . ARG A 1 358 ? -31.556 -6.526 15.148 1.00 86.12 358 ARG A O 1
ATOM 2953 N N . LEU A 1 359 ? -32.461 -4.465 15.194 1.00 85.50 359 LEU A N 1
ATOM 2954 C CA . LEU A 1 359 ? -31.728 -3.942 14.038 1.00 85.50 359 LEU A CA 1
ATOM 2955 C C . LEU A 1 359 ? -30.219 -3.924 14.308 1.00 85.50 359 LEU A C 1
ATOM 2957 O O . LEU A 1 359 ? -29.435 -4.389 13.487 1.00 85.50 359 LEU A O 1
ATOM 2961 N N . LEU A 1 360 ? -29.822 -3.415 15.475 1.00 86.81 360 LEU A N 1
ATOM 2962 C CA . LEU A 1 360 ? -28.418 -3.302 15.870 1.00 86.81 360 LEU A CA 1
ATOM 2963 C C . LEU A 1 360 ? -27.768 -4.676 16.046 1.00 86.81 360 LEU A C 1
ATOM 2965 O O . LEU A 1 360 ? -26.615 -4.862 15.659 1.00 86.81 360 LEU A O 1
ATOM 2969 N N . MET A 1 361 ? -28.529 -5.659 16.536 1.00 85.50 361 MET A N 1
ATOM 2970 C CA . MET A 1 361 ? -28.077 -7.042 16.707 1.00 85.50 361 MET A CA 1
ATOM 2971 C C . MET A 1 361 ? -27.794 -7.781 15.390 1.00 85.50 361 MET A C 1
ATOM 2973 O O . MET A 1 361 ? -27.108 -8.801 15.414 1.00 85.50 361 MET A O 1
ATOM 2977 N N . LEU A 1 362 ? -28.233 -7.259 14.236 1.00 85.50 362 LEU A N 1
ATOM 2978 C CA . LEU A 1 362 ? -27.798 -7.766 12.925 1.00 85.50 362 LEU A CA 1
ATOM 2979 C C . LEU A 1 362 ? -26.296 -7.534 12.689 1.00 85.50 362 LEU A C 1
ATOM 2981 O O . LEU A 1 362 ? -25.692 -8.187 11.843 1.00 85.50 362 LEU A O 1
ATOM 2985 N N . GLY A 1 363 ? -25.687 -6.605 13.433 1.00 83.50 363 GLY A N 1
ATOM 2986 C CA . GLY A 1 363 ? -24.248 -6.367 13.423 1.00 83.50 363 GLY A CA 1
ATOM 2987 C C . GLY A 1 363 ? -23.735 -5.586 12.220 1.00 83.50 363 GLY A C 1
ATOM 2988 O O . GLY A 1 363 ? -22.516 -5.486 12.068 1.00 83.50 363 GLY A O 1
ATOM 2989 N N . ASN A 1 364 ? -24.625 -5.029 11.400 1.00 86.75 364 ASN A N 1
ATOM 2990 C CA . ASN A 1 364 ? -24.259 -4.166 10.285 1.00 86.75 364 ASN A CA 1
ATOM 2991 C C . ASN A 1 364 ? -24.305 -2.691 10.709 1.00 86.75 364 ASN A C 1
ATOM 2993 O O . ASN A 1 364 ? -25.248 -2.288 11.396 1.00 86.75 364 ASN A O 1
ATOM 2997 N N . PRO A 1 365 ? -23.316 -1.881 10.303 1.00 89.94 365 PRO A N 1
ATOM 2998 C CA . PRO A 1 365 ? -23.345 -0.444 10.516 1.00 89.94 365 PRO A CA 1
ATOM 2999 C C . PRO A 1 365 ? -24.519 0.196 9.761 1.00 89.94 365 PRO A C 1
ATOM 3001 O O . PRO A 1 365 ? -24.811 -0.166 8.621 1.00 89.94 365 PRO A O 1
ATOM 3004 N N . VAL A 1 366 ? -25.197 1.158 10.391 1.00 90.44 366 VAL A N 1
ATOM 3005 C CA . VAL A 1 366 ? -26.335 1.872 9.788 1.00 90.44 366 VAL A CA 1
ATOM 3006 C C . VAL A 1 366 ? -25.998 3.349 9.652 1.00 90.44 366 VAL A C 1
ATOM 3008 O O . VAL A 1 366 ? -25.642 3.999 10.632 1.00 90.44 366 VAL A O 1
ATOM 3011 N N . TYR A 1 367 ? -26.146 3.883 8.441 1.00 89.12 367 TYR A N 1
ATOM 3012 C CA . TYR A 1 367 ? -25.895 5.285 8.112 1.00 89.12 367 TYR A CA 1
ATOM 3013 C C . TYR A 1 367 ? -27.149 5.878 7.480 1.00 89.12 367 TYR A C 1
ATOM 3015 O O . TYR A 1 367 ? -27.542 5.473 6.385 1.00 89.12 367 TYR A O 1
ATOM 3023 N N . LYS A 1 368 ? -27.804 6.795 8.190 1.00 89.38 368 LYS A N 1
ATOM 3024 C CA . LYS A 1 368 ? -29.082 7.379 7.775 1.00 89.38 368 LYS A CA 1
ATOM 3025 C C . LYS A 1 368 ? -29.211 8.818 8.246 1.00 89.38 368 LYS A C 1
ATOM 3027 O O . LYS A 1 368 ? -28.441 9.288 9.088 1.00 89.38 368 LYS A O 1
ATOM 3032 N N . THR A 1 369 ? -30.201 9.522 7.711 1.00 89.06 369 THR A N 1
ATOM 3033 C CA . THR A 1 369 ? -30.581 10.815 8.275 1.00 89.06 369 THR A CA 1
ATOM 3034 C C . THR A 1 369 ? -31.122 10.612 9.692 1.00 89.06 369 THR A C 1
ATOM 3036 O O . THR A 1 369 ? -31.692 9.566 10.020 1.00 89.06 369 THR A O 1
ATOM 3039 N N . HIS A 1 370 ? -30.938 11.602 10.562 1.00 87.88 370 HIS A N 1
ATOM 3040 C CA . HIS A 1 370 ? -31.439 11.511 11.931 1.00 87.88 370 HIS A CA 1
ATOM 3041 C C . HIS A 1 370 ? -32.971 11.318 11.992 1.00 87.88 370 HIS A C 1
ATOM 3043 O O . HIS A 1 370 ? -33.408 10.465 12.763 1.00 87.88 370 HIS A O 1
ATOM 3049 N N . PRO A 1 371 ? -33.795 11.994 11.156 1.00 85.25 371 PRO A N 1
ATOM 3050 C CA . PRO A 1 371 ? -35.238 11.745 11.090 1.00 85.25 371 PRO A CA 1
ATOM 3051 C C . PRO A 1 371 ? -35.626 10.310 10.702 1.00 85.25 371 PRO A C 1
ATOM 3053 O O . PRO A 1 371 ? -36.604 9.774 11.218 1.00 85.25 371 PRO A O 1
ATOM 3056 N N . GLU A 1 372 ? -34.872 9.660 9.810 1.00 86.25 372 GLU A N 1
ATOM 3057 C CA . GLU A 1 372 ? -35.119 8.251 9.478 1.00 86.25 372 GLU A CA 1
ATOM 3058 C C . GLU A 1 372 ? -34.844 7.355 10.691 1.00 86.25 372 GLU A C 1
ATOM 3060 O O . GLU A 1 372 ? -35.677 6.516 11.024 1.00 86.25 372 GLU A O 1
ATOM 3065 N N . ILE A 1 373 ? -33.725 7.556 11.397 1.00 85.81 373 ILE A N 1
ATOM 3066 C CA . ILE A 1 373 ? -33.408 6.771 12.601 1.00 85.81 373 ILE A CA 1
ATOM 3067 C C . ILE A 1 373 ? -34.430 7.011 13.710 1.00 85.81 373 ILE A C 1
ATOM 3069 O O . ILE A 1 373 ? -34.878 6.053 14.336 1.00 85.81 373 ILE A O 1
ATOM 3073 N N . SER A 1 374 ? -34.828 8.261 13.947 1.00 82.62 374 SER A N 1
ATOM 3074 C CA . SER A 1 374 ? -35.819 8.570 14.977 1.00 82.62 374 SER A CA 1
ATOM 3075 C C . SER A 1 374 ? -37.190 7.978 14.666 1.00 82.62 374 SER A C 1
ATOM 3077 O O . SER A 1 374 ? -37.880 7.551 15.581 1.00 82.62 374 SER A O 1
ATOM 3079 N N . SER A 1 375 ? -37.562 7.848 13.389 1.00 81.81 375 SER A N 1
ATOM 3080 C CA . SER A 1 375 ? -38.797 7.154 12.999 1.00 81.81 375 SER A CA 1
ATOM 3081 C C . SER A 1 375 ? -38.781 5.647 13.300 1.00 81.81 375 SER A C 1
ATOM 3083 O O . SER A 1 375 ? -39.838 5.026 13.416 1.00 81.81 375 SER A O 1
ATOM 3085 N N . MET A 1 376 ? -37.591 5.052 13.446 1.00 79.06 376 MET A N 1
ATOM 3086 C CA . MET A 1 376 ? -37.413 3.639 13.796 1.00 79.06 376 MET A CA 1
ATOM 3087 C C . MET A 1 376 ? -37.442 3.394 15.309 1.00 79.06 376 MET A C 1
ATOM 3089 O O . MET A 1 376 ? -37.523 2.239 15.741 1.00 79.06 376 MET A O 1
ATOM 3093 N N . THR A 1 377 ? -37.365 4.451 16.123 1.00 74.25 377 THR A N 1
ATOM 3094 C CA . THR A 1 377 ? -37.492 4.368 17.578 1.00 74.25 377 THR A CA 1
ATOM 3095 C C . THR A 1 377 ? -38.893 4.812 18.003 1.00 74.25 377 THR A C 1
ATOM 3097 O O . THR A 1 377 ? -39.553 5.608 17.344 1.00 74.25 377 THR A O 1
ATOM 3100 N N . ALA A 1 378 ? -39.385 4.298 19.133 1.00 69.25 378 ALA A N 1
ATOM 3101 C CA . ALA A 1 378 ? -40.642 4.778 19.721 1.00 69.25 378 ALA A CA 1
ATOM 3102 C C . ALA A 1 378 ? -40.469 6.124 20.465 1.00 69.25 378 ALA A C 1
ATOM 3104 O O . ALA A 1 378 ? -41.383 6.580 21.152 1.00 69.25 378 ALA A O 1
ATOM 3105 N N . VAL A 1 379 ? -39.283 6.732 20.367 1.00 71.69 379 VAL A N 1
ATOM 3106 C CA . VAL A 1 379 ? -38.833 7.861 21.180 1.00 71.69 379 VAL A CA 1
ATOM 3107 C C . VAL A 1 379 ? -39.092 9.166 20.431 1.00 71.69 379 VAL A C 1
ATOM 3109 O O . VAL A 1 379 ? -38.744 9.307 19.26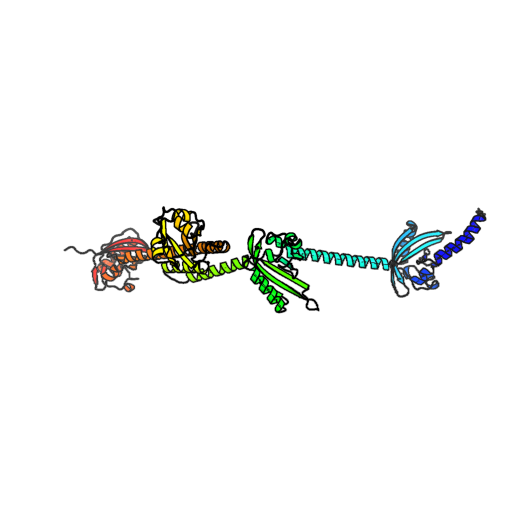1 1.00 71.69 379 VAL A O 1
ATOM 3112 N N . LYS A 1 380 ? -39.696 10.148 21.109 1.00 72.62 380 LYS A N 1
ATOM 3113 C CA . LYS A 1 380 ? -39.855 11.505 20.570 1.00 72.62 380 LYS A CA 1
ATOM 3114 C C . LYS A 1 380 ? -38.675 12.371 20.997 1.00 72.62 380 LYS A C 1
ATOM 3116 O O . LYS A 1 380 ? -38.434 12.539 22.190 1.00 72.62 380 LYS A O 1
ATOM 3121 N N . PHE A 1 381 ? -37.980 12.949 20.026 1.00 76.88 381 PHE A N 1
ATOM 3122 C CA . PHE A 1 381 ? -36.836 13.828 20.271 1.00 76.88 381 PHE A CA 1
ATOM 3123 C C . PHE A 1 381 ? -37.228 15.311 20.159 1.00 76.88 381 PHE A C 1
ATOM 3125 O O . PHE A 1 381 ? -38.162 15.632 19.413 1.00 76.88 381 PHE A O 1
ATOM 3132 N N . PRO A 1 382 ? -36.541 16.220 20.876 1.00 73.19 382 PRO A N 1
ATOM 3133 C CA . PRO A 1 382 ? -36.749 17.662 20.741 1.00 73.19 382 PRO A CA 1
ATOM 3134 C C . PRO A 1 382 ? -36.495 18.135 19.300 1.00 73.19 382 PRO A C 1
ATOM 3136 O O . PRO A 1 382 ? -35.488 17.775 18.691 1.00 73.19 382 PRO A O 1
ATOM 3139 N N . GLN A 1 383 ? -37.386 18.963 18.739 1.00 66.75 383 GLN A N 1
ATOM 3140 C CA . GLN A 1 383 ? -37.204 19.497 17.376 1.00 66.75 383 GLN A CA 1
ATOM 3141 C C . GLN A 1 383 ? -36.083 20.547 17.291 1.00 66.75 383 GLN A C 1
ATOM 3143 O O . GLN A 1 383 ? -35.517 20.776 16.220 1.00 66.75 383 GLN A O 1
ATOM 3148 N N . ASP A 1 384 ? -35.728 21.149 18.424 1.00 72.06 384 ASP A N 1
ATOM 3149 C CA . ASP A 1 384 ? -34.813 22.290 18.506 1.00 72.06 384 ASP A CA 1
ATOM 3150 C C . ASP A 1 384 ? -33.336 21.884 18.353 1.00 72.06 384 ASP A C 1
ATOM 3152 O O . ASP A 1 384 ? -32.474 22.731 18.114 1.00 72.06 384 ASP A O 1
ATOM 3156 N N . GLU A 1 385 ? -33.050 20.582 18.437 1.00 79.38 385 GLU A N 1
ATOM 3157 C CA . GLU A 1 385 ? -31.702 20.006 18.434 1.00 79.38 385 GLU A CA 1
ATOM 3158 C C . GLU A 1 385 ? -31.054 20.002 17.039 1.00 79.38 385 GLU A C 1
ATOM 3160 O O . GLU A 1 385 ? -29.843 19.897 16.912 1.00 79.38 385 GLU A O 1
ATOM 3165 N N . LYS A 1 386 ? -31.843 20.172 15.965 1.00 84.31 386 LYS A N 1
ATOM 3166 C CA . LYS A 1 386 ? -31.357 20.307 14.571 1.00 84.31 386 LYS A CA 1
ATOM 3167 C C . LYS A 1 386 ? -30.401 19.189 14.112 1.00 84.31 386 LYS A C 1
ATOM 3169 O O . LYS A 1 386 ? -29.525 19.426 13.279 1.00 84.31 386 LYS A O 1
ATOM 3174 N N . LEU A 1 387 ? -30.592 17.969 14.606 1.00 88.44 387 LEU A N 1
ATOM 3175 C CA . LEU A 1 387 ? -29.807 16.791 14.228 1.00 88.44 387 LEU A CA 1
ATOM 3176 C C . LEU A 1 387 ? -30.127 16.362 12.788 1.00 88.44 387 LEU A C 1
ATOM 3178 O O . LEU A 1 387 ? -31.293 16.300 12.393 1.00 88.44 387 LEU A O 1
ATOM 3182 N N . ARG A 1 388 ? -29.095 16.063 11.992 1.00 89.00 388 ARG A N 1
ATOM 3183 C CA . ARG A 1 388 ? -29.228 15.851 10.539 1.00 89.00 388 ARG A CA 1
ATOM 3184 C C . ARG A 1 388 ? -28.845 14.451 10.083 1.00 89.00 388 ARG A C 1
ATOM 3186 O O . ARG A 1 388 ? -29.620 13.825 9.363 1.00 89.00 388 ARG A O 1
ATOM 3193 N N . ALA A 1 389 ? -27.704 13.933 10.528 1.00 90.44 389 ALA A N 1
ATOM 3194 C CA . ALA A 1 389 ? -27.218 12.597 10.172 1.00 90.44 389 ALA A CA 1
ATOM 3195 C C . ALA A 1 389 ? -26.923 11.756 11.414 1.00 90.44 389 ALA A C 1
ATOM 3197 O O . ALA A 1 389 ? -26.570 12.290 12.465 1.00 90.44 389 ALA A O 1
ATOM 3198 N N . THR A 1 390 ? -27.063 10.436 11.300 1.00 90.81 390 THR A N 1
ATOM 3199 C CA . THR A 1 390 ? -26.772 9.484 12.375 1.00 90.81 390 THR A CA 1
ATOM 3200 C C . THR A 1 390 ? -26.087 8.229 11.830 1.00 90.81 390 THR A C 1
ATOM 3202 O O . THR A 1 390 ? -26.561 7.605 10.879 1.00 90.81 390 THR A O 1
ATOM 3205 N N . ALA A 1 391 ? -24.971 7.858 12.457 1.00 91.38 391 ALA A N 1
ATOM 3206 C CA . ALA A 1 391 ? -24.306 6.570 12.310 1.00 91.38 391 ALA A CA 1
ATOM 3207 C C . ALA A 1 391 ? -24.589 5.711 13.543 1.00 91.38 391 ALA A C 1
ATOM 3209 O O . ALA A 1 391 ? -24.329 6.145 14.662 1.00 91.38 391 ALA A O 1
ATOM 3210 N N . LEU A 1 392 ? -25.063 4.485 13.348 1.00 91.69 392 LEU A N 1
ATOM 3211 C CA . LEU A 1 392 ? -25.185 3.481 14.402 1.00 91.69 392 LEU A CA 1
ATOM 3212 C C . LEU A 1 392 ? -24.169 2.378 14.147 1.00 91.69 392 LEU A C 1
ATOM 3214 O O . LEU A 1 392 ? -24.348 1.582 13.226 1.00 91.69 392 LEU A O 1
ATOM 3218 N N . MET A 1 393 ? -23.096 2.364 14.933 1.00 92.56 393 MET A N 1
ATOM 3219 C CA . MET A 1 393 ? -21.962 1.456 14.776 1.00 92.56 393 MET A CA 1
ATOM 3220 C C . MET A 1 393 ? -22.009 0.363 15.847 1.00 92.56 393 MET A C 1
ATOM 3222 O O . MET A 1 393 ? -21.760 0.651 17.021 1.00 92.56 393 MET A O 1
ATOM 3226 N N . PRO A 1 394 ? -22.305 -0.895 15.478 1.00 92.44 394 PRO A N 1
ATOM 3227 C CA . PRO A 1 394 ? -22.152 -2.020 16.388 1.00 92.44 394 PRO A CA 1
ATOM 3228 C C . PRO A 1 394 ? -20.682 -2.194 16.779 1.00 92.44 394 PRO A C 1
ATOM 3230 O O . PRO A 1 394 ? -19.809 -2.331 15.922 1.00 92.44 394 PRO A O 1
ATOM 3233 N N . VAL A 1 395 ? -20.416 -2.224 18.080 1.00 91.81 395 VAL A N 1
ATOM 3234 C CA . VAL A 1 395 ? -19.092 -2.462 18.655 1.00 91.81 395 VAL A CA 1
ATOM 3235 C C . VAL A 1 395 ? -18.978 -3.948 18.975 1.00 91.81 395 VAL A C 1
ATOM 3237 O O . VAL A 1 395 ? -19.768 -4.487 19.757 1.00 91.81 395 VAL A O 1
ATOM 3240 N N . LYS A 1 396 ? -18.008 -4.622 18.348 1.00 87.75 396 LYS A N 1
ATOM 3241 C CA . LYS A 1 396 ? -17.845 -6.080 18.426 1.00 87.75 396 LYS A CA 1
ATOM 3242 C C . LYS A 1 396 ? -16.575 -6.470 19.177 1.00 87.75 396 LYS A C 1
ATOM 3244 O O . LYS A 1 396 ? -15.527 -5.870 18.971 1.00 87.75 396 LYS A O 1
ATOM 3249 N N . CYS A 1 397 ? -16.659 -7.534 19.970 1.00 84.25 397 CYS A N 1
ATOM 3250 C CA . CYS A 1 397 ? -15.512 -8.225 20.556 1.00 84.25 397 CYS A CA 1
ATOM 3251 C C . CYS A 1 397 ? -15.734 -9.742 20.445 1.00 84.25 397 CYS A C 1
ATOM 3253 O O . CYS A 1 397 ? -16.807 -10.243 20.784 1.00 84.25 397 CYS A O 1
ATOM 3255 N N . GLY A 1 398 ? -14.769 -10.482 19.884 1.00 79.31 398 GLY A N 1
ATOM 3256 C CA . GLY A 1 398 ? -14.892 -11.937 19.691 1.00 79.31 398 GLY A CA 1
ATOM 3257 C C . GLY A 1 398 ? -16.121 -12.371 18.872 1.00 79.31 398 GLY A C 1
ATOM 3258 O O . GLY A 1 398 ? -16.712 -13.412 19.149 1.00 79.31 398 GLY A O 1
ATOM 3259 N N . GLY A 1 399 ? -16.562 -11.546 17.914 1.00 79.19 399 GLY A N 1
ATOM 3260 C CA . GLY A 1 399 ? -17.753 -11.796 17.087 1.00 79.19 399 GLY A CA 1
ATOM 3261 C C . GLY A 1 399 ? -19.097 -11.480 17.757 1.00 79.19 399 GLY A C 1
ATOM 3262 O O . GLY A 1 399 ? -20.124 -11.509 17.082 1.00 79.19 399 GLY A O 1
ATOM 3263 N N . LYS A 1 400 ? -19.111 -11.126 19.048 1.00 86.38 400 LYS A N 1
ATOM 3264 C CA . LYS A 1 400 ? -20.309 -10.690 19.777 1.00 86.38 400 LYS A CA 1
ATOM 3265 C C . LYS A 1 400 ? -20.407 -9.171 19.782 1.00 86.38 400 LYS A C 1
ATOM 3267 O O . LYS A 1 400 ? -19.392 -8.487 19.885 1.00 86.38 400 LYS A O 1
ATOM 3272 N N . ILE A 1 401 ? -21.624 -8.646 19.687 1.00 89.00 401 ILE A N 1
ATOM 3273 C CA . ILE A 1 401 ? -21.889 -7.213 19.833 1.00 89.00 401 ILE A CA 1
ATOM 3274 C C . ILE A 1 401 ? -22.016 -6.928 21.327 1.00 89.00 401 ILE A C 1
ATOM 3276 O O . ILE A 1 401 ? -22.842 -7.543 21.995 1.00 89.00 401 ILE A O 1
ATOM 3280 N N . ILE A 1 402 ? -21.180 -6.030 21.840 1.00 89.88 402 ILE A N 1
ATOM 3281 C CA . ILE A 1 402 ? -21.119 -5.704 23.275 1.00 89.88 402 ILE A CA 1
ATOM 3282 C C . ILE A 1 402 ? -21.570 -4.272 23.571 1.00 89.88 402 ILE A C 1
ATOM 3284 O O . ILE A 1 402 ? -21.978 -3.957 24.685 1.00 89.88 402 ILE A O 1
ATOM 3288 N N . ALA A 1 403 ? -21.519 -3.406 22.562 1.00 92.19 403 ALA A N 1
ATOM 3289 C CA . ALA A 1 403 ? -21.863 -2.002 22.678 1.00 92.19 403 ALA A CA 1
ATOM 3290 C C . ALA A 1 403 ? -22.344 -1.456 21.329 1.00 92.19 403 ALA A C 1
ATOM 3292 O O . ALA A 1 403 ? -22.205 -2.096 20.282 1.00 92.19 403 ALA A O 1
ATOM 3293 N N . VAL A 1 404 ? -22.909 -0.255 21.353 1.00 93.31 404 VAL A N 1
ATOM 3294 C CA . VAL A 1 404 ? -23.311 0.485 20.159 1.00 93.31 404 VAL A CA 1
ATOM 3295 C C . VAL A 1 404 ? -22.826 1.914 20.293 1.00 93.31 404 VAL A C 1
ATOM 3297 O O . VAL A 1 404 ? -23.123 2.600 21.268 1.00 93.31 404 VAL A O 1
ATOM 3300 N N . LEU A 1 405 ? -22.091 2.371 19.288 1.00 93.12 405 LEU A N 1
ATOM 3301 C CA . LEU A 1 405 ? -21.637 3.744 19.180 1.00 93.12 405 LEU A CA 1
ATOM 3302 C C . LEU A 1 405 ? -22.555 4.487 18.203 1.00 93.12 405 LEU A C 1
ATOM 3304 O O . LEU A 1 405 ? -22.561 4.214 17.001 1.00 93.12 405 LEU A O 1
ATOM 3308 N N . LYS A 1 406 ? -23.355 5.412 18.730 1.00 92.94 406 LYS A N 1
ATOM 3309 C CA . LYS A 1 406 ? -24.270 6.267 17.969 1.00 92.94 406 LYS A CA 1
ATOM 3310 C C . LYS A 1 406 ? -23.619 7.629 17.785 1.00 92.94 406 LYS A C 1
ATOM 3312 O O . LYS A 1 406 ? -23.478 8.373 18.746 1.00 92.94 406 LYS A O 1
ATOM 3317 N N . LEU A 1 407 ? -23.219 7.961 16.566 1.00 92.50 407 LEU A N 1
ATOM 3318 C CA . LEU A 1 407 ? -22.602 9.248 16.240 1.00 92.50 407 LEU A CA 1
ATOM 3319 C C . LEU A 1 407 ? -23.575 10.092 15.425 1.00 92.50 407 LEU A C 1
ATOM 3321 O O . LEU A 1 407 ? -24.271 9.577 14.552 1.00 92.50 407 LEU A O 1
ATOM 3325 N N . ILE A 1 408 ? -23.650 11.380 15.729 1.00 91.69 408 ILE A N 1
ATOM 3326 C CA . ILE A 1 408 ? -24.686 12.287 15.245 1.00 91.69 408 ILE A CA 1
ATOM 3327 C C . ILE A 1 408 ? -24.029 13.589 14.780 1.00 91.69 408 ILE A C 1
ATOM 3329 O O . ILE A 1 408 ? -23.043 14.041 15.359 1.00 91.69 408 ILE A O 1
ATOM 3333 N N . SER A 1 409 ? -24.533 14.161 13.683 1.00 90.88 409 SER A N 1
ATOM 3334 C CA . SER A 1 409 ? -24.061 15.448 13.159 1.00 90.88 409 SER A CA 1
ATOM 3335 C C . SER A 1 409 ? -25.186 16.475 13.121 1.00 90.88 409 SER A C 1
ATOM 3337 O O . SER A 1 409 ? -26.270 16.184 12.604 1.00 90.88 409 SER A O 1
ATOM 3339 N N . HIS A 1 410 ? -24.899 17.694 13.580 1.00 90.00 410 HIS A N 1
ATOM 3340 C CA . HIS A 1 410 ? -25.777 18.859 13.435 1.00 90.00 410 HIS A CA 1
ATOM 3341 C C . HIS A 1 410 ? -25.623 19.559 12.077 1.00 90.00 410 HIS A C 1
ATOM 3343 O O . HIS A 1 410 ? -26.492 20.326 11.658 1.00 90.00 410 HIS A O 1
ATOM 3349 N N . SER A 1 411 ? -24.509 19.329 11.376 1.00 84.88 411 SER A N 1
ATOM 3350 C CA . SER A 1 411 ? -24.141 20.071 10.161 1.00 84.88 411 SER A CA 1
ATOM 3351 C C . SER A 1 411 ? -24.247 19.245 8.877 1.00 84.88 411 SER A C 1
ATOM 3353 O O . SER A 1 411 ? -24.630 19.782 7.832 1.00 84.88 411 SER A O 1
ATOM 3355 N N . LYS A 1 412 ? -23.946 17.943 8.932 1.00 81.88 412 LYS A N 1
ATOM 3356 C CA . LYS A 1 412 ? -23.927 17.044 7.768 1.00 81.88 412 LYS A CA 1
ATOM 3357 C C . LYS A 1 412 ? -25.257 16.312 7.598 1.00 81.88 412 LYS A C 1
ATOM 3359 O O . LYS A 1 412 ? -25.809 15.810 8.567 1.00 81.88 412 LYS A O 1
ATOM 3364 N N . ASN A 1 413 ? -25.729 16.212 6.354 1.00 80.62 413 ASN A N 1
ATOM 3365 C CA . ASN A 1 413 ? -26.936 15.452 5.996 1.00 80.62 413 ASN A CA 1
ATOM 3366 C C . ASN A 1 413 ? -26.647 13.986 5.639 1.00 80.62 413 ASN A C 1
ATOM 3368 O O . ASN A 1 413 ? -27.557 13.168 5.677 1.00 80.62 413 ASN A O 1
ATOM 3372 N N . ASP A 1 414 ? -25.400 13.662 5.290 1.00 77.62 414 ASP A N 1
ATOM 3373 C CA . ASP A 1 414 ? -24.964 12.308 4.948 1.00 77.62 414 ASP A CA 1
ATOM 3374 C C . ASP A 1 414 ? -23.505 12.097 5.378 1.00 77.62 414 ASP A C 1
ATOM 3376 O O . ASP A 1 414 ? -22.760 13.051 5.634 1.00 77.62 414 ASP A O 1
ATOM 3380 N N . ILE A 1 415 ? -23.120 10.831 5.485 1.00 75.25 415 ILE A N 1
ATOM 3381 C CA . ILE A 1 415 ? -21.859 10.348 6.028 1.00 75.25 415 ILE A CA 1
ATOM 3382 C C . ILE A 1 415 ? -21.049 9.778 4.859 1.00 75.25 415 ILE A C 1
ATOM 3384 O O . ILE A 1 415 ? -21.408 8.708 4.348 1.00 75.25 415 ILE A O 1
ATOM 3388 N N . PRO A 1 416 ? -19.966 10.465 4.438 1.00 70.69 416 PRO A N 1
ATOM 3389 C CA . PRO A 1 416 ? -19.159 10.049 3.298 1.00 70.69 416 PRO A CA 1
ATOM 3390 C C . PRO A 1 416 ? -18.638 8.624 3.461 1.00 70.69 416 PRO A C 1
ATOM 3392 O O . PRO A 1 416 ? -18.207 8.242 4.548 1.00 70.69 416 PRO A O 1
ATOM 3395 N N . GLU A 1 417 ? -18.609 7.859 2.372 1.00 69.94 417 GLU A N 1
ATOM 3396 C CA . GLU A 1 417 ? -18.164 6.461 2.378 1.00 69.94 417 GLU A CA 1
ATOM 3397 C C . GLU A 1 417 ? -16.734 6.305 2.921 1.00 69.94 417 GLU A C 1
ATOM 3399 O O . GLU A 1 417 ? -16.473 5.449 3.762 1.00 69.94 417 GLU A O 1
ATOM 3404 N N . ALA A 1 418 ? -15.844 7.245 2.584 1.00 62.88 418 ALA A N 1
ATOM 3405 C CA . ALA A 1 418 ? -14.483 7.310 3.120 1.00 62.88 418 ALA A CA 1
ATOM 3406 C C . ALA A 1 418 ? -14.420 7.426 4.661 1.00 62.88 418 ALA A C 1
ATOM 3408 O O . ALA A 1 418 ? -13.449 6.991 5.282 1.00 62.88 418 ALA A O 1
ATOM 3409 N N . SER A 1 419 ? -15.440 8.013 5.296 1.00 69.62 419 SER A N 1
ATOM 3410 C CA . SER A 1 419 ? -15.536 8.100 6.757 1.00 69.62 419 SER A CA 1
ATOM 3411 C C . SER A 1 419 ? -16.057 6.802 7.380 1.00 69.62 419 SER A C 1
ATOM 3413 O O . SER A 1 419 ? -15.683 6.498 8.510 1.00 69.62 419 SER A O 1
ATOM 3415 N N . ARG A 1 420 ? -16.863 6.013 6.655 1.00 80.81 420 ARG A N 1
ATOM 3416 C CA . ARG A 1 420 ? -17.491 4.775 7.155 1.00 80.81 420 ARG A CA 1
ATOM 3417 C C . ARG A 1 420 ? -16.450 3.729 7.545 1.00 80.81 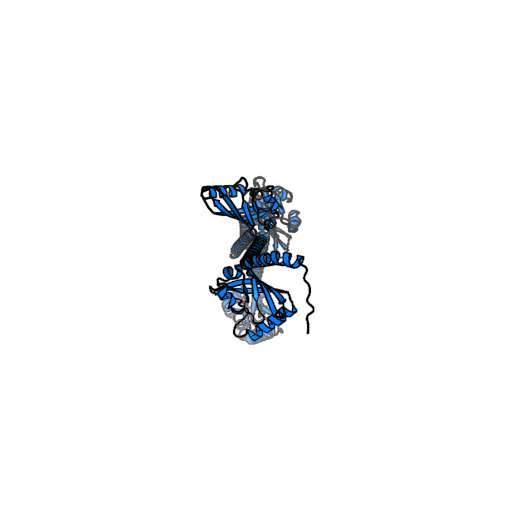420 ARG A C 1
ATOM 3419 O O . ARG A 1 420 ? -16.440 3.286 8.689 1.00 80.81 420 ARG A O 1
ATOM 3426 N N . SER A 1 421 ? -15.481 3.457 6.671 1.00 71.75 421 SER A N 1
ATOM 3427 C CA . SER A 1 421 ? -14.420 2.475 6.949 1.00 71.75 421 SER A CA 1
ATOM 3428 C C . SER A 1 421 ? -13.564 2.845 8.169 1.00 71.75 421 SER A C 1
ATOM 3430 O O . SER A 1 421 ? -13.160 1.976 8.943 1.00 71.75 421 SER A O 1
ATOM 3432 N N . SER A 1 422 ? -13.313 4.143 8.382 1.00 71.88 422 SER A N 1
ATOM 3433 C CA . SER A 1 422 ? -12.572 4.617 9.562 1.00 71.88 422 SER A CA 1
ATOM 3434 C C . SER A 1 422 ? -13.370 4.388 10.850 1.00 71.88 422 SER A C 1
ATOM 3436 O O . SER A 1 422 ? -12.817 3.942 11.851 1.00 71.88 422 SER A O 1
ATOM 3438 N N . LEU A 1 423 ? -14.679 4.652 10.820 1.00 76.88 423 LEU A N 1
ATOM 3439 C CA . LEU A 1 423 ? -15.582 4.463 11.957 1.00 76.88 423 LEU A CA 1
ATOM 3440 C C . LEU A 1 423 ? -15.744 2.997 12.343 1.00 76.88 423 LEU A C 1
ATOM 3442 O O . LEU A 1 423 ? -15.712 2.672 13.526 1.00 76.88 423 LEU A O 1
ATOM 3446 N N . GLU A 1 424 ? -15.891 2.114 11.358 1.00 81.12 424 GLU A N 1
ATOM 3447 C CA . GLU A 1 424 ? -15.979 0.671 11.593 1.00 81.12 424 GLU A CA 1
ATOM 3448 C C . GLU A 1 424 ? -14.691 0.132 12.225 1.00 81.12 424 GLU A C 1
ATOM 3450 O O . GLU A 1 424 ? -14.738 -0.656 13.172 1.00 81.12 424 GLU A O 1
ATOM 3455 N N . THR A 1 425 ? -13.536 0.629 11.771 1.00 76.25 425 THR A N 1
ATOM 3456 C CA . THR A 1 425 ? -12.236 0.296 12.368 1.00 76.25 425 THR A CA 1
ATOM 3457 C C . THR A 1 425 ? -12.173 0.730 13.834 1.00 76.25 425 THR A C 1
ATOM 3459 O O . THR A 1 425 ? -11.783 -0.060 14.695 1.00 76.25 425 THR A O 1
ATOM 3462 N N . ILE A 1 426 ? -12.610 1.957 14.141 1.00 78.38 426 ILE A N 1
ATOM 3463 C CA . ILE A 1 426 ? -12.683 2.464 15.519 1.00 78.38 426 ILE A CA 1
ATOM 3464 C C . ILE A 1 426 ? -13.623 1.597 16.359 1.00 78.38 426 ILE A C 1
ATOM 3466 O O . ILE A 1 426 ? -13.236 1.163 17.440 1.00 78.38 426 ILE A O 1
ATOM 3470 N N . ALA A 1 427 ? -14.823 1.289 15.860 1.00 82.12 427 ALA A N 1
ATOM 3471 C CA . ALA A 1 427 ? -15.799 0.471 16.574 1.00 82.12 427 ALA A CA 1
ATOM 3472 C C . ALA A 1 427 ? -15.240 -0.918 16.927 1.00 82.12 427 ALA A C 1
ATOM 3474 O O . ALA A 1 427 ? -15.467 -1.407 18.031 1.00 82.12 427 ALA A O 1
ATOM 3475 N N . SER A 1 428 ? -14.453 -1.535 16.039 1.00 79.06 428 SER A N 1
ATOM 3476 C CA . SER A 1 428 ? -13.792 -2.810 16.337 1.00 79.06 428 SER A CA 1
ATOM 3477 C C . SER A 1 428 ? -12.738 -2.688 17.443 1.00 79.06 428 SER A C 1
ATOM 3479 O O . SER A 1 428 ? -12.632 -3.577 18.284 1.00 79.06 428 SER A O 1
ATOM 3481 N N . GLN A 1 429 ? -11.948 -1.614 17.452 1.00 76.75 429 GLN A N 1
ATOM 3482 C CA . GLN A 1 429 ? -10.887 -1.419 18.447 1.00 76.75 429 GLN A CA 1
ATOM 3483 C C . GLN A 1 429 ? -11.452 -1.046 19.822 1.00 76.75 429 GLN A C 1
ATOM 3485 O O . GLN A 1 429 ? -11.031 -1.579 20.849 1.00 76.75 429 GLN A O 1
ATOM 3490 N N . VAL A 1 430 ? -12.473 -0.191 19.835 1.00 80.69 430 VAL A N 1
ATOM 3491 C CA . VAL A 1 430 ? -13.224 0.182 21.037 1.00 80.69 430 VAL A CA 1
ATOM 3492 C C . VAL A 1 430 ? -13.835 -1.045 21.719 1.00 80.69 430 VAL A C 1
ATOM 3494 O O . VAL A 1 430 ? -13.873 -1.104 22.946 1.00 80.69 430 VAL A O 1
ATOM 3497 N N . GLY A 1 431 ? -14.257 -2.055 20.954 1.00 82.19 431 GLY A N 1
ATOM 3498 C CA . GLY A 1 431 ? -14.818 -3.284 21.518 1.00 82.19 431 GLY A CA 1
ATOM 3499 C C . GLY A 1 431 ? -13.834 -4.058 22.390 1.00 82.19 431 GLY A C 1
ATOM 3500 O O . GLY A 1 431 ? -14.197 -4.523 23.468 1.00 82.19 431 GLY A O 1
ATOM 3501 N N . VAL A 1 432 ? -12.568 -4.137 21.977 1.00 79.19 432 VAL A N 1
ATOM 3502 C CA . VAL A 1 432 ? -11.513 -4.792 22.769 1.00 79.19 432 VAL A CA 1
ATOM 3503 C C . VAL A 1 432 ? -11.294 -4.054 24.091 1.00 79.19 432 VAL A C 1
ATOM 3505 O O . VAL A 1 432 ? -11.158 -4.680 25.142 1.00 79.19 432 VAL A O 1
ATOM 3508 N N . VAL A 1 433 ? -11.305 -2.721 24.043 1.00 79.31 433 VAL A N 1
ATOM 3509 C CA . VAL A 1 433 ? -11.141 -1.854 25.216 1.00 79.31 433 VAL A CA 1
ATOM 3510 C C . VAL A 1 433 ? -12.283 -2.024 26.207 1.00 79.31 433 VAL A C 1
ATOM 3512 O O . VAL A 1 433 ? -12.035 -2.297 27.381 1.00 79.31 433 VAL A O 1
ATOM 3515 N N . ILE A 1 434 ? -13.523 -1.884 25.735 1.00 80.38 434 ILE A N 1
ATOM 3516 C CA . ILE A 1 434 ? -14.715 -1.984 26.580 1.00 80.38 434 ILE A CA 1
ATOM 3517 C C . ILE A 1 434 ? -14.763 -3.349 27.262 1.00 80.38 434 ILE A C 1
ATOM 3519 O O . ILE A 1 434 ? -14.981 -3.403 28.471 1.00 80.38 434 ILE A O 1
ATOM 3523 N N . GLU A 1 435 ? -14.513 -4.436 26.527 1.00 82.56 435 GLU A N 1
ATOM 3524 C CA . GLU A 1 435 ? -14.535 -5.784 27.103 1.00 82.56 435 GLU A CA 1
ATOM 3525 C C . GLU A 1 435 ? -13.472 -5.940 28.196 1.00 82.56 435 GLU A C 1
ATOM 3527 O O . GLU A 1 435 ? -13.787 -6.386 29.298 1.00 82.56 435 GLU A O 1
ATOM 3532 N N . ARG A 1 436 ? -12.230 -5.508 27.934 1.00 80.62 436 ARG A N 1
ATOM 3533 C CA . ARG A 1 436 ? -11.130 -5.609 28.903 1.00 80.62 436 ARG A CA 1
ATOM 3534 C C . ARG A 1 436 ? -11.450 -4.879 30.206 1.00 80.62 436 ARG A C 1
ATOM 3536 O O . ARG A 1 436 ? -11.338 -5.471 31.276 1.00 80.62 436 ARG A O 1
ATOM 3543 N N . VAL A 1 437 ? -11.870 -3.615 30.115 1.00 77.31 437 VAL A N 1
ATOM 3544 C CA . VAL A 1 437 ? -12.148 -2.783 31.299 1.00 77.31 437 VAL A CA 1
ATOM 3545 C C . VAL A 1 437 ? -13.398 -3.274 32.034 1.00 77.31 437 VAL A C 1
ATOM 3547 O O . VAL A 1 437 ? -13.449 -3.233 33.261 1.00 77.31 437 VAL A O 1
ATOM 3550 N N . THR A 1 438 ? -14.389 -3.812 31.317 1.00 78.00 438 THR A N 1
ATOM 3551 C CA . THR A 1 438 ? -15.578 -4.416 31.940 1.00 78.00 438 THR A CA 1
ATOM 3552 C C . THR A 1 438 ? -15.211 -5.668 32.739 1.00 78.00 438 THR A C 1
ATOM 3554 O O . THR A 1 438 ? -15.647 -5.807 33.879 1.00 78.00 438 THR A O 1
ATOM 3557 N N . VAL A 1 439 ? -14.372 -6.554 32.189 1.00 80.69 439 VAL A N 1
ATOM 3558 C CA . VAL A 1 439 ? -13.886 -7.754 32.896 1.00 80.69 439 VAL A CA 1
ATOM 3559 C C . VAL A 1 439 ? -13.093 -7.378 34.148 1.00 80.69 439 VAL A C 1
ATOM 3561 O O . VAL A 1 439 ? -13.293 -7.970 35.208 1.00 80.69 439 VAL A O 1
ATOM 3564 N N . GLU A 1 440 ? -12.231 -6.367 34.053 1.00 78.56 440 GLU A N 1
ATOM 3565 C CA . GLU A 1 440 ? -11.451 -5.867 35.187 1.00 78.56 440 GLU A CA 1
ATOM 3566 C C . GLU A 1 440 ? -12.346 -5.259 36.280 1.00 78.56 440 GLU A C 1
ATOM 3568 O O . GLU A 1 440 ? -12.185 -5.562 37.463 1.00 78.56 440 GLU A O 1
ATOM 3573 N N . ALA A 1 441 ? -13.352 -4.469 35.897 1.00 77.00 441 ALA A N 1
ATOM 3574 C CA . ALA A 1 441 ? -14.324 -3.906 36.830 1.00 77.00 441 ALA A CA 1
ATOM 3575 C C . ALA A 1 441 ? -15.178 -4.990 37.515 1.00 77.00 441 ALA A C 1
ATOM 3577 O O . ALA A 1 441 ? -15.395 -4.925 38.726 1.00 77.00 441 ALA A O 1
ATOM 3578 N N . GLU A 1 442 ? -15.637 -6.005 36.772 1.00 79.94 442 GLU A N 1
ATOM 3579 C CA . GLU A 1 442 ? -16.361 -7.157 37.326 1.00 79.94 442 GLU A CA 1
ATOM 3580 C C . GLU A 1 442 ? -15.494 -7.941 38.323 1.00 79.94 442 GLU A C 1
ATOM 3582 O O . GLU A 1 442 ? -15.985 -8.346 39.381 1.00 79.94 442 GLU A O 1
ATOM 3587 N N . PHE A 1 443 ? -14.210 -8.141 38.010 1.00 79.25 443 PHE A N 1
ATOM 3588 C CA . PHE A 1 443 ? -13.256 -8.807 38.895 1.00 79.25 443 PHE A CA 1
ATOM 3589 C C . PHE A 1 443 ? -13.035 -8.013 40.188 1.00 79.25 443 PHE A C 1
ATOM 3591 O O . PHE A 1 443 ? -13.192 -8.562 41.280 1.00 79.25 443 PHE A O 1
ATOM 3598 N N . ASN A 1 444 ? -12.761 -6.711 40.073 1.00 77.12 444 ASN A N 1
ATOM 3599 C CA . ASN A 1 444 ? -12.560 -5.826 41.221 1.00 77.12 444 ASN A CA 1
ATOM 3600 C C . ASN A 1 444 ? -13.805 -5.764 42.116 1.00 77.12 444 ASN A C 1
ATOM 3602 O O . ASN A 1 444 ? -13.690 -5.845 43.339 1.00 77.12 444 ASN A O 1
ATOM 3606 N N . LYS A 1 445 ? -15.005 -5.696 41.520 1.00 78.75 445 LYS A N 1
ATOM 3607 C CA . LYS A 1 445 ? -16.270 -5.724 42.264 1.00 78.75 445 LYS A CA 1
ATOM 3608 C C . LYS A 1 445 ? -16.456 -7.040 43.016 1.00 78.75 445 LYS A C 1
ATOM 3610 O O . LYS A 1 445 ? -16.686 -7.009 44.220 1.00 78.75 445 LYS A O 1
ATOM 3615 N N . LYS A 1 446 ? -16.289 -8.189 42.347 1.00 80.75 446 LYS A N 1
ATOM 3616 C CA . LYS A 1 446 ? -16.376 -9.505 43.004 1.00 80.75 446 LYS A CA 1
ATOM 3617 C C . LYS A 1 446 ? -15.378 -9.624 44.154 1.00 80.75 446 LYS A C 1
ATOM 3619 O O . LYS A 1 446 ? -15.754 -10.075 45.230 1.00 80.75 446 LYS A O 1
ATOM 3624 N N . SER A 1 447 ? -14.132 -9.196 43.949 1.00 77.81 447 SER A N 1
ATOM 3625 C CA . SER A 1 447 ? -13.106 -9.213 44.996 1.00 77.81 447 SER A CA 1
ATOM 3626 C C . SER A 1 447 ? -13.503 -8.352 46.201 1.00 77.81 447 SER A C 1
ATOM 3628 O O . SER A 1 447 ? -13.333 -8.784 47.339 1.00 77.81 447 SER A O 1
ATOM 3630 N N . SER A 1 448 ? -14.058 -7.159 45.966 1.00 77.38 448 SER A N 1
ATOM 3631 C CA . SER A 1 448 ? -14.545 -6.282 47.036 1.00 77.38 448 SER A CA 1
ATOM 3632 C C . SER A 1 448 ? -15.746 -6.875 47.777 1.00 77.38 448 SER A C 1
ATOM 3634 O O . SER A 1 448 ? -15.802 -6.780 49.000 1.00 77.38 448 SER A O 1
ATOM 3636 N N . ASP A 1 449 ? -16.694 -7.490 47.065 1.00 81.69 449 ASP A N 1
ATOM 3637 C CA . ASP A 1 449 ? -17.876 -8.118 47.665 1.00 81.69 449 ASP A CA 1
ATOM 3638 C C . ASP A 1 449 ? -17.476 -9.294 48.577 1.00 81.69 449 ASP A C 1
ATOM 3640 O O . ASP A 1 449 ? -17.980 -9.410 49.694 1.00 81.69 449 ASP A O 1
ATOM 3644 N N . PHE A 1 450 ? -16.516 -10.126 48.152 1.00 79.75 450 PHE A N 1
ATOM 3645 C CA . PHE A 1 450 ? -15.967 -11.205 48.984 1.00 79.75 450 PHE A CA 1
ATOM 3646 C C . PHE A 1 450 ? -15.254 -10.683 50.235 1.00 79.75 450 PHE A C 1
ATOM 3648 O O . PHE A 1 450 ? -15.469 -11.217 51.322 1.00 79.75 450 PHE A O 1
ATOM 3655 N N . GLN A 1 451 ? -14.437 -9.636 50.101 1.00 80.56 451 GLN A N 1
ATOM 3656 C CA . GLN A 1 451 ? -13.747 -9.038 51.244 1.00 80.56 451 GLN A CA 1
ATOM 3657 C C . GLN A 1 451 ? -14.747 -8.457 52.257 1.00 80.56 451 GLN A C 1
ATOM 3659 O O . GLN A 1 451 ? -14.634 -8.725 53.451 1.00 80.56 451 GLN A O 1
ATOM 3664 N N . ASN A 1 452 ? -15.780 -7.755 51.778 1.00 84.31 452 ASN A N 1
ATOM 3665 C CA . ASN A 1 452 ? -16.849 -7.222 52.624 1.00 84.31 452 ASN A CA 1
ATOM 3666 C C . ASN A 1 452 ? -17.600 -8.327 53.382 1.00 84.31 452 ASN A C 1
ATOM 3668 O O . ASN A 1 452 ? -17.923 -8.142 54.554 1.00 84.31 452 ASN A O 1
ATOM 3672 N N . LEU A 1 453 ? -17.870 -9.477 52.749 1.00 83.75 453 LEU A N 1
ATOM 3673 C CA . LEU A 1 453 ? -18.499 -10.610 53.435 1.00 83.75 453 LEU A CA 1
ATOM 3674 C C . LEU A 1 453 ? -17.657 -11.079 54.625 1.00 83.75 453 LEU A C 1
ATOM 3676 O O . LEU A 1 453 ? -18.206 -11.266 55.705 1.00 83.75 453 LEU A O 1
ATOM 3680 N N . PHE A 1 454 ? -16.341 -11.228 54.457 1.00 85.19 454 PHE A N 1
ATOM 3681 C CA . PHE A 1 454 ? -15.464 -11.647 55.554 1.00 85.19 454 PHE A CA 1
ATOM 3682 C C . PHE A 1 454 ? -15.350 -10.600 56.663 1.00 85.19 454 PHE A C 1
ATOM 3684 O O . PHE A 1 454 ? -15.291 -10.967 57.839 1.00 85.19 454 PHE A O 1
ATOM 3691 N N . ASP A 1 455 ? -15.366 -9.317 56.302 1.00 82.31 455 ASP A N 1
ATOM 3692 C CA . ASP A 1 455 ? -15.227 -8.217 57.254 1.00 82.31 455 ASP A CA 1
ATOM 3693 C C . ASP A 1 455 ? -16.488 -7.999 58.114 1.00 82.31 455 ASP A C 1
ATOM 3695 O O . ASP A 1 455 ? -16.374 -7.542 59.252 1.00 82.31 455 ASP A O 1
ATOM 3699 N N . VAL A 1 456 ? -17.677 -8.352 57.604 1.00 86.06 456 VAL A N 1
ATOM 3700 C CA . VAL A 1 456 ? -18.967 -8.219 58.314 1.00 86.06 456 VAL A CA 1
ATOM 3701 C C . VAL A 1 456 ? -19.303 -9.438 59.189 1.00 86.06 456 VAL A C 1
ATOM 3703 O O . VAL A 1 456 ? -20.136 -9.324 60.087 1.00 86.06 456 VAL A O 1
ATOM 3706 N N . LEU A 1 457 ? -18.675 -10.601 58.967 1.00 88.75 457 LEU A N 1
ATOM 3707 C CA . LEU A 1 457 ? -18.911 -11.794 59.791 1.00 88.75 457 LEU A CA 1
ATOM 3708 C C . LEU A 1 457 ? -18.554 -11.535 61.264 1.00 88.75 457 LEU A C 1
ATOM 3710 O O . LEU A 1 457 ? -17.414 -11.202 61.580 1.00 88.75 457 LEU A O 1
ATOM 3714 N N . GLU A 1 458 ? -19.524 -11.741 62.161 1.00 87.69 458 GLU A N 1
ATOM 3715 C CA . GLU A 1 458 ? -19.312 -11.671 63.616 1.00 87.69 458 GLU A CA 1
ATOM 3716 C C . GLU A 1 458 ? -18.588 -12.912 64.161 1.00 87.69 458 GLU A C 1
ATOM 3718 O O . GLU A 1 458 ? -17.825 -12.808 65.121 1.00 87.69 458 GLU A O 1
ATOM 3723 N N . ASP A 1 459 ? -18.788 -14.073 63.524 1.00 93.06 459 ASP A N 1
ATOM 3724 C CA . ASP A 1 459 ? -18.018 -15.286 63.802 1.00 93.06 459 ASP A CA 1
ATOM 3725 C C . ASP A 1 459 ? -16.533 -15.049 63.451 1.00 93.06 459 ASP A C 1
ATOM 3727 O O . ASP A 1 459 ? -16.181 -14.325 62.511 1.00 93.06 459 ASP A O 1
ATOM 3731 N N . PHE A 1 460 ? -15.633 -15.685 64.192 1.00 94.44 460 PHE A N 1
ATOM 3732 C CA . PHE A 1 460 ? -14.201 -15.580 63.957 1.00 94.44 460 PHE A CA 1
ATOM 3733 C C . PHE A 1 460 ? -13.808 -16.426 62.757 1.00 94.44 460 PHE A C 1
ATOM 3735 O O . PHE A 1 460 ? -13.889 -17.653 62.791 1.00 94.44 460 PHE A O 1
ATOM 3742 N N . LEU A 1 461 ? -13.326 -15.774 61.708 1.00 94.38 461 LEU A N 1
ATOM 3743 C CA . LEU A 1 461 ? -12.765 -16.444 60.547 1.00 94.38 461 LEU A CA 1
ATOM 3744 C C . LEU A 1 461 ? -11.255 -16.256 60.559 1.00 94.38 461 LEU A C 1
ATOM 3746 O O . LEU A 1 461 ? -10.764 -15.128 60.529 1.00 94.38 461 LEU A O 1
ATOM 3750 N N . PHE A 1 462 ? -10.518 -17.359 60.557 1.00 94.56 462 PHE A N 1
ATOM 3751 C CA . PHE A 1 462 ? -9.067 -17.341 60.432 1.00 94.56 462 PHE A CA 1
ATOM 3752 C C . PHE A 1 462 ? -8.571 -18.552 59.653 1.00 94.56 462 PHE A C 1
ATOM 3754 O O . PHE A 1 462 ? -9.241 -19.576 59.536 1.00 94.56 462 PHE A O 1
ATOM 3761 N N . ILE A 1 463 ? -7.386 -18.413 59.077 1.00 94.88 463 ILE A N 1
ATOM 3762 C CA . ILE A 1 463 ? -6.782 -19.426 58.221 1.00 94.88 463 ILE A CA 1
ATOM 3763 C C . ILE A 1 463 ? -5.404 -19.729 58.766 1.00 94.88 463 ILE A C 1
ATOM 3765 O O . ILE A 1 463 ? -4.653 -18.809 59.093 1.00 94.88 463 ILE A O 1
ATOM 3769 N N . LEU A 1 464 ? -5.087 -21.014 58.863 1.00 95.19 464 LEU A N 1
ATOM 3770 C CA . LEU A 1 464 ? -3.821 -21.507 59.380 1.00 95.19 464 LEU A CA 1
ATOM 3771 C C . LEU A 1 464 ? -2.977 -22.116 58.259 1.00 95.19 464 LEU A C 1
ATOM 3773 O O . LEU A 1 464 ? -3.506 -22.791 57.372 1.00 95.19 464 LEU A O 1
ATOM 3777 N N . SER A 1 465 ? -1.662 -21.923 58.334 1.00 93.88 465 SER A N 1
ATOM 3778 C CA . SER A 1 465 ? -0.694 -22.718 57.580 1.00 93.88 465 SER A CA 1
ATOM 3779 C C . SER A 1 465 ? -0.702 -24.183 58.054 1.00 93.88 465 SER A C 1
ATOM 3781 O O . SER A 1 465 ? -1.216 -24.474 59.142 1.00 93.88 465 SER A O 1
ATOM 3783 N N . PRO A 1 466 ? -0.092 -25.120 57.302 1.00 88.88 466 PRO A N 1
ATOM 3784 C CA . PRO A 1 466 ? 0.075 -26.507 57.748 1.00 88.88 466 PRO A CA 1
ATOM 3785 C C . PRO A 1 466 ? 0.815 -26.647 59.090 1.00 88.88 466 PRO A C 1
ATOM 3787 O O . PRO A 1 466 ? 0.588 -27.612 59.815 1.00 88.88 466 PRO A O 1
ATOM 3790 N N . ASP A 1 467 ? 1.638 -25.655 59.446 1.00 90.81 467 ASP A N 1
ATOM 3791 C CA . ASP A 1 467 ? 2.385 -25.591 60.709 1.00 90.81 467 ASP A CA 1
ATOM 3792 C C . ASP A 1 467 ? 1.586 -24.944 61.862 1.00 90.81 467 ASP A C 1
ATOM 3794 O O . ASP A 1 467 ? 2.063 -24.864 62.996 1.00 90.81 467 ASP A O 1
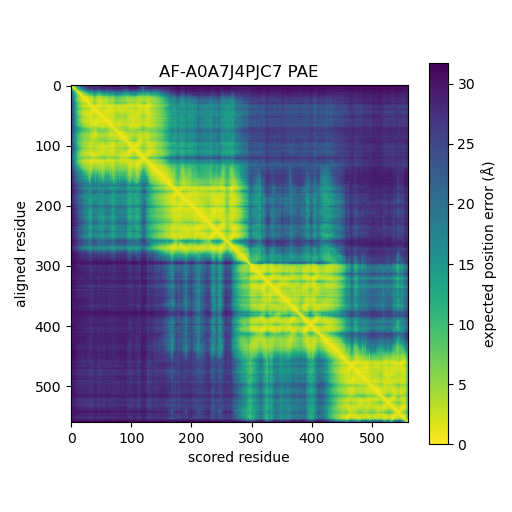ATOM 3798 N N . GLY A 1 468 ? 0.363 -24.473 61.595 1.00 91.44 468 GLY A N 1
ATOM 3799 C CA . GLY A 1 468 ? -0.544 -23.902 62.597 1.00 91.44 468 GLY A CA 1
ATOM 3800 C C . GLY A 1 468 ? -0.386 -22.400 62.831 1.00 91.44 468 GLY A C 1
ATOM 3801 O O . GLY A 1 468 ? -0.953 -21.876 63.789 1.00 91.44 468 GLY A O 1
ATOM 3802 N N . CYS A 1 469 ? 0.351 -21.694 61.972 1.00 95.19 469 CYS A N 1
ATOM 3803 C CA . CYS A 1 469 ? 0.483 -20.237 62.032 1.00 95.19 469 CYS A CA 1
ATOM 3804 C C . CYS A 1 469 ? -0.698 -19.546 61.347 1.00 95.19 469 CYS A C 1
ATOM 3806 O O . CYS A 1 469 ? -1.101 -19.948 60.258 1.00 95.19 469 CYS A O 1
ATOM 3808 N N . ILE A 1 470 ? -1.223 -18.477 61.942 1.00 96.12 470 ILE A N 1
ATOM 3809 C CA . ILE A 1 470 ? -2.336 -17.707 61.374 1.00 96.12 470 ILE A CA 1
ATOM 3810 C C . ILE A 1 470 ? -1.842 -16.905 60.161 1.00 96.12 470 ILE A C 1
ATOM 3812 O O . ILE A 1 470 ? -0.996 -16.025 60.290 1.00 96.12 470 ILE A O 1
ATOM 3816 N N . ILE A 1 471 ? -2.378 -17.183 58.973 1.00 94.38 471 ILE A N 1
ATOM 3817 C CA . ILE A 1 471 ? -2.036 -16.492 57.714 1.00 94.38 471 ILE A CA 1
ATOM 3818 C C . ILE A 1 471 ? -3.106 -15.485 57.272 1.00 94.38 471 ILE A C 1
ATOM 3820 O O . ILE A 1 471 ? -2.845 -14.619 56.439 1.00 94.38 471 ILE A O 1
ATOM 3824 N N . TYR A 1 472 ? -4.311 -15.583 57.832 1.00 93.75 472 TYR A N 1
ATOM 3825 C CA . TYR A 1 472 ? -5.399 -14.628 57.638 1.00 93.75 472 TYR A CA 1
ATOM 3826 C C . TYR A 1 472 ? -6.324 -14.651 58.854 1.00 93.75 472 TYR A C 1
ATOM 3828 O O . TYR A 1 472 ? -6.544 -15.710 59.439 1.00 93.75 472 TYR A O 1
ATOM 3836 N N . CYS A 1 473 ? -6.895 -13.502 59.206 1.00 93.81 473 CYS A N 1
ATOM 3837 C CA . CYS A 1 473 ? -7.993 -13.398 60.159 1.00 93.81 473 CYS A CA 1
ATOM 3838 C C . CYS A 1 473 ? -8.906 -12.215 59.815 1.00 93.81 473 CYS A C 1
ATOM 3840 O O . CYS A 1 473 ? -8.444 -11.201 59.278 1.00 93.81 473 CYS A O 1
ATOM 3842 N N . ASN A 1 474 ? -10.196 -12.356 60.120 1.00 93.94 474 ASN A N 1
ATOM 3843 C CA . ASN A 1 474 ? -11.180 -11.298 59.939 1.00 93.94 474 ASN A CA 1
ATOM 3844 C C . ASN A 1 474 ? -11.164 -10.285 61.106 1.00 93.94 474 ASN A C 1
ATOM 3846 O O . ASN A 1 474 ? -10.634 -10.574 62.185 1.00 93.94 474 ASN A O 1
ATOM 3850 N N . PRO A 1 475 ? -11.754 -9.088 60.930 1.00 94.06 475 PRO A N 1
ATOM 3851 C CA . PRO A 1 475 ? -11.777 -8.049 61.960 1.00 94.06 475 PRO A CA 1
ATOM 3852 C C . PRO A 1 475 ? -12.432 -8.474 63.281 1.00 94.06 475 PRO A C 1
ATOM 3854 O O . PRO A 1 475 ? -12.006 -8.000 64.334 1.00 94.06 475 PRO A O 1
ATOM 3857 N N . ALA A 1 476 ? -13.431 -9.366 63.257 1.00 93.44 476 ALA A N 1
ATOM 3858 C CA . ALA A 1 476 ? -14.081 -9.866 64.470 1.00 93.44 476 ALA A CA 1
ATOM 3859 C C . ALA A 1 476 ? -13.095 -10.610 65.385 1.00 93.44 476 ALA A C 1
ATOM 3861 O O . ALA A 1 476 ? -13.031 -10.319 66.581 1.00 93.44 476 ALA A O 1
ATOM 3862 N N . PHE A 1 477 ? -12.262 -11.486 64.812 1.00 94.44 477 PHE A N 1
ATOM 3863 C CA . PHE A 1 477 ? -11.224 -12.214 65.544 1.00 94.44 477 PHE A CA 1
ATOM 3864 C C . PHE A 1 477 ? -10.189 -11.270 66.174 1.00 94.44 477 PHE A C 1
ATOM 3866 O O . PHE A 1 477 ? -9.890 -11.374 67.364 1.00 94.44 477 PHE A O 1
ATOM 3873 N N . VAL A 1 478 ? -9.708 -10.286 65.402 1.00 93.56 478 VAL A N 1
ATOM 3874 C CA . VAL A 1 478 ? -8.750 -9.264 65.867 1.00 93.56 478 VAL A CA 1
ATOM 3875 C C . VAL A 1 478 ? -9.343 -8.453 67.024 1.00 93.56 478 VAL A C 1
ATOM 3877 O O . VAL A 1 478 ? -8.744 -8.330 68.093 1.00 93.56 478 VAL A O 1
ATOM 3880 N N . LYS A 1 479 ? -10.558 -7.924 66.831 1.00 92.19 479 LYS A N 1
ATOM 3881 C CA . LYS A 1 479 ? -11.229 -7.048 67.797 1.00 92.19 479 LYS A CA 1
ATOM 3882 C C . LYS A 1 479 ? -11.546 -7.772 69.102 1.00 92.19 479 LYS A C 1
ATOM 3884 O O . LYS A 1 479 ? -11.361 -7.189 70.168 1.00 92.19 479 LYS A O 1
ATOM 3889 N N . ARG A 1 480 ? -12.030 -9.016 69.034 1.00 93.19 480 ARG A N 1
ATOM 3890 C CA . ARG A 1 480 ? -12.470 -9.759 70.221 1.00 93.19 480 ARG A CA 1
ATOM 3891 C C . ARG A 1 480 ? -11.315 -10.281 71.070 1.00 93.19 480 ARG A C 1
ATOM 3893 O O . ARG A 1 480 ? -11.449 -10.295 72.293 1.00 93.19 480 ARG A O 1
ATOM 3900 N N . LEU A 1 481 ? -10.207 -10.683 70.445 1.00 92.69 481 LEU A N 1
ATOM 3901 C CA . LEU A 1 481 ? -9.012 -11.153 71.155 1.00 92.69 481 LEU A CA 1
ATOM 3902 C C . LEU A 1 481 ? -8.068 -10.016 71.582 1.00 92.69 481 LEU A C 1
ATOM 3904 O O . LEU A 1 481 ? -7.083 -10.265 72.272 1.00 92.69 481 LEU A O 1
ATOM 3908 N N . ALA A 1 482 ? -8.369 -8.768 71.209 1.00 92.06 482 ALA A N 1
ATOM 3909 C CA . ALA A 1 482 ? -7.610 -7.574 71.591 1.00 92.06 482 ALA A CA 1
ATOM 3910 C C . ALA A 1 482 ? -6.120 -7.590 71.175 1.00 92.06 482 ALA A C 1
ATOM 3912 O O . ALA A 1 482 ? -5.291 -6.913 71.788 1.00 92.06 482 ALA A O 1
ATOM 3913 N N . TYR A 1 483 ? -5.786 -8.329 70.116 1.00 93.12 483 TYR A N 1
ATOM 3914 C CA . TYR A 1 483 ? -4.480 -8.280 69.451 1.00 93.12 483 TYR A CA 1
ATOM 3915 C C . TYR A 1 483 ? -4.534 -7.353 68.234 1.00 93.12 483 TYR A C 1
ATOM 3917 O O . TYR A 1 483 ? -5.606 -7.109 67.681 1.00 93.12 483 TYR A O 1
ATOM 3925 N N . SER A 1 484 ? -3.384 -6.844 67.786 1.00 93.50 484 SER A N 1
ATOM 3926 C CA . SER A 1 484 ? -3.293 -6.218 66.463 1.00 93.50 484 SER A CA 1
ATOM 3927 C C . SER A 1 484 ? -3.272 -7.289 65.366 1.00 93.50 484 SER A C 1
ATOM 3929 O O . SER A 1 484 ? -2.913 -8.446 65.601 1.00 93.50 484 SER A O 1
ATOM 3931 N N . LYS A 1 485 ? -3.650 -6.916 64.138 1.00 92.56 485 LYS A N 1
ATOM 3932 C CA . LYS A 1 485 ? -3.612 -7.844 63.000 1.00 92.56 485 LYS A CA 1
ATOM 3933 C C . LYS A 1 485 ? -2.185 -8.330 62.732 1.00 92.56 485 LYS A C 1
ATOM 3935 O O . LYS A 1 485 ? -1.985 -9.503 62.445 1.00 92.56 485 LYS A O 1
ATOM 3940 N N . GLU A 1 486 ? -1.203 -7.444 62.856 1.00 92.94 486 GLU A N 1
ATOM 3941 C CA . GLU A 1 486 ? 0.222 -7.736 62.674 1.00 92.94 486 GLU A CA 1
ATOM 3942 C C . GLU A 1 486 ? 0.763 -8.679 63.752 1.00 92.94 486 GLU A C 1
ATOM 3944 O O . GLU A 1 486 ? 1.655 -9.465 63.463 1.00 92.94 486 GLU A O 1
ATOM 3949 N N . GLU A 1 487 ? 0.222 -8.620 64.974 1.00 92.69 487 GLU A N 1
ATOM 3950 C CA . GLU A 1 487 ? 0.576 -9.551 66.051 1.00 92.69 487 GLU A CA 1
ATOM 3951 C C . GLU A 1 487 ? 0.013 -10.952 65.793 1.00 92.69 487 GLU A C 1
ATOM 3953 O O . GLU A 1 487 ? 0.696 -11.940 66.040 1.00 92.69 487 GLU A O 1
ATOM 3958 N N . LEU A 1 488 ? -1.228 -11.042 65.300 1.00 93.94 488 LEU A N 1
ATOM 3959 C CA . LEU A 1 488 ? -1.879 -12.324 65.024 1.00 93.94 488 LEU A CA 1
ATOM 3960 C C . LEU A 1 488 ? -1.301 -13.015 63.789 1.00 93.94 488 LEU A C 1
ATOM 3962 O O . LEU A 1 488 ? -1.177 -14.235 63.780 1.00 93.94 488 LEU A O 1
ATOM 3966 N N . LEU A 1 489 ? -0.951 -12.269 62.740 1.00 94.06 489 LEU A N 1
ATOM 3967 C CA . LEU A 1 489 ? -0.380 -12.854 61.529 1.00 94.06 489 LEU A CA 1
ATOM 3968 C C . LEU A 1 489 ? 1.002 -13.464 61.817 1.00 94.06 489 LEU A C 1
ATOM 3970 O O . LEU A 1 489 ? 1.934 -12.783 62.226 1.00 94.06 489 LEU A O 1
ATOM 3974 N N . GLY A 1 490 ? 1.136 -14.766 61.571 1.00 92.38 490 GLY A N 1
ATOM 3975 C CA . GLY A 1 490 ? 2.329 -15.561 61.864 1.00 92.38 490 GLY A CA 1
ATOM 3976 C C . GLY A 1 490 ? 2.341 -16.199 63.257 1.00 92.38 490 GLY A C 1
ATOM 3977 O O . GLY A 1 490 ? 3.093 -17.153 63.461 1.00 92.38 490 GLY A O 1
ATOM 3978 N N . MET A 1 491 ? 1.484 -15.753 64.183 1.00 95.38 491 MET A N 1
ATOM 3979 C CA . MET A 1 491 ? 1.339 -16.365 65.507 1.00 95.38 491 MET A CA 1
ATOM 3980 C C . MET A 1 491 ? 0.837 -17.803 65.374 1.00 95.38 491 MET A C 1
ATOM 3982 O O . MET A 1 491 ? -0.061 -18.088 64.573 1.00 95.38 491 MET A O 1
ATOM 3986 N N . ASN A 1 492 ? 1.405 -18.722 66.156 1.00 94.81 492 ASN A N 1
ATOM 3987 C CA . ASN A 1 492 ? 0.906 -20.088 66.189 1.00 94.81 492 ASN A CA 1
ATOM 3988 C C . ASN A 1 492 ? -0.409 -20.148 66.980 1.00 94.81 492 ASN A C 1
ATOM 3990 O O . ASN A 1 492 ? -0.486 -19.643 68.097 1.00 94.81 492 ASN A O 1
ATOM 3994 N N . ILE A 1 493 ? -1.436 -20.804 66.436 1.00 93.44 493 ILE A N 1
ATOM 3995 C CA . ILE A 1 493 ? -2.771 -20.884 67.054 1.00 93.44 493 ILE A CA 1
ATOM 3996 C C . ILE A 1 493 ? -2.744 -21.460 68.481 1.00 93.44 493 ILE A C 1
ATOM 3998 O O . ILE A 1 493 ? -3.592 -21.126 69.307 1.00 93.44 493 ILE A O 1
ATOM 4002 N N . LEU A 1 494 ? -1.749 -22.298 68.797 1.00 92.25 494 LEU A N 1
ATOM 4003 C CA . LEU A 1 494 ? -1.573 -22.894 70.122 1.00 92.25 494 LEU A CA 1
ATOM 4004 C C . LEU A 1 494 ? -1.197 -21.865 71.199 1.00 92.25 494 LEU A C 1
ATOM 4006 O O . LEU A 1 494 ? -1.397 -22.136 72.382 1.00 92.25 494 LEU A O 1
ATOM 4010 N N . GLU A 1 495 ? -0.679 -20.695 70.814 1.00 91.50 495 GLU A N 1
ATOM 4011 C CA . GLU A 1 495 ? -0.372 -19.592 71.736 1.00 91.50 495 GLU A CA 1
ATOM 4012 C C . GLU A 1 495 ? -1.634 -18.922 72.289 1.00 91.50 495 GLU A C 1
ATOM 4014 O O . GLU A 1 495 ? -1.593 -18.349 73.376 1.00 91.50 495 GLU A O 1
ATOM 4019 N N . LEU A 1 496 ? -2.765 -19.055 71.589 1.00 91.75 496 LEU A N 1
ATOM 4020 C CA . LEU A 1 496 ? -4.062 -18.546 72.033 1.00 91.75 496 LEU A CA 1
ATOM 4021 C C . LEU A 1 496 ? -4.783 -19.505 72.993 1.00 91.75 496 LEU A C 1
ATOM 4023 O O . LEU A 1 496 ? -5.887 -19.203 73.424 1.00 91.75 496 LEU A O 1
ATOM 4027 N N . CYS A 1 497 ? -4.204 -20.656 73.342 1.00 89.06 497 CYS A N 1
ATOM 4028 C CA . CYS A 1 497 ? -4.813 -21.636 74.249 1.00 89.06 497 CYS A CA 1
ATOM 4029 C C . CYS A 1 497 ? -4.162 -21.597 75.645 1.00 89.06 497 CYS A C 1
ATOM 4031 O O . CYS A 1 497 ? -2.993 -21.237 75.800 1.00 89.06 497 CYS A O 1
ATOM 4033 N N . ALA A 1 498 ? -4.872 -22.053 76.685 1.00 87.69 498 ALA A N 1
ATOM 4034 C CA . ALA A 1 498 ? -4.270 -22.217 78.011 1.00 87.69 498 ALA A CA 1
ATOM 4035 C C . ALA A 1 498 ? -3.104 -23.221 77.974 1.00 87.69 498 ALA A C 1
ATOM 4037 O O . ALA A 1 498 ? -3.204 -24.287 77.364 1.00 87.69 498 ALA A O 1
ATOM 4038 N N . ARG A 1 499 ? -2.032 -22.958 78.739 1.00 84.00 499 ARG A N 1
ATOM 4039 C CA . ARG A 1 499 ? -0.888 -23.890 78.859 1.00 84.00 499 ARG A CA 1
ATOM 4040 C C . ARG A 1 499 ? -1.298 -25.302 79.292 1.00 84.00 499 ARG A C 1
ATOM 4042 O O . ARG A 1 499 ? -0.669 -26.267 78.873 1.00 84.00 499 ARG A O 1
ATOM 4049 N N . SER A 1 500 ? -2.349 -25.432 80.105 1.00 85.94 500 SER A N 1
ATOM 4050 C CA . SER A 1 500 ? -2.900 -26.725 80.534 1.00 85.94 500 SER A CA 1
ATOM 4051 C C . SER A 1 500 ? -3.571 -27.513 79.403 1.00 85.94 500 SER A C 1
ATOM 4053 O O . SER A 1 500 ? -3.618 -28.737 79.477 1.00 85.94 500 SER A O 1
ATOM 4055 N N . GLN A 1 501 ? -4.059 -26.837 78.359 1.00 86.69 501 GLN A N 1
ATOM 4056 C CA . GLN A 1 501 ? -4.785 -27.426 77.226 1.00 86.69 501 GLN A CA 1
ATOM 4057 C C . GLN A 1 501 ? -3.926 -27.531 75.956 1.00 86.69 501 GLN A C 1
ATOM 4059 O O . GLN A 1 501 ? -4.365 -28.095 74.959 1.00 86.69 501 GLN A O 1
ATOM 4064 N N . MET A 1 502 ? -2.682 -27.043 75.978 1.00 86.69 502 MET A N 1
ATOM 4065 C CA . MET A 1 502 ? -1.813 -26.968 74.796 1.00 86.69 502 MET A CA 1
ATOM 4066 C C . MET A 1 502 ? -1.545 -28.336 74.143 1.00 86.69 502 MET A C 1
ATOM 4068 O O . MET A 1 502 ? -1.538 -28.445 72.920 1.00 86.69 502 MET A O 1
ATOM 4072 N N . LEU A 1 503 ? -1.371 -29.397 74.944 1.00 87.62 503 LEU A N 1
ATOM 4073 C CA . LEU A 1 503 ? -1.185 -30.768 74.439 1.00 87.62 503 LEU A CA 1
ATOM 4074 C C . LEU A 1 503 ? -2.444 -31.306 73.747 1.00 87.62 503 LEU A C 1
ATOM 4076 O O . LEU A 1 503 ? -2.350 -32.007 72.739 1.00 87.62 503 LEU A O 1
ATOM 4080 N N . GLU A 1 504 ? -3.618 -30.975 74.281 1.00 88.62 504 GLU A N 1
ATOM 4081 C CA . GLU A 1 504 ? -4.898 -31.341 73.683 1.00 88.62 504 GLU A CA 1
ATOM 4082 C C . GLU A 1 504 ? -5.129 -30.562 72.383 1.00 88.62 504 GLU A C 1
ATOM 4084 O O . GLU A 1 504 ? -5.430 -31.171 71.357 1.00 88.62 504 GLU A O 1
ATOM 4089 N N . ALA A 1 505 ? -4.870 -29.252 72.384 1.00 88.31 505 ALA A N 1
ATOM 4090 C CA . ALA A 1 505 ? -4.951 -28.396 71.203 1.00 88.31 505 ALA A CA 1
ATOM 4091 C C . ALA A 1 505 ? -4.022 -28.863 70.073 1.00 88.31 505 ALA A C 1
ATOM 4093 O O . ALA A 1 505 ? -4.457 -28.986 68.929 1.00 88.31 505 ALA A O 1
ATOM 4094 N N . ALA A 1 506 ? -2.770 -29.213 70.391 1.00 89.56 506 ALA A N 1
ATOM 4095 C CA . ALA A 1 506 ? -1.814 -29.739 69.417 1.00 89.56 506 ALA A CA 1
ATOM 4096 C C . ALA A 1 506 ? -2.278 -31.074 68.812 1.00 89.56 506 ALA A C 1
ATOM 4098 O O . ALA A 1 506 ? -2.132 -31.304 67.608 1.00 89.56 506 ALA A O 1
ATOM 4099 N N . ARG A 1 507 ? -2.884 -31.949 69.627 1.00 89.25 507 ARG A N 1
ATOM 4100 C CA . ARG A 1 507 ? -3.465 -33.210 69.151 1.00 89.25 507 ARG A CA 1
ATOM 4101 C C . ARG A 1 507 ? -4.649 -32.963 68.216 1.00 89.25 507 ARG A C 1
ATOM 4103 O O . ARG A 1 507 ? -4.702 -33.570 67.152 1.00 89.25 507 ARG A O 1
ATOM 4110 N N . ILE A 1 508 ? -5.561 -32.060 68.581 1.00 88.00 508 ILE A N 1
ATOM 4111 C CA . ILE A 1 508 ? -6.710 -31.691 67.741 1.00 88.00 508 ILE A CA 1
ATOM 4112 C C . ILE A 1 508 ? -6.248 -31.083 66.418 1.00 88.00 508 ILE A C 1
ATOM 4114 O O . ILE A 1 508 ? -6.778 -31.445 65.368 1.00 88.00 508 ILE A O 1
ATOM 4118 N N . PHE A 1 509 ? -5.243 -30.207 66.449 1.00 89.50 509 PHE A N 1
ATOM 4119 C CA . PHE A 1 509 ? -4.663 -29.622 65.245 1.00 89.50 509 PHE A CA 1
ATOM 4120 C C . PHE A 1 509 ? -4.067 -30.703 64.331 1.00 89.50 509 PHE A C 1
ATOM 4122 O O . PHE A 1 509 ? -4.411 -30.761 63.154 1.00 89.50 509 PHE A O 1
ATOM 4129 N N . SER A 1 510 ? -3.263 -31.622 64.877 1.00 89.31 510 SER A N 1
ATOM 4130 C CA . SER A 1 510 ? -2.693 -32.752 64.125 1.00 89.31 510 SER A CA 1
ATOM 4131 C C . SER A 1 510 ? -3.773 -33.652 63.507 1.00 89.31 510 SER A C 1
ATOM 4133 O O . SER A 1 510 ? -3.709 -33.985 62.321 1.00 89.31 510 SER A O 1
ATOM 4135 N N . ASP A 1 511 ? -4.823 -33.981 64.269 1.00 88.88 511 ASP A N 1
ATOM 4136 C CA . ASP A 1 511 ? -5.967 -34.746 63.763 1.00 88.88 511 ASP A CA 1
ATOM 4137 C C . ASP A 1 511 ? -6.732 -33.977 62.670 1.00 88.88 511 ASP A C 1
ATOM 4139 O O . ASP A 1 511 ? -7.245 -34.595 61.737 1.00 88.88 511 ASP A O 1
ATOM 4143 N N . THR A 1 512 ? -6.775 -32.644 62.740 1.00 87.62 512 THR A N 1
ATOM 4144 C CA . THR A 1 512 ? -7.399 -31.779 61.723 1.00 87.62 512 THR A CA 1
ATOM 4145 C C . THR A 1 512 ? -6.586 -31.734 60.434 1.00 87.62 512 THR A C 1
ATOM 4147 O O . THR A 1 512 ? -7.145 -31.930 59.354 1.00 87.62 512 THR A O 1
ATOM 4150 N N . VAL A 1 513 ? -5.261 -31.574 60.529 1.00 86.62 513 VAL A N 1
ATOM 4151 C CA . VAL A 1 513 ? -4.338 -31.659 59.382 1.00 86.62 513 VAL A CA 1
ATOM 4152 C C . VAL A 1 513 ? -4.451 -33.025 58.696 1.00 86.62 513 VAL A C 1
ATOM 4154 O O . VAL A 1 513 ? -4.466 -33.108 57.467 1.00 86.62 513 VAL A O 1
ATOM 4157 N N . ALA A 1 514 ? -4.591 -34.098 59.481 1.00 87.25 514 ALA A N 1
ATOM 4158 C CA . ALA A 1 514 ? -4.786 -35.460 58.987 1.00 87.25 514 ALA A CA 1
ATOM 4159 C C . ALA A 1 514 ? -6.223 -35.761 58.502 1.00 87.25 514 ALA A C 1
ATOM 4161 O O . ALA A 1 514 ? -6.488 -36.888 58.081 1.00 87.25 514 ALA A O 1
ATOM 4162 N N . GLY A 1 515 ? -7.156 -34.802 58.587 1.00 83.69 515 GLY A N 1
ATOM 4163 C CA . GLY A 1 515 ? -8.555 -34.955 58.167 1.00 83.69 515 GLY A CA 1
ATOM 4164 C C . GLY A 1 515 ? -9.406 -35.874 59.055 1.00 83.69 515 GLY A C 1
ATOM 4165 O O . GLY A 1 515 ? -10.485 -36.297 58.648 1.00 83.69 515 GLY A O 1
ATOM 4166 N N . LYS A 1 516 ? -8.933 -36.213 60.258 1.00 85.44 516 LYS A N 1
ATOM 4167 C CA . LYS A 1 516 ? -9.594 -37.121 61.212 1.00 85.44 516 LYS A CA 1
ATOM 4168 C C . LYS A 1 516 ? -10.569 -36.409 62.149 1.00 85.44 516 LYS A C 1
ATOM 4170 O O . LYS A 1 516 ? -11.435 -37.061 62.729 1.00 85.44 516 LYS A O 1
ATOM 4175 N N . ARG A 1 517 ? -10.423 -35.094 62.323 1.00 83.38 517 ARG A N 1
ATOM 4176 C CA . ARG A 1 517 ? -11.254 -34.264 63.207 1.00 83.38 517 ARG A CA 1
ATOM 4177 C C . ARG A 1 517 ? -11.485 -32.898 62.565 1.00 83.38 517 ARG A C 1
ATOM 4179 O O . ARG A 1 517 ? -10.594 -32.368 61.924 1.00 83.38 517 ARG A O 1
ATOM 4186 N N . SER A 1 518 ? -12.679 -32.336 62.723 1.00 84.19 518 SER A N 1
ATOM 4187 C CA . SER A 1 518 ? -13.050 -31.038 62.129 1.00 84.19 518 SER A CA 1
ATOM 4188 C C . SER A 1 518 ? -13.698 -30.086 63.135 1.00 84.19 518 SER A C 1
ATOM 4190 O O . SER A 1 518 ? -14.272 -29.073 62.742 1.00 84.19 518 SER A O 1
ATOM 4192 N N . PHE A 1 519 ? -13.685 -30.444 64.422 1.00 89.94 519 PHE A N 1
ATOM 4193 C CA . PHE A 1 519 ? -14.378 -29.726 65.487 1.00 89.94 519 PHE A CA 1
ATOM 4194 C C . PHE A 1 519 ? -13.555 -29.703 66.781 1.00 89.94 519 PHE A C 1
ATOM 4196 O O . PHE A 1 519 ? -12.988 -30.731 67.181 1.00 89.94 519 PHE A O 1
ATOM 4203 N N . SER A 1 520 ? -13.535 -28.539 67.427 1.00 89.44 520 SER A N 1
ATOM 4204 C CA . SER A 1 520 ? -12.848 -28.240 68.684 1.00 89.44 520 SER A CA 1
ATOM 4205 C C . SER A 1 520 ? -13.652 -27.228 69.498 1.00 89.44 520 SER A C 1
ATOM 4207 O O . SER A 1 520 ? -14.186 -26.285 68.929 1.00 89.44 520 SER A O 1
ATOM 4209 N N . ASP A 1 521 ? -13.682 -27.381 70.812 1.00 89.62 521 ASP A N 1
ATOM 4210 C CA . ASP A 1 521 ? -14.314 -26.485 71.789 1.00 89.62 521 ASP A CA 1
ATOM 4211 C C . ASP A 1 521 ? -13.280 -25.829 72.728 1.00 89.62 521 ASP A C 1
ATOM 4213 O O . ASP A 1 521 ? -13.611 -25.320 73.800 1.00 89.62 521 ASP A O 1
ATOM 4217 N N . ILE A 1 522 ? -11.999 -25.852 72.339 1.00 90.75 522 ILE A N 1
ATOM 4218 C CA . ILE A 1 522 ? -10.921 -25.256 73.132 1.00 90.75 522 ILE A CA 1
ATOM 4219 C C . ILE A 1 522 ? -11.082 -23.728 73.150 1.00 90.75 522 ILE A C 1
ATOM 4221 O O . ILE A 1 522 ? -11.070 -23.114 72.080 1.00 90.75 522 ILE A O 1
ATOM 4225 N N . PRO A 1 523 ? -11.189 -23.101 74.338 1.00 91.25 523 PRO A N 1
ATOM 4226 C CA . PRO A 1 523 ? -11.327 -21.657 74.456 1.00 91.25 523 PRO A CA 1
ATOM 4227 C C . PRO A 1 523 ? -10.050 -20.940 74.011 1.00 91.25 523 PRO A C 1
ATOM 4229 O O . PRO A 1 523 ? -8.935 -21.375 74.318 1.00 91.25 523 PRO A O 1
ATOM 4232 N N . PHE A 1 524 ? -10.223 -19.799 73.346 1.00 94.12 524 PHE A N 1
ATOM 4233 C CA . PHE A 1 524 ? -9.124 -18.874 73.082 1.00 94.12 524 PHE A CA 1
ATOM 4234 C C . PHE A 1 524 ? -8.876 -17.976 74.293 1.00 94.12 524 PHE A C 1
ATOM 4236 O O . PHE A 1 524 ? -9.751 -17.794 75.132 1.00 94.12 524 PHE A O 1
ATOM 4243 N N . PHE A 1 525 ? -7.692 -17.391 74.383 1.00 92.62 525 PHE A N 1
ATOM 4244 C CA . PHE A 1 525 ? -7.342 -16.382 75.370 1.00 92.62 525 PHE A CA 1
ATOM 4245 C C . PHE A 1 525 ? -7.035 -15.080 74.646 1.00 92.62 525 PHE A C 1
ATOM 4247 O O . PHE A 1 525 ? -6.260 -15.053 73.690 1.00 92.62 525 PHE A O 1
ATOM 4254 N N . ASP A 1 526 ? -7.679 -14.006 75.091 1.00 92.69 526 ASP A N 1
ATOM 4255 C CA . ASP A 1 526 ? -7.370 -12.670 74.601 1.00 92.69 526 ASP A CA 1
ATOM 4256 C C . ASP A 1 526 ? -6.015 -12.176 75.147 1.00 92.69 526 ASP A C 1
ATOM 4258 O O . ASP A 1 526 ? -5.411 -12.785 76.038 1.00 92.69 526 ASP A O 1
ATOM 4262 N N . LYS A 1 527 ? -5.539 -11.035 74.642 1.00 91.00 527 LYS A N 1
ATOM 4263 C CA . LYS A 1 527 ? -4.254 -10.437 75.045 1.00 91.00 527 LYS A CA 1
ATOM 4264 C C . LYS A 1 527 ? -4.151 -10.129 76.546 1.00 91.00 527 LYS A C 1
ATOM 4266 O O . LYS A 1 527 ? -3.046 -10.021 77.076 1.00 91.00 527 LYS A O 1
ATOM 4271 N N . ASN A 1 528 ? -5.284 -9.991 77.235 1.00 89.44 528 ASN A N 1
ATOM 4272 C CA . ASN A 1 528 ? -5.358 -9.727 78.672 1.00 89.44 528 ASN A CA 1
ATOM 4273 C C . ASN A 1 528 ? -5.470 -11.018 79.506 1.00 89.44 528 ASN A C 1
ATOM 4275 O O . ASN A 1 528 ? -5.534 -10.946 80.734 1.00 89.44 528 ASN A O 1
ATOM 4279 N N . GLY A 1 529 ? -5.482 -12.191 78.864 1.00 86.44 529 GLY A N 1
ATOM 4280 C CA . GLY A 1 529 ? -5.605 -13.493 79.513 1.00 86.44 529 GLY A CA 1
ATOM 4281 C C . GLY A 1 529 ? -7.041 -13.880 79.877 1.00 86.44 529 GLY A C 1
ATOM 4282 O O . GLY A 1 529 ? -7.231 -14.766 80.712 1.00 86.44 529 GLY A O 1
ATOM 4283 N N . ILE A 1 530 ? -8.052 -13.242 79.282 1.00 89.75 530 ILE A N 1
ATOM 4284 C CA . ILE A 1 530 ? -9.462 -13.595 79.478 1.00 89.75 530 ILE A CA 1
ATOM 4285 C C . ILE A 1 530 ? -9.828 -14.726 78.516 1.00 89.75 530 ILE A C 1
ATOM 4287 O O . ILE A 1 530 ? -9.577 -14.640 77.313 1.00 89.75 530 ILE A O 1
ATOM 4291 N N . ALA A 1 531 ? -10.448 -15.780 79.049 1.00 91.00 531 ALA A N 1
ATOM 4292 C CA . ALA A 1 531 ? -10.934 -16.895 78.247 1.00 91.00 531 ALA A CA 1
ATOM 4293 C C . ALA A 1 531 ? -12.141 -16.476 77.389 1.00 91.00 531 ALA A C 1
ATOM 4295 O O . ALA A 1 531 ? -13.103 -15.881 77.878 1.00 91.00 531 ALA A O 1
ATOM 4296 N N . VAL A 1 532 ? -12.090 -16.837 76.114 1.00 92.06 532 VAL A N 1
ATOM 4297 C CA . VAL A 1 532 ? -13.116 -16.651 75.092 1.00 92.06 532 VAL A CA 1
ATOM 4298 C C . VAL A 1 532 ? -13.589 -18.048 74.681 1.00 92.06 532 VAL A C 1
ATOM 4300 O O . VAL A 1 532 ? -12.912 -18.715 73.893 1.00 92.06 532 VAL A O 1
ATOM 4303 N N . PRO A 1 533 ? -14.693 -18.552 75.262 1.00 92.75 533 PRO A N 1
ATOM 4304 C CA . PRO A 1 533 ? -15.214 -19.872 74.930 1.00 92.75 533 PRO A CA 1
ATOM 4305 C C . PRO A 1 533 ? -15.725 -19.879 73.491 1.00 92.75 533 PRO A C 1
ATOM 4307 O O . PRO A 1 533 ? -16.555 -19.054 73.114 1.00 92.75 533 PRO A O 1
ATOM 4310 N N . VAL A 1 534 ? -15.223 -20.807 72.680 1.00 93.19 534 VAL A N 1
ATOM 4311 C CA . VAL A 1 534 ? -15.541 -20.884 71.254 1.00 93.19 534 VAL A CA 1
ATOM 4312 C C . VAL A 1 534 ? -15.807 -22.315 70.818 1.00 93.19 534 VAL A C 1
ATOM 4314 O O . VAL A 1 534 ? -15.159 -23.245 71.287 1.00 93.19 534 VAL A O 1
ATOM 4317 N N . GLU A 1 535 ? -16.695 -22.482 69.846 1.00 94.06 535 GLU A N 1
ATOM 4318 C CA . GLU A 1 535 ? -16.766 -23.693 69.032 1.00 94.06 535 GLU A CA 1
ATOM 4319 C C . GLU A 1 535 ? -16.088 -23.427 67.695 1.00 94.06 535 GLU A C 1
ATOM 4321 O O . GLU A 1 535 ? -16.542 -22.594 66.914 1.00 94.06 535 GLU A O 1
ATOM 4326 N N . THR A 1 536 ? -15.004 -24.141 67.421 1.00 94.00 536 THR A N 1
ATOM 4327 C CA . THR A 1 536 ? -14.217 -24.022 66.196 1.00 94.00 536 THR A CA 1
ATOM 4328 C C . THR A 1 536 ? -14.498 -25.194 65.274 1.00 94.00 536 THR A C 1
ATOM 4330 O O . THR A 1 536 ? -14.254 -26.354 65.619 1.00 94.00 536 THR A O 1
ATOM 4333 N N . ARG A 1 537 ? -14.950 -24.890 64.057 1.00 94.44 537 ARG A N 1
ATOM 4334 C CA . ARG A 1 537 ? -14.978 -25.835 62.945 1.00 94.44 537 ARG A CA 1
ATOM 4335 C C . ARG A 1 537 ? -13.806 -25.554 62.017 1.00 94.44 537 ARG A C 1
ATOM 4337 O O . ARG A 1 537 ? -13.633 -24.431 61.553 1.00 94.44 537 ARG A O 1
ATOM 4344 N N . SER A 1 538 ? -13.048 -26.594 61.704 1.00 93.44 538 SER A N 1
ATOM 4345 C CA . SER A 1 538 ? -11.856 -26.503 60.864 1.00 93.44 538 SER A CA 1
ATOM 4346 C C . SER A 1 538 ? -11.951 -27.475 59.701 1.00 93.44 538 SER A C 1
ATOM 4348 O O . SER A 1 538 ? -12.347 -28.629 59.873 1.00 93.44 538 SER A O 1
ATOM 4350 N N . VAL A 1 539 ? -11.590 -27.009 58.509 1.00 91.75 539 VAL A N 1
ATOM 4351 C CA . VAL A 1 539 ? -11.612 -27.808 57.282 1.00 91.75 539 VAL A CA 1
ATOM 4352 C C . VAL A 1 539 ? -10.301 -27.605 56.536 1.00 91.75 539 VAL A C 1
ATOM 4354 O O . VAL A 1 539 ? -9.830 -26.476 56.394 1.00 91.75 539 VAL A O 1
ATOM 4357 N N . LYS A 1 540 ? -9.711 -28.699 56.046 1.00 90.62 540 LYS A N 1
ATOM 4358 C CA . LYS A 1 540 ? -8.560 -28.628 55.145 1.00 90.62 540 LYS A CA 1
ATOM 4359 C C . LYS A 1 540 ? -9.024 -28.102 53.785 1.00 90.62 540 LYS A C 1
ATOM 4361 O O . LYS A 1 540 ? -9.966 -28.637 53.204 1.00 90.62 540 LYS A O 1
ATOM 4366 N N . GLY A 1 541 ? -8.357 -27.072 53.291 1.00 89.19 541 GLY A N 1
ATOM 4367 C CA . GLY A 1 541 ? -8.650 -26.448 52.010 1.00 89.19 541 GLY A CA 1
ATOM 4368 C C . GLY A 1 541 ? -7.396 -25.856 51.384 1.00 89.19 541 GLY A C 1
ATOM 4369 O O . GLY A 1 541 ? -6.271 -26.221 51.727 1.00 89.19 541 GLY A O 1
ATOM 4370 N N . GLU A 1 542 ? -7.611 -24.927 50.465 1.00 89.00 542 GLU A N 1
ATOM 4371 C CA . GLU A 1 542 ? -6.553 -24.206 49.773 1.00 89.00 542 GLU A CA 1
ATOM 4372 C C . GLU A 1 542 ? -6.784 -22.703 49.939 1.00 89.00 542 GLU A C 1
ATOM 4374 O O . GLU A 1 542 ? -7.914 -22.223 49.826 1.00 89.00 542 GLU A O 1
ATOM 4379 N N . TRP A 1 543 ? -5.717 -21.961 50.226 1.00 87.06 543 TRP A N 1
ATOM 4380 C CA . TRP A 1 543 ? -5.738 -20.506 50.329 1.00 87.06 543 TRP A CA 1
ATOM 4381 C C . TRP A 1 543 ? -4.551 -19.926 49.564 1.00 87.06 543 TRP A C 1
ATOM 4383 O O . TRP A 1 543 ? -3.406 -20.303 49.807 1.00 87.06 543 TRP A O 1
ATOM 4393 N N . ASN A 1 544 ? -4.815 -19.018 48.620 1.00 82.94 544 ASN A N 1
ATOM 4394 C CA . ASN A 1 544 ? -3.801 -18.416 47.743 1.00 82.94 544 ASN A CA 1
ATOM 4395 C C . ASN A 1 544 ? -2.887 -19.427 47.012 1.00 82.94 544 ASN A C 1
ATOM 4397 O O . ASN A 1 544 ? -1.721 -19.122 46.769 1.00 82.94 544 ASN A O 1
ATOM 4401 N N . GLY A 1 545 ? -3.387 -20.614 46.654 1.00 81.81 545 GLY A N 1
ATOM 4402 C CA . GLY A 1 545 ? -2.588 -21.632 45.955 1.00 81.81 545 GLY A CA 1
ATOM 4403 C C . GLY A 1 545 ? -1.857 -22.629 46.866 1.00 81.81 545 GLY A C 1
ATOM 4404 O O . GLY A 1 545 ? -1.124 -23.483 46.371 1.00 81.81 545 GLY A O 1
ATOM 4405 N N . TYR A 1 546 ? -1.998 -22.503 48.190 1.00 85.88 546 TYR A N 1
ATOM 4406 C CA . TYR A 1 546 ? -1.285 -23.319 49.176 1.00 85.88 546 TYR A CA 1
ATOM 4407 C C . TYR A 1 546 ? -2.255 -24.089 50.070 1.00 85.88 546 TYR A C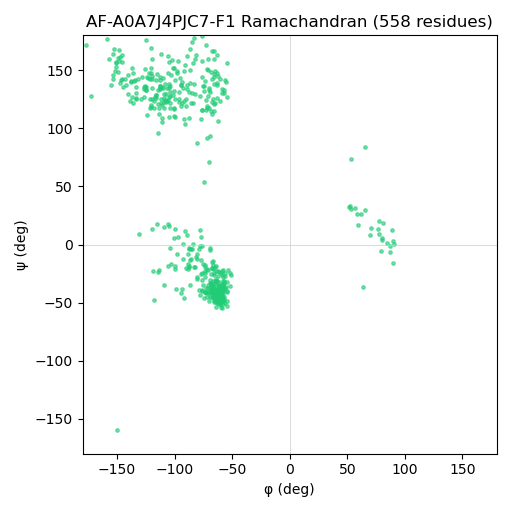 1
ATOM 4409 O O . TYR A 1 546 ? -3.339 -23.595 50.390 1.00 85.88 546 TYR A O 1
ATOM 4417 N N . GLU A 1 547 ? -1.853 -25.286 50.513 1.00 90.94 547 GLU A N 1
ATOM 4418 C CA . GLU A 1 547 ? -2.618 -26.036 51.513 1.00 90.94 547 GLU A CA 1
ATOM 4419 C C . GLU A 1 547 ? -2.767 -25.209 52.794 1.00 90.94 547 GLU A C 1
ATOM 4421 O O . GLU A 1 547 ? -1.789 -24.698 53.343 1.00 90.94 547 GLU A O 1
ATOM 4426 N N . ALA A 1 548 ? -3.999 -25.103 53.281 1.00 94.19 548 ALA A N 1
ATOM 4427 C CA . ALA A 1 548 ? -4.327 -24.336 54.469 1.00 94.19 548 ALA A CA 1
ATOM 4428 C C . ALA A 1 548 ? -5.466 -24.998 55.250 1.00 94.19 548 ALA A C 1
ATOM 4430 O O . ALA A 1 548 ? -6.206 -25.841 54.734 1.00 94.19 548 ALA A O 1
ATOM 4431 N N . ILE A 1 549 ? -5.630 -24.598 56.507 1.00 94.12 549 ILE A N 1
ATOM 4432 C CA . ILE A 1 549 ? -6.781 -24.985 57.323 1.00 94.12 549 ILE A CA 1
ATOM 4433 C C . ILE A 1 549 ? -7.659 -23.755 57.503 1.00 94.12 549 ILE A C 1
ATOM 4435 O O . ILE A 1 549 ? -7.228 -22.760 58.081 1.00 94.12 549 ILE A O 1
ATOM 4439 N N . ILE A 1 550 ? -8.887 -23.825 56.997 1.00 94.00 550 ILE A N 1
ATOM 4440 C CA . ILE A 1 550 ? -9.881 -22.760 57.120 1.00 94.00 550 ILE A CA 1
ATOM 4441 C C . ILE A 1 550 ? -10.677 -23.026 58.395 1.00 94.00 550 ILE A C 1
ATOM 4443 O O . ILE A 1 550 ? -11.308 -24.079 58.529 1.00 94.00 550 ILE A O 1
ATOM 4447 N N . CYS A 1 551 ? -10.630 -22.080 59.328 1.00 94.50 551 CYS A N 1
ATOM 4448 C CA . CYS A 1 551 ? -11.249 -22.187 60.639 1.00 94.50 551 CYS A CA 1
ATOM 4449 C C . CYS A 1 551 ? -12.340 -21.130 60.799 1.00 94.50 551 CYS A C 1
ATOM 4451 O O . CYS A 1 551 ? -12.108 -19.941 60.586 1.00 94.50 551 CYS A O 1
ATOM 4453 N N . LEU A 1 552 ? -13.522 -21.580 61.208 1.00 94.69 552 LEU A N 1
ATOM 4454 C CA . LEU A 1 552 ? -14.627 -20.727 61.618 1.00 94.69 552 LEU A CA 1
ATOM 4455 C C . LEU A 1 552 ? -14.939 -21.031 63.080 1.00 94.69 552 LEU A C 1
ATOM 4457 O O . LEU A 1 552 ? -15.328 -22.159 63.397 1.00 94.69 552 LEU A O 1
ATOM 4461 N N . SER A 1 553 ? -14.777 -20.043 63.952 1.00 94.50 553 SER A N 1
ATOM 4462 C CA . SER A 1 553 ? -15.082 -20.167 65.374 1.00 94.50 553 SER A 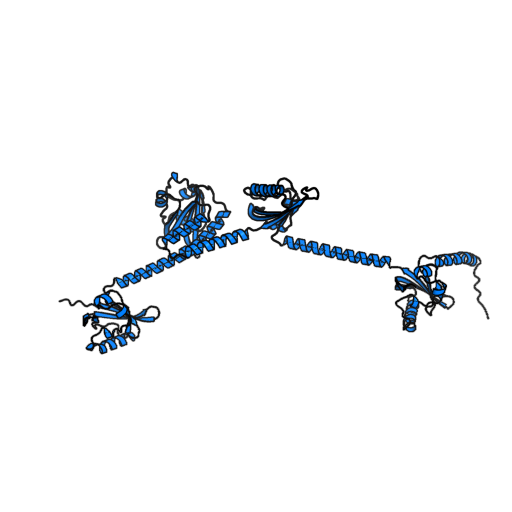CA 1
ATOM 4463 C C . SER A 1 553 ? -16.230 -19.259 65.774 1.00 94.50 553 SER A C 1
ATOM 4465 O O . SER A 1 553 ? -16.236 -18.076 65.450 1.00 94.50 553 SER A O 1
ATOM 4467 N N . ARG A 1 554 ? -17.188 -19.803 66.518 1.00 93.25 554 ARG A N 1
ATOM 4468 C CA . ARG A 1 554 ? -18.298 -19.045 67.095 1.00 93.25 554 ARG A CA 1
ATOM 4469 C C . ARG A 1 554 ? -18.116 -18.939 68.598 1.00 93.25 554 ARG A C 1
ATOM 4471 O O . ARG A 1 554 ? -17.898 -19.955 69.250 1.00 93.25 554 ARG A O 1
ATOM 4478 N N . GLU A 1 555 ? -18.213 -17.731 69.141 1.00 90.56 555 GLU A N 1
ATOM 4479 C CA . GLU A 1 555 ? -18.189 -17.522 70.590 1.00 90.56 555 GLU A CA 1
ATOM 4480 C C . GLU A 1 555 ? -19.469 -18.075 71.232 1.00 90.56 555 GLU A C 1
ATOM 4482 O O . GLU A 1 555 ? -20.581 -17.812 70.769 1.00 90.56 555 GLU A O 1
ATOM 4487 N N . ILE A 1 556 ? -19.313 -18.858 72.299 1.00 87.50 556 ILE A N 1
ATOM 4488 C CA . ILE A 1 556 ? -20.429 -19.410 73.066 1.00 87.50 556 ILE A CA 1
ATOM 4489 C C . ILE A 1 556 ? -20.758 -18.413 74.176 1.00 87.50 556 ILE A C 1
ATOM 4491 O O . ILE A 1 556 ? -20.051 -18.324 75.179 1.00 87.50 556 ILE A O 1
ATOM 4495 N N . LEU A 1 557 ? -21.837 -17.652 74.007 1.00 75.00 557 LEU A N 1
ATOM 4496 C CA . LEU A 1 557 ? -22.361 -16.812 75.080 1.00 75.00 557 LEU A CA 1
ATOM 4497 C C . LEU A 1 557 ? -23.103 -17.708 76.075 1.00 75.00 557 LEU A C 1
ATOM 4499 O O . LEU A 1 557 ? -24.103 -18.338 75.732 1.00 75.00 557 LEU A O 1
ATOM 4503 N N . ASP A 1 558 ? -22.593 -17.782 77.301 1.00 56.47 558 ASP A N 1
ATOM 4504 C CA . ASP A 1 558 ? -23.202 -18.550 78.384 1.00 56.47 558 ASP A CA 1
ATOM 4505 C C . ASP A 1 558 ? -24.597 -17.957 78.673 1.00 56.47 558 ASP A C 1
ATOM 4507 O O . ASP A 1 558 ? -24.721 -16.853 79.207 1.00 56.47 558 ASP A O 1
ATOM 4511 N N . HIS A 1 559 ? -25.669 -18.649 78.270 1.00 47.06 559 HIS A N 1
ATOM 4512 C CA . HIS A 1 559 ? -27.025 -18.299 78.689 1.00 47.06 559 HIS A CA 1
ATOM 4513 C C . HIS A 1 559 ? -27.160 -18.622 80.182 1.00 47.06 559 HIS A C 1
ATOM 4515 O O . HIS A 1 559 ? -27.493 -19.748 80.559 1.00 47.06 559 HIS A O 1
ATOM 4521 N N . ARG A 1 560 ? -26.904 -17.626 81.030 1.00 35.22 560 ARG A N 1
ATOM 4522 C CA . ARG A 1 560 ? -27.349 -17.604 82.425 1.00 35.22 560 ARG A CA 1
ATOM 4523 C C . ARG A 1 560 ? -28.188 -16.378 82.716 1.00 35.22 560 ARG A C 1
ATOM 4525 O O . ARG A 1 560 ? -27.756 -15.267 82.341 1.00 35.22 560 ARG A O 1
#

Mean predicted aligned error: 17.89 Å